Protein AF-S4NAV4-F1 (afdb_monomer)

Structure (mmCIF, N/CA/C/O backbone):
data_AF-S4NAV4-F1
#
_entry.id   AF-S4NAV4-F1
#
loop_
_atom_site.group_PDB
_atom_site.id
_atom_site.type_symbol
_atom_site.label_atom_id
_atom_site.label_alt_id
_atom_site.label_comp_id
_atom_site.label_asym_id
_atom_site.label_entity_id
_atom_site.label_seq_id
_atom_site.pdbx_PDB_ins_code
_atom_site.Cartn_x
_atom_site.Cartn_y
_atom_site.Cartn_z
_atom_site.occupancy
_atom_site.B_iso_or_equiv
_atom_site.auth_seq_id
_atom_site.auth_comp_id
_atom_site.auth_asym_id
_atom_site.auth_atom_id
_atom_site.pdbx_PDB_model_num
ATOM 1 N N . MET A 1 1 ? -5.271 -20.757 28.576 1.00 49.00 1 MET A N 1
ATOM 2 C CA . MET A 1 1 ? -5.802 -21.951 29.267 1.00 49.00 1 MET A CA 1
ATOM 3 C C . MET A 1 1 ? -4.800 -23.113 29.362 1.00 49.00 1 MET A C 1
ATOM 5 O O . MET A 1 1 ? -4.989 -23.943 30.232 1.00 49.00 1 MET A O 1
ATOM 9 N N . HIS A 1 2 ? -3.713 -23.153 28.569 1.00 44.31 2 HIS A N 1
ATOM 10 C CA . HIS A 1 2 ? -2.695 -24.227 28.621 1.00 44.31 2 HIS A CA 1
ATOM 11 C C . HIS A 1 2 ? -1.886 -24.290 29.935 1.00 44.31 2 HIS A C 1
ATOM 13 O O . HIS A 1 2 ? -1.714 -25.352 30.518 1.00 44.31 2 HIS A O 1
ATOM 19 N N . LEU A 1 3 ? -1.464 -23.137 30.463 1.00 45.19 3 LEU A N 1
ATOM 20 C CA . LEU A 1 3 ? -0.583 -23.061 31.642 1.00 45.19 3 LEU A CA 1
ATOM 21 C C . LEU A 1 3 ? -1.216 -23.568 32.950 1.00 45.19 3 LEU A C 1
ATOM 23 O O . LEU A 1 3 ? -0.499 -23.923 33.880 1.00 45.19 3 LEU A O 1
ATOM 27 N N . ALA A 1 4 ? -2.549 -23.618 33.024 1.00 51.69 4 ALA A N 1
ATOM 28 C CA . ALA A 1 4 ? -3.269 -24.124 34.192 1.00 51.69 4 ALA A CA 1
ATOM 29 C C . ALA A 1 4 ? -3.150 -25.651 34.348 1.00 51.69 4 ALA A C 1
ATOM 31 O O . ALA A 1 4 ? -3.275 -26.159 35.457 1.00 51.69 4 ALA A O 1
ATOM 32 N N . GLN A 1 5 ? -2.920 -26.376 33.247 1.00 52.50 5 GLN A N 1
ATOM 33 C CA . GLN A 1 5 ? -2.805 -27.837 33.250 1.00 52.50 5 GLN A CA 1
ATOM 34 C C . GLN A 1 5 ? -1.372 -28.314 33.521 1.00 52.50 5 GLN A C 1
ATOM 36 O O . GLN A 1 5 ? -1.181 -29.426 34.003 1.00 52.50 5 GLN A O 1
ATOM 41 N N . GLU A 1 6 ? -0.370 -27.478 33.239 1.00 54.81 6 GLU A N 1
ATOM 42 C CA . GLU A 1 6 ? 1.046 -27.871 33.260 1.00 54.81 6 GLU A CA 1
ATOM 43 C C . GLU A 1 6 ? 1.756 -27.569 34.591 1.00 54.81 6 GLU A C 1
ATOM 45 O O . GLU A 1 6 ? 2.808 -28.144 34.861 1.00 54.81 6 GLU A O 1
ATOM 50 N N . VAL A 1 7 ? 1.191 -26.711 35.455 1.00 58.28 7 VAL A N 1
ATOM 51 C CA . VAL A 1 7 ? 1.827 -26.318 36.727 1.00 58.28 7 VAL A CA 1
ATOM 52 C C . VAL A 1 7 ? 0.847 -26.443 37.905 1.00 58.28 7 VAL A C 1
ATOM 54 O O . VAL A 1 7 ? 0.015 -25.552 38.115 1.00 58.28 7 VAL A O 1
ATOM 57 N N . PRO A 1 8 ? 0.944 -27.515 38.718 1.00 48.12 8 PRO A N 1
ATOM 58 C CA . PRO A 1 8 ? 0.168 -27.651 39.948 1.00 48.12 8 PRO A CA 1
ATOM 59 C C . PRO A 1 8 ? 0.468 -26.483 40.899 1.00 48.12 8 PRO A C 1
ATOM 61 O O . PRO A 1 8 ? 1.614 -26.274 41.289 1.00 48.12 8 PRO A O 1
ATOM 64 N N . GLY A 1 9 ? -0.559 -25.709 41.262 1.00 60.84 9 GLY A N 1
ATOM 65 C CA . GLY A 1 9 ? -0.422 -24.535 42.133 1.00 60.84 9 GLY A CA 1
ATOM 66 C C . GLY A 1 9 ? -0.249 -23.194 41.412 1.00 60.84 9 GLY A C 1
ATOM 67 O O . GLY A 1 9 ? 0.097 -22.215 42.069 1.00 60.84 9 GLY A O 1
ATOM 68 N N . TYR A 1 10 ? -0.496 -23.110 40.096 1.00 60.06 10 TYR A N 1
ATOM 69 C CA . TYR A 1 10 ? -0.457 -21.832 39.375 1.00 60.06 10 TYR A CA 1
ATOM 70 C C . TYR A 1 10 ? -1.515 -20.853 39.939 1.00 60.06 10 TYR A C 1
ATOM 72 O O . TYR A 1 10 ? -2.713 -21.070 39.732 1.00 60.06 10 TYR A O 1
ATOM 80 N N . PRO A 1 11 ? -1.114 -19.766 40.632 1.00 58.88 11 PRO A N 1
ATOM 81 C CA . PRO A 1 11 ? -2.022 -18.975 41.472 1.00 58.88 11 PRO A CA 1
ATOM 82 C C . PRO A 1 11 ? -3.113 -18.233 40.690 1.00 58.88 11 PRO A C 1
ATOM 84 O O . PRO A 1 11 ? -4.098 -17.782 41.264 1.00 58.88 11 PRO A O 1
ATOM 87 N N . TRP A 1 12 ? -2.949 -18.124 39.371 1.00 56.66 12 TRP A N 1
ATOM 88 C CA . TRP A 1 12 ? -3.830 -17.379 38.474 1.00 56.66 12 TRP A CA 1
ATOM 89 C C . TRP A 1 12 ? -4.685 -18.282 37.579 1.00 56.66 12 TRP A C 1
ATOM 91 O O . TRP A 1 12 ? -5.452 -17.776 36.767 1.00 56.66 12 TRP A O 1
ATOM 101 N N . ALA A 1 13 ? -4.579 -19.612 37.711 1.00 51.00 13 ALA A N 1
ATOM 102 C CA . ALA A 1 13 ? -5.283 -20.569 36.850 1.00 51.00 13 ALA A CA 1
ATOM 103 C C . ALA A 1 13 ? -6.816 -20.411 36.877 1.00 51.00 13 ALA A C 1
ATOM 105 O O . ALA A 1 13 ? -7.467 -20.687 35.873 1.00 51.00 13 ALA A O 1
ATOM 106 N N . ASN A 1 14 ? -7.363 -19.909 37.992 1.00 50.28 14 ASN A N 1
ATOM 107 C CA . ASN A 1 14 ? -8.801 -19.714 38.210 1.00 50.28 14 ASN A CA 1
ATOM 108 C C . ASN A 1 14 ? -9.215 -18.237 38.334 1.00 50.28 14 ASN A C 1
ATOM 110 O O . ASN A 1 14 ? -10.360 -17.958 38.678 1.00 50.28 14 ASN A O 1
ATOM 114 N N . ILE A 1 15 ? -8.310 -17.285 38.082 1.00 49.72 15 ILE A N 1
ATOM 115 C CA . ILE A 1 15 ? -8.634 -15.857 38.159 1.00 49.72 15 ILE A CA 1
ATOM 116 C C . ILE A 1 15 ? -8.921 -15.369 36.743 1.00 49.72 15 ILE A C 1
ATOM 118 O O . ILE A 1 15 ? -8.016 -15.063 35.967 1.00 49.72 15 ILE A O 1
ATOM 122 N N . THR A 1 16 ? -10.204 -15.305 36.391 1.00 52.94 16 THR A N 1
ATOM 123 C CA . THR A 1 16 ? -10.645 -14.535 35.229 1.00 52.94 16 THR A CA 1
ATOM 124 C C . THR A 1 16 ? -10.496 -13.064 35.602 1.00 52.94 16 THR A C 1
ATOM 126 O O . THR A 1 16 ? -11.302 -12.523 36.351 1.00 52.94 16 THR A O 1
ATOM 129 N N . TYR A 1 17 ? -9.408 -12.426 35.169 1.00 56.81 17 TYR A N 1
ATOM 130 C CA . TYR A 1 17 ? -9.233 -10.990 35.370 1.00 56.81 17 TYR A CA 1
ATOM 131 C C . TYR A 1 17 ? -10.265 -10.242 34.515 1.00 56.81 17 TYR A C 1
ATOM 133 O O . TYR A 1 17 ? -10.066 -10.060 33.311 1.00 56.81 17 TYR A O 1
ATOM 141 N N . SER A 1 18 ? -11.368 -9.832 35.136 1.00 61.75 18 SER A N 1
ATOM 142 C CA . SER A 1 18 ? -12.283 -8.839 34.580 1.00 61.75 18 SER A CA 1
ATOM 143 C C . SER A 1 18 ? -11.764 -7.451 34.929 1.00 61.75 18 SER A C 1
ATOM 145 O O . SER A 1 18 ? -11.478 -7.144 36.086 1.00 61.75 18 SER A O 1
ATOM 147 N N . ALA A 1 19 ? -11.598 -6.601 33.918 1.00 75.06 19 ALA A N 1
ATOM 148 C CA . ALA A 1 19 ? -11.340 -5.195 34.183 1.00 75.06 19 ALA A CA 1
ATOM 149 C C . ALA A 1 19 ? -12.616 -4.568 34.775 1.00 75.06 19 ALA A C 1
ATOM 151 O O . ALA A 1 19 ? -13.708 -4.854 34.282 1.00 75.06 19 ALA A O 1
ATOM 152 N N . PRO A 1 20 ? -12.504 -3.682 35.778 1.00 84.38 20 PRO A N 1
ATOM 153 C CA . PRO A 1 20 ? -13.681 -3.037 36.356 1.00 84.38 20 PRO A CA 1
ATOM 154 C C . PRO A 1 20 ? -14.380 -2.101 35.358 1.00 84.38 20 PRO A C 1
ATOM 156 O O . PRO A 1 20 ? -15.574 -1.861 35.482 1.00 84.38 20 PRO A O 1
ATOM 159 N N . TYR A 1 21 ? -13.652 -1.602 34.353 1.00 91.06 21 TYR A N 1
ATOM 160 C CA . TYR A 1 21 ? -14.150 -0.678 33.335 1.00 91.06 21 TYR A CA 1
ATOM 161 C C . TYR A 1 21 ? -14.425 -1.376 31.996 1.00 91.06 21 TYR A C 1
ATOM 163 O O . TYR A 1 21 ? -13.750 -2.340 31.617 1.00 91.06 21 TYR A O 1
ATOM 171 N N . SER A 1 22 ? -15.373 -0.818 31.247 1.00 95.62 22 SER A N 1
ATOM 172 C CA . SER A 1 22 ? -15.651 -1.172 29.853 1.00 95.62 22 SER A CA 1
ATOM 173 C C . SER A 1 22 ? -14.755 -0.392 28.889 1.00 95.62 22 SER A C 1
ATOM 175 O O . SER A 1 22 ? -14.329 0.727 29.187 1.00 95.62 22 SER A O 1
ATOM 177 N N . SER A 1 23 ? -14.447 -0.977 27.731 1.00 96.69 23 SER A N 1
ATOM 178 C CA . SER A 1 23 ? -13.539 -0.348 26.770 1.00 96.69 23 SER A CA 1
ATOM 179 C C . SER A 1 23 ? -13.750 -0.773 25.321 1.00 96.69 23 SER A C 1
ATOM 181 O O . SER A 1 23 ? -14.017 -1.950 25.062 1.00 96.69 23 SER A O 1
ATOM 183 N N . ILE A 1 24 ? -13.487 0.147 24.392 1.00 97.56 24 ILE A N 1
ATOM 184 C CA . ILE A 1 24 ? -13.331 -0.127 22.957 1.00 97.56 24 ILE A CA 1
ATOM 185 C C . ILE A 1 24 ? -11.848 -0.079 22.589 1.00 97.56 24 ILE A C 1
ATOM 187 O O . ILE A 1 24 ? -11.151 0.851 22.986 1.00 97.56 24 ILE A O 1
ATOM 191 N N . TYR A 1 25 ? -11.373 -1.086 21.856 1.00 95.75 25 TYR A N 1
ATOM 192 C CA . TYR A 1 25 ? -9.964 -1.272 21.486 1.00 95.75 25 TYR A CA 1
ATOM 193 C C . TYR A 1 25 ? -9.826 -1.904 20.098 1.00 95.75 25 TYR A C 1
ATOM 195 O O . TYR A 1 25 ? -10.742 -2.589 19.637 1.00 95.75 25 TYR A O 1
ATOM 203 N N . VAL A 1 26 ? -8.660 -1.758 19.461 1.00 94.62 26 VAL A N 1
ATOM 204 C CA . VAL A 1 26 ? -8.320 -2.537 18.262 1.00 94.62 26 VAL A CA 1
ATOM 205 C C . VAL A 1 26 ? -7.800 -3.917 18.676 1.00 94.62 26 VAL A C 1
ATOM 207 O O . VAL A 1 26 ? -6.778 -4.066 19.348 1.00 94.62 26 VAL A O 1
ATOM 210 N N . SER A 1 27 ? -8.507 -4.971 18.280 1.00 91.06 27 SER A N 1
ATOM 211 C CA . SER A 1 27 ? -8.011 -6.343 18.356 1.00 91.06 27 SER A CA 1
ATOM 212 C C . SER A 1 27 ? -7.117 -6.634 17.159 1.00 91.06 27 SER A C 1
ATOM 214 O O . SER A 1 27 ? -7.506 -6.385 16.028 1.00 91.06 27 SER A O 1
ATOM 216 N N . TYR A 1 28 ? -5.959 -7.246 17.412 1.00 84.25 28 TYR A N 1
ATOM 217 C CA . TYR A 1 28 ? -5.003 -7.704 16.392 1.00 84.25 28 TYR A CA 1
ATOM 218 C C . TYR A 1 28 ? -5.083 -9.224 16.143 1.00 84.25 28 TYR A C 1
ATOM 220 O O . TYR A 1 28 ? -4.201 -9.831 15.525 1.00 84.25 28 TYR A O 1
ATOM 228 N N . LYS A 1 29 ? -6.099 -9.892 16.704 1.00 75.62 29 LYS A N 1
ATOM 229 C CA . LYS A 1 29 ? -6.309 -11.338 16.556 1.00 75.62 29 LYS A CA 1
ATOM 230 C C . LYS A 1 29 ? -7.157 -11.608 15.315 1.00 75.62 29 LYS A C 1
ATOM 232 O O . LYS A 1 29 ? -8.323 -11.245 15.301 1.00 75.62 29 LYS A O 1
ATOM 237 N N . GLY A 1 30 ? -6.584 -12.310 14.335 1.00 68.81 30 GLY A N 1
ATOM 238 C CA . GLY A 1 30 ? -7.304 -12.688 13.110 1.00 68.81 30 GLY A CA 1
ATOM 239 C C . GLY A 1 30 ? -7.519 -11.531 12.129 1.00 68.81 30 GLY A C 1
ATOM 240 O O . GLY A 1 30 ? -8.401 -11.622 11.291 1.00 68.81 30 GLY A O 1
ATOM 241 N N . GLY A 1 31 ? -6.731 -10.457 12.249 1.00 77.44 31 GLY A N 1
ATOM 242 C CA . GLY A 1 31 ? -6.934 -9.185 11.548 1.00 77.44 31 GLY A CA 1
ATOM 243 C C . GLY A 1 31 ? -7.144 -8.040 12.542 1.00 77.44 31 GLY A C 1
ATOM 244 O O . GLY A 1 31 ? -7.334 -8.291 13.736 1.00 77.44 31 GLY A O 1
ATOM 245 N N . ARG A 1 32 ? -7.060 -6.789 12.066 1.00 88.81 32 ARG A N 1
ATOM 246 C CA . ARG A 1 32 ? -7.417 -5.607 12.868 1.00 88.81 32 ARG A CA 1
ATOM 247 C C . ARG A 1 32 ? -8.934 -5.432 12.867 1.00 88.81 32 ARG A C 1
ATOM 249 O O . ARG A 1 32 ? -9.543 -5.435 11.806 1.00 88.81 32 ARG A O 1
ATOM 256 N N . SER A 1 33 ? -9.535 -5.298 14.043 1.00 93.69 33 SER A N 1
ATOM 257 C CA . SER A 1 33 ? -10.976 -5.062 14.210 1.00 93.69 33 SER A CA 1
ATOM 258 C C . SER A 1 33 ? -11.243 -4.258 15.476 1.00 93.69 33 SER A C 1
ATOM 260 O O . SER A 1 33 ? -10.545 -4.434 16.474 1.00 93.69 33 SER A O 1
ATOM 262 N N . ILE A 1 34 ? -12.251 -3.387 15.460 1.00 96.94 34 ILE A N 1
ATOM 263 C CA . ILE A 1 34 ? -12.655 -2.624 16.645 1.00 96.94 34 ILE A CA 1
ATOM 264 C C . ILE A 1 34 ? -13.569 -3.504 17.498 1.00 96.94 34 ILE A C 1
ATOM 266 O O . ILE A 1 34 ? -14.610 -3.957 17.025 1.00 96.94 34 ILE A O 1
ATOM 270 N N . LYS A 1 35 ? -13.177 -3.765 18.748 1.00 96.62 35 LYS A N 1
ATOM 271 C CA . LYS A 1 35 ? -13.884 -4.666 19.667 1.00 96.62 35 LYS A CA 1
ATOM 272 C C . LYS A 1 35 ? -14.385 -3.939 20.912 1.00 96.62 35 LYS A C 1
ATOM 274 O O . LYS A 1 35 ? -13.699 -3.058 21.426 1.00 96.62 35 LYS A O 1
ATOM 279 N N . PHE A 1 36 ? -15.524 -4.378 21.455 1.00 96.75 36 PHE A N 1
ATOM 280 C CA . PHE A 1 36 ? -16.062 -3.891 22.734 1.00 96.75 36 PHE A CA 1
ATOM 281 C C . PHE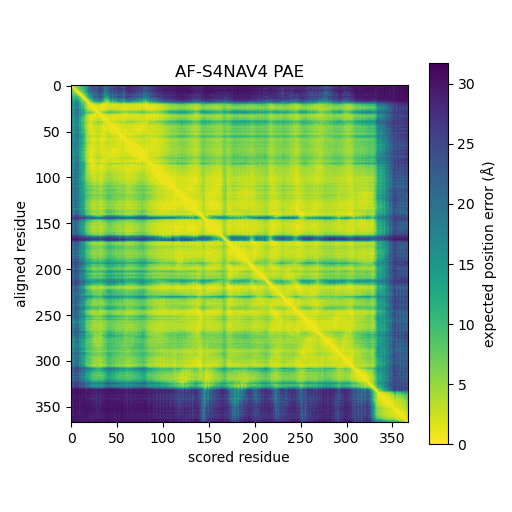 A 1 36 ? -15.902 -4.930 23.849 1.00 96.75 36 PHE A C 1
ATOM 283 O O . PHE A 1 36 ? -16.562 -5.975 23.858 1.00 96.75 36 PHE A O 1
ATOM 290 N N . ARG A 1 37 ? -15.099 -4.607 24.868 1.00 94.88 37 ARG A N 1
ATOM 291 C CA . ARG A 1 37 ? -15.037 -5.376 26.120 1.00 94.88 37 ARG A CA 1
ATOM 292 C C . ARG A 1 37 ? -15.912 -4.720 27.183 1.00 94.88 37 ARG A C 1
ATOM 294 O O . ARG A 1 37 ? -15.688 -3.567 27.539 1.00 94.88 37 ARG A O 1
ATOM 301 N N . VAL A 1 38 ? -16.854 -5.484 27.724 1.00 94.88 38 VAL A N 1
ATOM 302 C CA . VAL A 1 38 ? -17.688 -5.065 28.857 1.00 94.88 38 VAL A CA 1
ATOM 303 C C . VAL A 1 38 ? -16.977 -5.434 30.159 1.00 94.88 38 VAL A C 1
ATOM 305 O O . VAL A 1 38 ? -16.538 -6.575 30.307 1.00 94.88 38 VAL A O 1
ATOM 308 N N . GLY A 1 39 ? -16.815 -4.460 31.054 1.00 92.19 39 GLY A N 1
ATOM 309 C CA . GLY A 1 39 ? -16.288 -4.662 32.405 1.00 92.19 39 GLY A CA 1
ATOM 310 C C . GLY A 1 39 ? -17.377 -5.040 33.411 1.00 92.19 39 GLY A C 1
ATOM 311 O O . GLY A 1 39 ? -18.547 -5.189 33.058 1.00 92.19 39 GLY A O 1
ATOM 312 N N . ASP A 1 40 ? -16.993 -5.179 34.679 1.00 89.38 40 ASP A N 1
ATOM 313 C CA . ASP A 1 40 ? -17.930 -5.581 35.738 1.00 89.38 40 ASP A CA 1
ATOM 314 C C . ASP A 1 40 ? -18.909 -4.453 36.121 1.00 89.38 40 ASP A C 1
ATOM 316 O O . ASP A 1 40 ? -20.078 -4.715 36.429 1.00 89.38 40 ASP A O 1
ATOM 320 N N . ASN A 1 41 ? -18.464 -3.192 36.061 1.00 89.00 41 ASN A N 1
ATOM 321 C CA . ASN A 1 41 ? -19.298 -2.033 36.377 1.00 89.00 41 ASN A CA 1
ATOM 322 C C . ASN A 1 41 ? -20.312 -1.756 35.260 1.00 89.00 41 ASN A C 1
ATOM 324 O O . ASN A 1 41 ? -19.959 -1.762 34.081 1.00 89.00 41 ASN A O 1
ATOM 328 N N . PHE A 1 42 ? -21.566 -1.473 35.641 1.00 92.44 42 PHE A N 1
ATOM 329 C CA . PHE A 1 42 ? -22.660 -1.119 34.717 1.00 92.44 42 PHE A CA 1
ATOM 330 C C . PHE A 1 42 ? -22.802 -2.102 33.541 1.00 92.44 42 PHE A C 1
ATOM 332 O O . PHE A 1 42 ? -23.105 -1.739 32.403 1.00 92.44 42 PHE A O 1
ATOM 339 N N . SER A 1 43 ? -22.527 -3.385 33.802 1.00 92.62 43 SER A N 1
ATOM 340 C CA . SER A 1 43 ? -22.447 -4.411 32.762 1.00 92.62 43 SER A CA 1
ATOM 341 C C . SER A 1 43 ? -23.767 -4.593 32.013 1.00 92.62 43 SER A C 1
ATOM 343 O O . SER A 1 43 ? -23.752 -4.904 30.824 1.00 92.62 43 SER A O 1
ATOM 345 N N . ARG A 1 44 ? -24.923 -4.381 32.657 1.00 95.38 44 ARG A N 1
ATOM 346 C CA . ARG A 1 44 ? -26.234 -4.488 31.999 1.00 95.38 44 ARG A CA 1
ATOM 347 C C . ARG A 1 4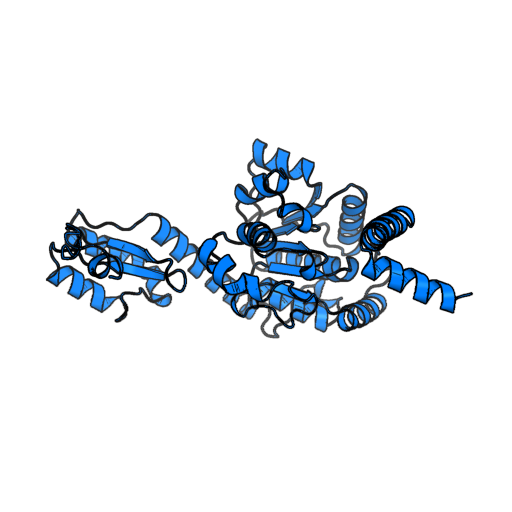4 ? -26.415 -3.382 30.957 1.00 95.38 44 ARG A C 1
ATOM 349 O O . ARG A 1 44 ? -26.826 -3.675 29.837 1.00 95.38 44 ARG A O 1
ATOM 356 N N . GLU A 1 45 ? -26.090 -2.151 31.324 1.00 96.94 45 GLU A N 1
ATOM 357 C CA . GLU A 1 45 ? -26.180 -0.951 30.498 1.00 96.94 45 GLU A CA 1
ATOM 358 C C . GLU A 1 45 ? -25.192 -1.024 29.330 1.00 96.94 45 GLU A C 1
ATOM 360 O O . GLU A 1 45 ? -25.579 -0.838 28.178 1.00 96.94 45 GLU A O 1
ATOM 365 N N . PHE A 1 46 ? -23.940 -1.408 29.596 1.00 97.00 46 PHE A N 1
ATOM 366 C CA . PHE A 1 46 ? -22.940 -1.589 28.544 1.00 97.00 46 PHE A CA 1
ATOM 367 C C . PHE A 1 46 ? -23.270 -2.743 27.596 1.00 97.00 46 PHE A C 1
ATOM 369 O O . PHE A 1 46 ? -23.048 -2.617 26.396 1.00 97.00 46 PHE A O 1
ATOM 376 N N . ASN A 1 47 ? -23.833 -3.853 28.084 1.00 96.19 47 ASN A N 1
ATOM 377 C CA . ASN A 1 47 ? -24.306 -4.922 27.200 1.00 96.19 47 ASN A CA 1
ATOM 378 C C . ASN A 1 47 ? -25.501 -4.482 26.344 1.00 96.19 47 ASN A C 1
ATOM 380 O O . ASN A 1 47 ? -25.632 -4.956 25.218 1.00 96.19 47 ASN A O 1
ATOM 384 N N . ALA A 1 48 ? -26.371 -3.602 26.849 1.00 96.69 48 ALA A N 1
ATOM 385 C CA . ALA A 1 48 ? -27.443 -3.022 26.045 1.00 96.69 48 ALA A CA 1
ATOM 386 C C . ALA A 1 48 ? -26.864 -2.144 24.926 1.00 96.69 48 ALA A C 1
ATOM 388 O O . ALA A 1 48 ? -27.130 -2.428 23.762 1.00 96.69 48 ALA A O 1
ATOM 389 N N . LEU A 1 49 ? -25.980 -1.195 25.265 1.00 96.75 49 LEU A N 1
ATOM 390 C CA . LEU A 1 49 ? -25.295 -0.336 24.291 1.00 96.75 49 LEU A CA 1
ATOM 391 C C . LEU A 1 49 ? -24.539 -1.159 23.239 1.00 96.75 49 LEU A C 1
ATOM 393 O O . LEU A 1 49 ? -24.637 -0.909 22.043 1.00 96.75 49 LEU A O 1
ATOM 397 N N . LYS A 1 50 ? -23.808 -2.187 23.677 1.00 96.88 50 LYS A N 1
ATOM 398 C CA . LYS A 1 50 ? -23.047 -3.067 22.793 1.00 96.88 50 LYS A CA 1
ATOM 399 C C . LYS A 1 50 ? -23.936 -3.761 21.761 1.00 96.88 50 LYS A C 1
ATOM 401 O O . LYS A 1 50 ? -23.564 -3.788 20.598 1.00 96.88 50 LYS A O 1
ATOM 406 N N . ARG A 1 51 ? -25.114 -4.265 22.146 1.00 96.50 51 ARG A N 1
ATOM 407 C CA . ARG A 1 51 ? -26.049 -4.929 21.214 1.00 96.50 51 ARG A CA 1
ATOM 408 C C . ARG A 1 51 ? -26.637 -3.996 20.155 1.00 96.50 51 ARG A C 1
ATOM 410 O O . ARG A 1 51 ? -27.150 -4.489 19.158 1.00 96.50 51 ARG A O 1
ATOM 417 N N . GLU A 1 52 ? -26.607 -2.684 20.374 1.00 96.81 52 GLU A N 1
ATOM 418 C CA . GLU A 1 52 ? -27.121 -1.713 19.402 1.00 96.81 52 GLU A CA 1
ATOM 419 C C . GLU A 1 52 ? -26.163 -1.507 18.218 1.00 96.81 52 GLU A C 1
ATOM 421 O O . GLU A 1 52 ? -26.624 -1.288 17.098 1.00 96.81 52 GLU A O 1
ATOM 426 N N . TYR A 1 53 ? -24.847 -1.600 18.451 1.00 97.06 53 TYR A N 1
ATOM 427 C CA . TYR A 1 53 ? -23.828 -1.253 17.449 1.00 97.06 53 TYR A CA 1
ATOM 428 C C . TYR A 1 53 ? -22.883 -2.397 17.079 1.00 97.06 53 TYR A C 1
ATOM 430 O O . TYR A 1 53 ? -22.386 -2.431 15.956 1.00 97.06 53 TYR A O 1
ATOM 438 N N . PHE A 1 54 ? -22.600 -3.310 18.007 1.00 97.56 54 PHE A N 1
ATOM 439 C CA . PHE A 1 54 ? -21.620 -4.376 17.829 1.00 97.56 54 PHE A CA 1
ATOM 440 C C . PHE A 1 54 ? -22.311 -5.689 17.472 1.00 97.56 54 PHE A C 1
ATOM 442 O O . PHE A 1 54 ? -23.410 -5.999 17.931 1.00 97.56 54 PHE A O 1
ATOM 449 N N . SER A 1 55 ? -21.622 -6.474 16.657 1.00 95.56 55 SER A N 1
ATOM 450 C CA . SER A 1 55 ? -22.020 -7.827 16.277 1.00 95.56 55 SER A CA 1
ATOM 451 C C . SER A 1 55 ? -21.828 -8.834 17.420 1.00 95.56 55 SER A C 1
ATOM 453 O O . SER A 1 55 ? -21.266 -8.520 18.472 1.00 95.56 55 SER A O 1
ATOM 455 N N . GLU A 1 56 ? -22.298 -10.068 17.214 1.00 92.00 56 GLU A N 1
ATOM 456 C CA . GLU A 1 56 ? -22.252 -11.144 18.217 1.00 92.00 56 GLU A CA 1
ATOM 457 C C . GLU A 1 56 ? -20.834 -11.526 18.661 1.00 92.00 56 GLU A C 1
ATOM 459 O O . GLU A 1 56 ? -20.652 -12.021 19.771 1.00 92.00 56 GLU A O 1
ATOM 464 N N . ASP A 1 57 ? -19.826 -11.294 17.817 1.00 91.94 57 ASP A N 1
ATOM 465 C CA . ASP A 1 57 ? -18.420 -11.557 18.133 1.00 91.94 57 ASP A CA 1
ATOM 466 C C . ASP A 1 57 ? -17.713 -10.339 18.759 1.00 91.94 57 ASP A C 1
ATOM 468 O O . ASP A 1 57 ? -16.481 -10.302 18.866 1.00 91.94 57 ASP A O 1
ATOM 472 N N . ASP A 1 58 ? -18.496 -9.345 19.176 1.00 94.50 58 ASP A N 1
ATOM 473 C CA . ASP A 1 58 ? -18.078 -8.094 19.791 1.00 94.50 58 ASP A CA 1
ATOM 474 C C . ASP A 1 58 ? -17.374 -7.118 18.842 1.00 94.50 58 ASP A C 1
ATOM 476 O O . ASP A 1 58 ? -16.675 -6.227 19.329 1.00 94.50 58 ASP A O 1
ATOM 480 N N . THR A 1 59 ? -17.521 -7.268 17.519 1.00 96.62 59 THR A N 1
ATOM 481 C CA . THR A 1 59 ? -16.931 -6.362 16.512 1.00 96.62 59 THR A CA 1
ATOM 482 C C . THR A 1 59 ? -17.860 -5.222 16.147 1.00 96.62 59 THR A C 1
ATOM 484 O O . THR A 1 59 ? -19.040 -5.462 15.887 1.00 96.62 59 THR A O 1
ATOM 487 N N . LEU A 1 60 ? -17.317 -4.006 16.056 1.00 97.50 60 LEU A N 1
ATOM 488 C CA . LEU A 1 60 ? -17.991 -2.883 15.413 1.00 97.50 60 LEU A CA 1
ATOM 489 C C . LEU A 1 60 ? -17.947 -3.092 13.893 1.00 97.50 60 LEU A C 1
ATOM 491 O O . LEU A 1 60 ? -16.844 -3.133 13.340 1.00 97.50 60 LEU A O 1
ATOM 495 N N . PRO A 1 61 ? -19.091 -3.232 13.207 1.00 96.25 61 PRO A N 1
ATOM 496 C CA . PRO A 1 61 ? -19.115 -3.309 11.752 1.00 96.25 61 PRO A CA 1
ATOM 497 C C . PRO A 1 61 ? -18.536 -2.038 11.115 1.00 96.25 61 PRO A C 1
ATOM 499 O O . PRO A 1 61 ? -18.658 -0.947 11.674 1.00 96.25 61 PRO A O 1
ATOM 502 N N . VAL A 1 62 ? -17.917 -2.161 9.942 1.00 94.62 62 VAL A N 1
ATOM 503 C CA . VAL A 1 62 ? -17.206 -1.049 9.284 1.00 94.62 62 VAL A CA 1
ATOM 504 C C . VAL A 1 62 ? -18.153 0.108 8.953 1.00 94.62 62 VAL A C 1
ATOM 506 O O . VAL A 1 62 ? -17.833 1.270 9.183 1.00 94.62 62 VAL A O 1
ATOM 509 N N . GLU A 1 63 ? -19.378 -0.195 8.530 1.00 94.00 63 GLU A N 1
ATOM 510 C CA . GLU A 1 63 ? -20.437 0.780 8.258 1.00 94.00 63 GLU A CA 1
ATOM 511 C C . GLU A 1 63 ? -20.857 1.610 9.487 1.00 94.00 63 GLU A C 1
ATOM 513 O O . GLU A 1 63 ? -21.514 2.646 9.342 1.00 94.00 63 GLU A O 1
ATOM 518 N N . ARG A 1 64 ? -20.465 1.167 10.690 1.00 95.88 64 ARG A N 1
ATOM 519 C CA . ARG A 1 64 ? -20.701 1.827 11.980 1.00 95.88 64 ARG A CA 1
ATOM 520 C C . ARG A 1 64 ? -19.494 2.616 12.486 1.00 95.88 64 ARG A C 1
ATOM 522 O O . ARG A 1 64 ? -19.592 3.236 13.537 1.00 95.88 64 ARG A O 1
ATOM 529 N N . TYR A 1 65 ? -18.372 2.656 11.765 1.00 95.50 65 TYR A N 1
ATOM 530 C CA . TYR A 1 65 ? -17.195 3.428 12.194 1.00 95.50 65 TYR A CA 1
ATOM 531 C C . TYR A 1 65 ? -17.493 4.927 12.325 1.00 95.50 65 TYR A C 1
ATOM 533 O O . TYR A 1 65 ? -16.964 5.584 13.214 1.00 95.50 65 TYR A O 1
ATOM 541 N N . LY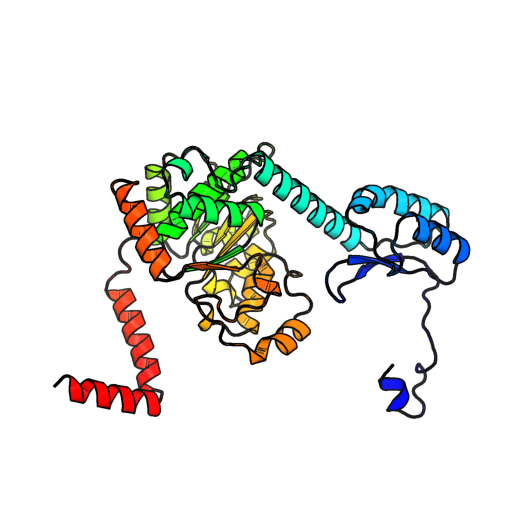S A 1 66 ? -18.399 5.454 11.496 1.00 93.25 66 LYS A N 1
ATOM 542 C CA . LYS A 1 66 ? -18.914 6.831 11.595 1.00 93.25 66 LYS A CA 1
ATOM 543 C C . LYS A 1 66 ? -19.692 7.121 12.890 1.00 93.25 66 LYS A C 1
ATOM 545 O O . LYS A 1 66 ? -19.844 8.281 13.245 1.00 93.25 66 LYS A O 1
ATOM 550 N N . ASP A 1 67 ? -20.175 6.083 13.577 1.00 95.81 67 ASP A N 1
ATOM 551 C CA . ASP A 1 67 ? -20.957 6.199 14.812 1.00 95.81 67 ASP A CA 1
ATOM 552 C C . ASP A 1 67 ? -20.036 6.172 16.062 1.00 95.81 67 ASP A C 1
ATOM 554 O O . ASP A 1 67 ? -20.520 6.227 17.190 1.00 95.81 67 ASP A O 1
ATOM 558 N N . LEU A 1 68 ? -18.703 6.070 15.903 1.00 96.38 68 LEU A N 1
ATOM 559 C CA . LEU A 1 68 ? -17.749 5.906 17.015 1.00 96.38 68 LEU A CA 1
ATOM 560 C C . LEU A 1 68 ? -17.796 7.028 18.055 1.00 96.38 68 LEU A C 1
ATOM 562 O O . LEU A 1 68 ? -17.714 6.733 19.250 1.00 96.38 68 LEU A O 1
ATOM 566 N N . ASP A 1 69 ? -17.925 8.281 17.617 1.00 96.44 69 ASP A N 1
ATOM 567 C CA . ASP A 1 69 ? -18.030 9.429 18.522 1.00 96.44 69 ASP A CA 1
ATOM 568 C C . ASP A 1 69 ? -19.287 9.309 19.396 1.00 96.44 69 ASP A C 1
ATOM 570 O O . ASP A 1 69 ? -19.192 9.336 20.624 1.00 96.44 69 ASP A O 1
ATOM 574 N N . GLU A 1 70 ? -20.444 9.036 18.781 1.00 97.31 70 GLU A N 1
ATOM 575 C CA . GLU A 1 70 ? -21.716 8.822 19.484 1.00 97.31 70 GLU A CA 1
ATOM 576 C C . GLU A 1 70 ? -21.627 7.648 20.471 1.00 97.31 70 GLU A C 1
ATOM 578 O O . GLU A 1 70 ? -22.058 7.753 21.623 1.00 97.31 70 GLU A O 1
ATOM 583 N N . ILE A 1 71 ? -21.035 6.525 20.051 1.00 97.69 71 ILE A N 1
ATOM 584 C CA . ILE A 1 71 ? -20.840 5.353 20.913 1.00 97.69 71 ILE A CA 1
ATOM 585 C C . ILE A 1 71 ? -20.003 5.730 22.141 1.00 97.69 71 ILE A C 1
ATOM 587 O O . ILE A 1 71 ? -20.354 5.344 23.260 1.00 97.69 71 ILE A O 1
ATOM 591 N N . CYS A 1 72 ? -18.911 6.477 21.953 1.00 97.19 72 CYS A N 1
ATOM 592 C CA . CYS A 1 72 ? -18.040 6.902 23.047 1.00 97.19 72 CYS A CA 1
ATOM 593 C C . CYS A 1 72 ? -18.750 7.877 23.993 1.00 97.19 72 CYS A C 1
ATOM 595 O O . CYS A 1 72 ? -18.664 7.699 25.208 1.00 97.19 72 CYS A O 1
ATOM 597 N N . GLU A 1 73 ? -19.493 8.852 23.470 1.00 97.88 73 GLU A N 1
ATOM 598 C CA . GLU A 1 73 ? -20.284 9.790 24.275 1.00 97.88 73 GLU A CA 1
ATOM 599 C C . GLU A 1 73 ? -21.325 9.062 25.134 1.00 97.88 73 GLU A C 1
ATOM 601 O O . GLU A 1 73 ? -21.397 9.266 26.351 1.00 97.88 73 GLU A O 1
ATOM 606 N N . ARG A 1 74 ? -22.086 8.141 24.528 1.00 98.12 74 ARG A N 1
ATOM 607 C CA . ARG A 1 74 ? -23.073 7.315 25.238 1.00 98.12 74 ARG A CA 1
ATOM 608 C C . ARG A 1 74 ? -22.418 6.421 26.289 1.00 98.12 74 ARG A C 1
ATOM 610 O O . ARG A 1 74 ? -22.966 6.251 27.375 1.00 98.12 74 ARG A O 1
ATOM 617 N N . ALA A 1 75 ? -21.248 5.861 25.993 1.00 97.00 75 ALA A N 1
ATOM 618 C CA . ALA A 1 75 ? -20.510 5.017 26.923 1.00 97.00 75 ALA A CA 1
ATOM 619 C C . ALA A 1 75 ? -19.963 5.804 28.130 1.00 97.00 75 ALA A C 1
ATOM 621 O O . ALA A 1 75 ? -20.072 5.332 29.262 1.00 97.00 75 ALA A O 1
ATOM 622 N N . ILE A 1 76 ? -19.445 7.016 27.908 1.00 97.19 76 ILE A N 1
ATOM 623 C CA . ILE A 1 76 ? -18.988 7.930 28.969 1.00 97.19 76 ILE A CA 1
ATOM 624 C C . ILE A 1 76 ? -20.162 8.379 29.851 1.00 97.19 76 ILE A C 1
ATOM 626 O O . ILE A 1 76 ? -20.001 8.513 31.064 1.00 97.19 76 ILE A O 1
ATOM 630 N N . ALA A 1 77 ? -21.350 8.572 29.270 1.00 97.56 77 ALA A N 1
ATOM 631 C CA . ALA A 1 77 ? -22.559 8.908 30.021 1.00 97.56 77 ALA A CA 1
ATOM 632 C C . ALA A 1 77 ? -23.041 7.772 30.947 1.00 97.56 77 ALA A C 1
ATOM 634 O O . ALA A 1 77 ? -23.665 8.053 31.970 1.00 97.56 77 ALA A O 1
ATOM 635 N N . ILE A 1 78 ? -22.749 6.506 30.614 1.00 96.62 78 ILE A N 1
ATOM 636 C CA . ILE A 1 78 ? -23.000 5.352 31.495 1.00 96.62 78 ILE A CA 1
ATOM 637 C C . ILE A 1 78 ? -21.986 5.335 32.644 1.00 96.62 78 ILE A C 1
ATOM 639 O O . ILE A 1 78 ? -22.368 5.210 33.806 1.00 96.62 78 ILE A O 1
ATOM 643 N N . ASP A 1 79 ? -20.695 5.455 32.322 1.00 96.50 79 ASP A N 1
ATOM 644 C CA . ASP A 1 79 ? -19.617 5.522 33.305 1.00 96.50 79 ASP A CA 1
ATOM 645 C C . ASP A 1 79 ? -18.433 6.331 32.760 1.00 96.50 79 ASP A C 1
ATOM 647 O O . ASP A 1 79 ? -17.805 5.959 31.768 1.00 96.50 79 ASP A O 1
ATOM 651 N N . SER A 1 80 ? -18.058 7.391 33.479 1.00 93.62 80 SER A N 1
ATOM 652 C CA . SER A 1 80 ? -16.885 8.224 33.174 1.00 93.62 80 SER A CA 1
ATOM 653 C C . SER A 1 80 ? -15.554 7.458 33.137 1.00 93.62 80 SER A C 1
ATOM 655 O O . SER A 1 80 ? -14.569 7.972 32.612 1.00 93.62 80 SER A O 1
ATOM 657 N N . SER A 1 81 ? -15.501 6.242 33.699 1.00 94.56 81 SER A N 1
ATOM 658 C CA . SER A 1 81 ? -14.316 5.379 33.668 1.00 94.56 81 SER A CA 1
ATOM 659 C C . SER A 1 81 ? -14.131 4.618 32.345 1.00 94.56 81 SER A C 1
ATOM 661 O O . SER A 1 81 ? -13.087 3.977 32.156 1.00 94.56 81 SER A O 1
ATOM 663 N N . PHE A 1 82 ? -15.117 4.685 31.439 1.00 97.00 82 PHE A N 1
ATOM 664 C CA . PHE A 1 82 ? -15.063 4.077 30.113 1.00 97.00 82 PHE A CA 1
ATOM 665 C C . PHE A 1 82 ? -13.821 4.525 29.332 1.00 97.00 82 PHE A C 1
ATOM 667 O O . PHE A 1 82 ? -13.396 5.678 29.404 1.00 97.00 82 PHE A O 1
ATOM 674 N N . ARG A 1 83 ? -13.230 3.602 28.562 1.00 95.94 83 ARG A N 1
ATOM 675 C CA . ARG A 1 83 ? -12.013 3.874 27.784 1.00 95.94 83 ARG A CA 1
ATOM 676 C C . ARG A 1 83 ? -12.186 3.525 26.314 1.00 95.94 83 ARG A C 1
ATOM 678 O O . ARG A 1 83 ? -12.413 2.366 25.979 1.00 95.94 83 ARG A O 1
ATOM 685 N N . CYS A 1 84 ? -11.962 4.497 25.443 1.00 96.50 84 CYS A N 1
ATOM 686 C CA . CYS A 1 84 ? -11.644 4.245 24.043 1.00 96.50 84 CYS A CA 1
ATOM 687 C C . CYS A 1 84 ? -10.125 4.372 23.880 1.00 96.50 84 CYS A C 1
ATOM 689 O O . CYS A 1 84 ? -9.558 5.392 24.274 1.00 96.50 84 CYS A O 1
ATOM 691 N N . TYR A 1 85 ? -9.451 3.323 23.405 1.00 95.50 85 TYR A N 1
ATOM 692 C CA . TYR A 1 85 ? -8.004 3.390 23.188 1.00 95.50 85 TYR A CA 1
ATOM 693 C C . TYR A 1 85 ? -7.674 4.251 21.963 1.00 95.50 85 TYR A C 1
ATOM 695 O O . TYR A 1 85 ? -8.457 4.351 21.022 1.00 95.50 85 TYR A O 1
ATOM 703 N N . GLU A 1 86 ? -6.501 4.880 21.998 1.00 87.81 86 GLU A N 1
ATOM 704 C CA . GLU A 1 86 ? -6.071 5.893 21.025 1.00 87.81 86 GLU A CA 1
ATOM 705 C C . GLU A 1 86 ? -6.045 5.372 19.577 1.00 87.81 86 GLU A C 1
ATOM 707 O O . GLU A 1 86 ? -6.436 6.083 18.654 1.00 87.81 86 GLU A O 1
ATOM 712 N N . ASP A 1 87 ? -5.683 4.101 19.388 1.00 91.94 87 ASP A N 1
ATOM 713 C CA . ASP A 1 87 ? -5.562 3.461 18.075 1.00 91.94 87 ASP A CA 1
ATOM 714 C C . ASP A 1 87 ? -6.909 3.187 17.382 1.00 91.94 87 ASP A C 1
ATOM 716 O O . ASP A 1 87 ? -6.940 2.889 16.187 1.00 91.94 87 ASP A O 1
ATOM 720 N N . VAL A 1 88 ? -8.03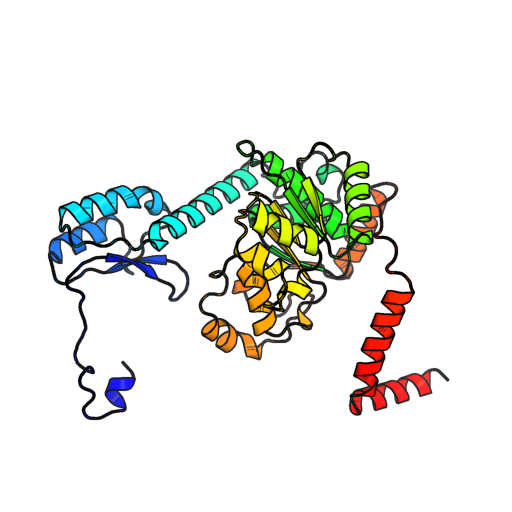3 3.311 18.095 1.00 95.62 88 VAL A N 1
ATOM 721 C CA . VAL A 1 88 ? -9.376 3.027 17.563 1.00 95.62 88 VAL A CA 1
ATOM 722 C C . VAL A 1 88 ? -9.765 4.025 16.478 1.00 95.62 88 VAL A C 1
ATOM 724 O O . VAL A 1 88 ? -10.170 3.616 15.391 1.00 95.62 88 VAL A O 1
ATOM 727 N N . PHE A 1 89 ? -9.630 5.323 16.752 1.00 94.56 89 PHE A N 1
ATOM 728 C CA . PHE A 1 89 ? -10.013 6.369 15.802 1.00 94.56 89 PHE A CA 1
ATOM 729 C C . PHE A 1 89 ? -9.062 6.437 14.610 1.00 94.56 89 PHE A C 1
ATOM 731 O O . PHE A 1 89 ? -9.509 6.653 13.486 1.00 94.56 89 PHE A O 1
ATOM 738 N N . GLU A 1 90 ? -7.766 6.219 14.838 1.00 91.12 90 GLU A N 1
ATOM 739 C CA . GLU A 1 90 ? -6.778 6.142 13.761 1.00 91.12 90 GLU A CA 1
ATOM 740 C C . GLU A 1 90 ? -7.095 4.981 12.815 1.00 91.12 90 GLU A C 1
ATOM 742 O O . GLU A 1 90 ? -7.175 5.173 11.602 1.00 91.12 90 GLU A O 1
ATOM 747 N N . PHE A 1 91 ? -7.358 3.791 13.363 1.00 92.75 91 PHE A N 1
ATOM 748 C CA . PHE A 1 91 ? -7.728 2.631 12.560 1.00 92.75 91 PHE A CA 1
ATOM 749 C C . PHE A 1 91 ? -9.058 2.832 11.824 1.00 92.75 91 PHE A C 1
ATOM 751 O O . PHE A 1 91 ? -9.160 2.492 10.646 1.00 92.75 91 PHE A O 1
ATOM 758 N N . ALA A 1 92 ? -10.066 3.404 12.487 1.00 94.00 92 ALA A N 1
ATOM 759 C CA . ALA A 1 92 ? -11.356 3.681 11.865 1.00 94.00 92 ALA A CA 1
ATOM 760 C C . ALA A 1 92 ? -11.228 4.657 10.691 1.00 94.00 92 ALA A C 1
ATOM 762 O O . ALA A 1 92 ? -11.775 4.403 9.618 1.00 94.00 92 ALA A O 1
ATOM 763 N N . ARG A 1 93 ? -10.464 5.740 10.885 1.00 91.31 93 ARG A N 1
ATOM 764 C CA . ARG A 1 93 ? -10.168 6.720 9.840 1.00 91.31 93 ARG A CA 1
ATOM 765 C C . ARG A 1 93 ? -9.451 6.062 8.667 1.00 91.31 93 ARG A C 1
ATOM 767 O O . ARG A 1 93 ? -9.944 6.165 7.558 1.00 91.31 93 ARG A O 1
ATOM 774 N N . GLN A 1 94 ? -8.392 5.292 8.926 1.00 89.62 94 GLN A N 1
ATOM 775 C CA . GLN A 1 94 ? -7.645 4.588 7.881 1.00 89.62 94 GLN A CA 1
ATOM 776 C C . GLN A 1 94 ? -8.547 3.710 6.996 1.00 89.62 94 GLN A C 1
ATOM 778 O O . GLN A 1 94 ? -8.394 3.692 5.779 1.00 89.62 94 GLN A O 1
ATOM 783 N N . ILE A 1 95 ? -9.474 2.956 7.596 1.00 91.94 95 ILE A N 1
ATOM 784 C CA . ILE A 1 95 ? -10.398 2.103 6.835 1.00 91.94 95 ILE A CA 1
ATOM 785 C C . ILE A 1 95 ? -11.408 2.941 6.043 1.00 91.94 95 ILE A C 1
ATOM 787 O O . ILE A 1 95 ? -11.698 2.612 4.897 1.00 91.94 95 ILE A O 1
ATOM 791 N N . ASN A 1 96 ? -11.928 4.024 6.623 1.00 91.62 96 ASN A N 1
ATOM 792 C CA . ASN A 1 96 ? -12.841 4.919 5.913 1.00 91.62 96 ASN A CA 1
ATOM 793 C C . ASN A 1 96 ? -12.154 5.609 4.728 1.00 91.62 96 ASN A C 1
ATOM 795 O O . ASN A 1 96 ? -12.742 5.657 3.651 1.00 91.62 96 ASN A O 1
ATOM 799 N N . ASP A 1 97 ? -10.926 6.093 4.914 1.00 90.25 97 ASP A N 1
ATOM 800 C CA . ASP A 1 97 ? -10.133 6.743 3.867 1.00 90.25 97 ASP A CA 1
ATOM 801 C C . ASP A 1 97 ? -9.897 5.770 2.703 1.00 90.25 97 ASP A C 1
ATOM 803 O O . ASP A 1 97 ? -10.148 6.122 1.554 1.00 90.25 97 ASP A O 1
ATOM 807 N N . GLN A 1 98 ? -9.556 4.508 2.998 1.00 90.88 98 GLN A N 1
ATOM 808 C CA . GLN A 1 98 ? -9.424 3.453 1.987 1.00 90.88 98 GLN A CA 1
ATOM 809 C C . GLN A 1 98 ? -10.735 3.198 1.221 1.00 90.88 98 GLN A C 1
ATOM 811 O O . GLN A 1 98 ? -10.725 3.093 -0.000 1.00 90.88 98 GLN A O 1
ATOM 816 N N . ILE A 1 99 ? -11.879 3.126 1.909 1.00 92.69 99 ILE A N 1
ATOM 817 C CA . ILE A 1 99 ? -13.184 2.898 1.259 1.00 92.69 99 ILE A CA 1
ATOM 818 C C . ILE A 1 99 ? -13.571 4.078 0.363 1.00 92.69 99 ILE A C 1
ATOM 820 O O . ILE A 1 99 ? -14.117 3.894 -0.726 1.00 92.69 99 ILE A O 1
ATOM 824 N N . VAL A 1 100 ? -13.329 5.303 0.834 1.00 92.75 100 VAL A N 1
ATOM 825 C CA . VAL A 1 100 ? -13.569 6.517 0.049 1.00 92.75 100 VAL A CA 1
ATOM 826 C C . VAL A 1 100 ? -12.668 6.526 -1.181 1.00 92.75 100 VAL A C 1
ATOM 828 O O . VAL A 1 100 ? -13.151 6.804 -2.277 1.00 92.75 100 VAL A O 1
ATOM 831 N N . TRP A 1 101 ? -11.397 6.169 -1.010 1.00 93.88 101 TRP A N 1
ATOM 832 C CA . TRP A 1 101 ? -10.427 6.058 -2.089 1.00 93.88 101 TRP A CA 1
ATOM 833 C C . TRP A 1 101 ? -10.862 5.054 -3.163 1.00 93.88 101 TRP A C 1
ATOM 835 O O . TRP A 1 101 ? -11.033 5.444 -4.317 1.00 93.88 101 TRP A O 1
ATOM 845 N N . GLU A 1 102 ? -11.136 3.802 -2.786 1.00 95.12 102 GLU A N 1
ATOM 846 C CA . GLU A 1 102 ? -11.589 2.744 -3.703 1.00 95.12 102 GLU A CA 1
ATOM 847 C C . GLU A 1 102 ? -12.818 3.189 -4.503 1.00 95.12 102 GLU A C 1
ATOM 849 O O . GLU A 1 102 ? -12.866 3.064 -5.728 1.00 95.12 102 GLU A O 1
ATOM 854 N N . LYS A 1 103 ? -13.785 3.814 -3.825 1.00 95.69 103 LYS A N 1
ATOM 855 C CA . LYS A 1 103 ? -14.988 4.346 -4.466 1.00 95.69 103 LYS A CA 1
ATOM 856 C C . LYS A 1 103 ? -14.677 5.469 -5.457 1.00 95.69 103 LYS A C 1
ATOM 858 O O . LYS A 1 103 ? -15.291 5.515 -6.521 1.00 95.69 103 LYS A O 1
ATOM 863 N N . ASN A 1 104 ? -13.772 6.385 -5.122 1.00 95.44 104 ASN A N 1
ATOM 864 C CA . ASN A 1 104 ? -13.382 7.469 -6.022 1.00 95.44 104 ASN A CA 1
ATOM 865 C C . ASN A 1 104 ? -12.666 6.923 -7.268 1.00 95.44 104 ASN A C 1
ATOM 867 O O . ASN A 1 104 ? -12.966 7.361 -8.379 1.00 95.44 104 ASN A O 1
ATOM 871 N N . VAL A 1 105 ? -11.786 5.928 -7.098 1.00 96.25 105 VAL A N 1
ATOM 872 C CA . VAL A 1 105 ? -11.114 5.227 -8.204 1.00 96.25 105 VAL A CA 1
ATOM 873 C C . VAL A 1 105 ? -12.140 4.545 -9.114 1.00 96.25 105 VAL A C 1
ATOM 875 O O . VAL A 1 105 ? -12.114 4.755 -10.324 1.00 96.25 105 VAL A O 1
ATOM 878 N N . GLU A 1 106 ? -13.082 3.784 -8.552 1.00 96.94 106 GLU A N 1
ATOM 879 C CA . GLU A 1 106 ? -14.145 3.103 -9.311 1.00 96.94 106 GLU A CA 1
ATOM 880 C C . GLU A 1 106 ? -15.055 4.085 -10.062 1.00 96.94 106 GLU A C 1
ATOM 882 O O . GLU A 1 106 ? -15.476 3.822 -11.190 1.00 96.94 106 GLU A O 1
ATOM 887 N N . GLN A 1 107 ? -15.359 5.233 -9.451 1.00 96.12 107 GLN A N 1
ATOM 888 C CA . GLN A 1 107 ? -16.162 6.281 -10.078 1.00 96.12 107 GLN A CA 1
ATOM 889 C C . GLN A 1 107 ? -15.436 6.954 -11.242 1.00 96.12 107 GLN A C 1
ATOM 891 O O . GLN A 1 107 ? -16.067 7.239 -12.262 1.00 96.12 107 GLN A O 1
ATOM 896 N N . LEU A 1 108 ? -14.135 7.214 -11.096 1.00 95.62 108 LEU A N 1
ATOM 897 C CA . LEU A 1 108 ? -13.332 7.849 -12.138 1.00 95.62 108 LEU A CA 1
ATOM 898 C C . LEU A 1 108 ? -12.995 6.874 -13.277 1.00 95.62 108 LEU A C 1
ATOM 900 O O . LEU A 1 108 ? -12.973 7.271 -14.442 1.00 95.62 108 LEU A O 1
ATOM 904 N N . PHE A 1 109 ? -12.789 5.596 -12.955 1.00 97.06 109 PHE A N 1
ATOM 905 C CA . PHE A 1 109 ? -12.350 4.551 -13.881 1.00 97.06 109 PHE A CA 1
ATOM 906 C C . PHE A 1 109 ? -13.300 3.334 -13.888 1.00 97.06 109 PHE A C 1
ATOM 908 O O . PHE A 1 109 ? -12.896 2.212 -13.569 1.00 97.06 109 PHE A O 1
ATOM 915 N N . PRO A 1 110 ? -14.564 3.498 -14.326 1.00 96.69 110 PRO A N 1
ATOM 916 C CA . PRO A 1 110 ? -15.584 2.443 -14.258 1.00 96.69 110 PRO A CA 1
ATOM 917 C C . PRO A 1 110 ? -15.303 1.240 -15.174 1.00 96.69 110 PRO A C 1
ATOM 919 O O . PRO A 1 110 ? -15.943 0.198 -15.061 1.00 96.69 110 PRO A O 1
ATOM 922 N N . THR A 1 111 ? -14.369 1.373 -16.117 1.00 96.44 111 THR A N 1
ATOM 923 C CA . THR A 1 111 ? -13.934 0.311 -17.037 1.00 96.44 111 THR A CA 1
ATOM 924 C C . THR A 1 111 ? -12.808 -0.557 -16.463 1.00 96.44 111 THR A C 1
ATOM 926 O O . THR A 1 111 ? -12.306 -1.429 -17.178 1.00 96.44 111 THR A O 1
ATOM 929 N N . HIS A 1 112 ? -12.417 -0.322 -15.203 1.00 97.12 112 HIS A N 1
ATOM 930 C CA . HIS A 1 112 ? -11.278 -0.946 -14.518 1.00 97.12 112 HIS A CA 1
ATOM 931 C C . HIS A 1 112 ? -9.954 -0.758 -15.273 1.00 97.12 112 HIS A C 1
ATOM 933 O O . HIS A 1 112 ? -9.128 -1.665 -15.389 1.00 97.12 112 HIS A O 1
ATOM 939 N N . LYS A 1 113 ? -9.790 0.430 -15.859 1.00 97.25 113 LYS A N 1
ATOM 940 C CA . LYS A 1 113 ? -8.613 0.866 -16.612 1.00 97.25 113 LYS A CA 1
ATOM 941 C C . LYS A 1 113 ? -8.394 2.343 -16.344 1.00 97.25 113 LYS A C 1
ATOM 943 O O . LYS A 1 113 ? -9.351 3.115 -16.346 1.00 97.25 113 LYS A O 1
ATOM 948 N N . VAL A 1 114 ? -7.141 2.733 -16.140 1.00 96.94 114 VAL A N 1
ATOM 949 C CA . VAL A 1 114 ? -6.798 4.151 -16.032 1.00 96.94 114 VAL A CA 1
ATOM 950 C C . VAL A 1 114 ? -6.811 4.788 -17.416 1.00 96.94 114 VAL A C 1
ATOM 952 O O . VAL A 1 114 ? -6.091 4.362 -18.324 1.00 96.94 114 VAL A O 1
ATOM 955 N N . ASP A 1 115 ? -7.645 5.817 -17.552 1.00 95.25 115 ASP A N 1
ATOM 956 C CA . ASP A 1 115 ? -7.975 6.471 -18.824 1.00 95.25 115 ASP A CA 1
ATOM 957 C C . ASP A 1 115 ? -7.616 7.967 -18.799 1.00 95.25 115 ASP A C 1
ATOM 959 O O . ASP A 1 115 ? -8.221 8.784 -19.491 1.00 95.25 115 ASP A O 1
ATOM 963 N N . THR A 1 116 ? -6.619 8.335 -17.993 1.00 94.75 116 THR A N 1
ATOM 964 C CA . THR A 1 116 ? -6.049 9.686 -17.969 1.00 94.75 116 THR A CA 1
ATOM 965 C C . THR A 1 116 ? -5.318 10.016 -19.283 1.00 94.75 116 THR A C 1
ATOM 967 O O . THR A 1 116 ? -4.946 9.099 -20.031 1.00 94.75 116 THR A O 1
ATOM 970 N N . PRO A 1 117 ? -5.095 11.308 -19.606 1.00 94.50 117 PRO A N 1
ATOM 971 C CA . PRO A 1 117 ? -4.474 11.719 -20.867 1.00 94.50 117 PRO A CA 1
ATOM 972 C C . PRO A 1 117 ? -3.151 11.017 -21.198 1.00 94.50 117 PRO A C 1
ATOM 974 O O . PRO A 1 117 ? -2.942 10.634 -22.356 1.00 94.50 117 PRO A O 1
ATOM 977 N N . TYR A 1 118 ? -2.266 10.810 -20.217 1.00 94.06 118 TYR A N 1
ATOM 978 C CA . TYR A 1 118 ? -1.040 10.048 -20.449 1.00 94.06 118 TYR A CA 1
ATOM 979 C C . TYR A 1 118 ? -1.307 8.542 -20.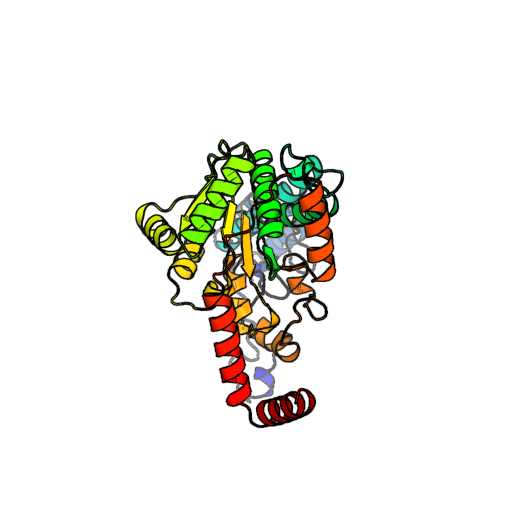547 1.00 94.06 118 TYR A C 1
ATOM 981 O O . TYR A 1 118 ? -0.837 7.894 -21.485 1.00 94.06 118 TYR A O 1
ATOM 989 N N . ALA A 1 119 ? -2.115 7.977 -19.644 1.00 94.75 119 ALA A N 1
ATOM 990 C CA . ALA A 1 119 ? -2.407 6.543 -19.635 1.00 94.75 119 ALA A CA 1
ATOM 991 C C . ALA A 1 119 ? -3.054 6.054 -20.941 1.00 94.75 119 ALA A C 1
ATOM 993 O O . ALA A 1 119 ? -2.747 4.956 -21.403 1.00 94.75 119 ALA A O 1
ATOM 994 N N . MET A 1 120 ? -3.881 6.874 -21.599 1.00 95.00 120 MET A N 1
ATOM 995 C CA . MET A 1 120 ? -4.494 6.548 -22.895 1.00 95.00 120 MET A CA 1
ATOM 996 C C . MET A 1 120 ? -3.483 6.301 -24.028 1.00 95.00 120 MET A C 1
ATOM 998 O O . MET A 1 120 ? -3.840 5.685 -25.034 1.00 95.00 120 MET A O 1
ATOM 1002 N N . GLN A 1 121 ? -2.233 6.744 -23.875 1.00 92.81 121 GLN A N 1
ATOM 1003 C CA . GLN A 1 121 ? -1.141 6.508 -24.828 1.00 92.81 121 GLN A CA 1
ATOM 1004 C C . GLN A 1 121 ? -0.456 5.148 -24.611 1.00 92.81 121 GLN A C 1
ATOM 1006 O O . GLN A 1 121 ? 0.394 4.742 -25.405 1.00 92.81 121 GLN A O 1
ATOM 1011 N N . LEU A 1 122 ? -0.817 4.437 -23.540 1.00 93.25 122 LEU A N 1
ATOM 1012 C CA . LEU A 1 122 ? -0.223 3.171 -23.134 1.00 93.25 122 LEU A CA 1
ATOM 1013 C C . LEU A 1 122 ? -1.099 1.977 -23.555 1.00 93.25 122 LEU A C 1
ATOM 1015 O O . LEU A 1 122 ? -2.309 2.126 -23.772 1.00 93.25 122 LEU A O 1
ATOM 1019 N N . PRO A 1 123 ? -0.516 0.765 -23.650 1.00 92.75 123 PRO A N 1
ATOM 1020 C CA . PRO A 1 123 ? -1.278 -0.449 -23.917 1.00 92.75 123 PRO A CA 1
ATOM 1021 C C . PRO A 1 123 ? -2.396 -0.675 -22.894 1.00 92.75 123 PRO A C 1
ATOM 1023 O O . PRO A 1 123 ? -2.242 -0.408 -21.702 1.00 92.75 123 PRO A O 1
ATOM 1026 N N . GLU A 1 124 ? -3.511 -1.248 -23.345 1.00 92.75 124 GLU A N 1
ATOM 1027 C CA . GLU A 1 124 ? -4.674 -1.529 -22.493 1.00 92.75 124 GLU A CA 1
ATOM 1028 C C . GLU A 1 124 ? -4.335 -2.424 -21.290 1.00 92.75 124 GLU A C 1
ATOM 1030 O O . GLU A 1 124 ? -4.837 -2.194 -20.192 1.00 92.75 124 GLU A O 1
ATOM 1035 N N . SER A 1 125 ? -3.444 -3.406 -21.470 1.00 90.81 125 SER A N 1
ATOM 1036 C CA . SER A 1 125 ? -2.981 -4.278 -20.383 1.00 90.81 125 SER A CA 1
ATOM 1037 C C . SER A 1 125 ? -2.276 -3.503 -19.270 1.00 90.81 125 SER A C 1
ATOM 1039 O O . SER A 1 125 ? -2.437 -3.828 -18.098 1.00 90.81 125 SER A O 1
ATOM 1041 N N . LEU A 1 126 ? -1.519 -2.465 -19.632 1.00 93.06 126 LEU A N 1
ATOM 1042 C CA . LEU A 1 126 ? -0.809 -1.607 -18.692 1.00 93.06 126 LEU A CA 1
ATOM 1043 C C . LEU A 1 126 ? -1.807 -0.720 -17.938 1.00 93.06 126 LEU A C 1
ATOM 1045 O O . LEU A 1 126 ? -1.761 -0.648 -16.716 1.00 93.06 126 LEU A O 1
ATOM 1049 N N . ARG A 1 127 ? -2.779 -0.131 -18.644 1.00 96.19 127 ARG A N 1
ATOM 1050 C CA . ARG A 1 127 ? -3.856 0.672 -18.035 1.00 96.19 127 ARG A CA 1
ATOM 1051 C C . ARG A 1 127 ? -4.692 -0.113 -17.024 1.00 96.19 127 ARG A C 1
ATOM 1053 O O . ARG A 1 127 ? -5.068 0.446 -15.998 1.00 96.19 127 ARG A O 1
ATOM 1060 N N . ALA A 1 128 ? -4.972 -1.386 -17.306 1.00 95.44 128 ALA A N 1
ATOM 1061 C CA . ALA A 1 128 ? -5.664 -2.278 -16.376 1.00 95.44 128 ALA A CA 1
ATOM 1062 C C . ALA A 1 128 ? -4.816 -2.565 -15.124 1.00 95.44 128 ALA A C 1
ATOM 1064 O O . ALA A 1 128 ? -5.306 -2.445 -14.011 1.00 95.44 128 ALA A O 1
ATOM 1065 N N . LYS A 1 129 ? -3.514 -2.840 -15.279 1.00 93.94 129 LYS A N 1
ATOM 1066 C CA . LYS A 1 129 ? -2.617 -3.016 -14.122 1.00 93.94 129 LYS A CA 1
ATOM 1067 C C . LYS A 1 129 ? -2.487 -1.760 -13.268 1.00 93.94 129 LYS A C 1
ATOM 1069 O O . LYS A 1 129 ? -2.486 -1.843 -12.047 1.00 93.94 129 LYS A O 1
ATOM 1074 N N . VAL A 1 130 ? -2.375 -0.595 -13.903 1.00 96.56 130 VAL A N 1
ATOM 1075 C CA . VAL A 1 130 ? -2.311 0.686 -13.188 1.00 96.56 130 VAL A CA 1
ATOM 1076 C C . VAL A 1 130 ? -3.610 0.940 -12.426 1.00 96.56 130 VAL A C 1
ATOM 1078 O O . VAL A 1 130 ? -3.553 1.483 -11.327 1.00 96.56 130 VAL A O 1
ATOM 1081 N N . TYR A 1 131 ? -4.759 0.501 -12.954 1.00 97.56 131 TYR A N 1
ATOM 1082 C CA . TYR A 1 131 ? -6.014 0.525 -12.206 1.00 97.56 131 TYR A CA 1
ATOM 1083 C C . TYR A 1 131 ? -5.925 -0.339 -10.947 1.00 97.56 131 TYR A C 1
ATOM 1085 O O . TYR A 1 131 ? -6.263 0.157 -9.880 1.00 97.56 131 TYR A O 1
ATOM 1093 N N . ASP A 1 132 ? -5.402 -1.565 -11.035 1.00 96.00 132 ASP A N 1
ATOM 1094 C CA . ASP A 1 132 ? -5.235 -2.431 -9.858 1.00 96.00 132 ASP A CA 1
ATOM 1095 C C . ASP A 1 132 ? -4.320 -1.786 -8.799 1.00 96.00 132 ASP A C 1
ATOM 1097 O O . ASP A 1 132 ? -4.607 -1.845 -7.604 1.00 96.00 132 ASP A O 1
ATOM 1101 N N . TYR A 1 133 ? -3.243 -1.113 -9.227 1.00 95.38 133 TYR A N 1
ATOM 1102 C CA . TYR A 1 133 ? -2.354 -0.374 -8.319 1.00 95.38 133 TYR A CA 1
ATOM 1103 C C . TYR A 1 133 ? -3.104 0.770 -7.645 1.00 95.38 133 TYR A C 1
ATOM 1105 O O . TYR A 1 133 ? -3.072 0.899 -6.423 1.00 95.38 133 TYR A O 1
ATOM 1113 N N . CYS A 1 134 ? -3.784 1.579 -8.459 1.00 95.81 134 CYS A N 1
ATOM 1114 C CA . CYS A 1 134 ? -4.515 2.756 -8.026 1.00 95.81 134 CYS A CA 1
ATOM 1115 C C . CYS A 1 134 ? -5.637 2.372 -7.063 1.00 95.81 134 CYS A C 1
ATOM 1117 O O . CYS A 1 134 ? -5.696 2.941 -5.985 1.00 95.81 134 CYS A O 1
ATOM 1119 N N . HIS A 1 135 ? -6.453 1.365 -7.387 1.00 95.94 135 HIS A N 1
ATOM 1120 C CA . HIS A 1 135 ? -7.551 0.872 -6.548 1.00 95.94 135 HIS A CA 1
ATOM 1121 C C . HIS A 1 135 ? -7.052 0.384 -5.187 1.00 95.94 135 HIS A C 1
ATOM 1123 O O . HIS A 1 135 ? -7.578 0.802 -4.158 1.00 95.94 135 HIS A O 1
ATOM 1129 N N . GLN A 1 136 ? -5.961 -0.389 -5.165 1.00 94.38 136 GLN A N 1
ATOM 1130 C CA . GLN A 1 136 ? -5.352 -0.841 -3.915 1.00 94.38 136 GLN A CA 1
ATOM 1131 C C . GLN A 1 136 ? -4.783 0.319 -3.079 1.00 94.38 136 GLN A C 1
ATOM 1133 O O . GLN A 1 136 ? -4.773 0.247 -1.849 1.00 94.38 136 GLN A O 1
ATOM 1138 N N . GLY A 1 137 ? -4.282 1.375 -3.727 1.00 93.38 137 GLY A N 1
ATOM 1139 C CA . GLY A 1 137 ? -3.756 2.580 -3.082 1.00 93.38 137 GLY A CA 1
ATOM 1140 C C . GLY A 1 137 ? -2.312 2.460 -2.582 1.00 93.38 137 GLY A C 1
ATOM 1141 O O . GLY A 1 137 ? -1.712 3.468 -2.229 1.00 93.38 137 GLY A O 1
ATOM 1142 N N . TYR A 1 138 ? -1.723 1.266 -2.576 1.00 93.75 138 TYR A N 1
ATOM 1143 C CA . TYR A 1 138 ? -0.322 1.004 -2.233 1.00 93.75 138 TYR A CA 1
ATOM 1144 C C . TYR A 1 138 ? 0.122 -0.343 -2.807 1.00 93.75 138 TYR A C 1
ATOM 1146 O O . TYR A 1 138 ? -0.705 -1.193 -3.137 1.00 93.75 138 TYR A O 1
ATOM 1154 N N . GLY A 1 139 ? 1.429 -0.606 -2.884 1.00 94.81 139 GLY A N 1
ATOM 1155 C CA . GLY A 1 139 ? 1.862 -1.915 -3.370 1.00 94.81 139 GLY A CA 1
ATOM 1156 C C . GLY A 1 139 ? 3.354 -2.193 -3.416 1.00 94.81 139 GLY A C 1
ATOM 1157 O O . GLY A 1 139 ? 4.197 -1.297 -3.403 1.00 94.81 139 GLY A O 1
ATOM 1158 N N . LEU A 1 140 ? 3.669 -3.483 -3.515 1.00 95.62 140 LEU A N 1
ATOM 1159 C CA . LEU A 1 140 ? 4.992 -4.004 -3.826 1.00 95.62 140 LEU A CA 1
ATOM 1160 C C . LEU A 1 140 ? 4.982 -4.591 -5.243 1.00 95.62 140 LEU A C 1
ATOM 1162 O O . LEU A 1 140 ? 4.374 -5.627 -5.488 1.00 95.62 140 LEU A O 1
ATOM 1166 N N . ILE A 1 141 ? 5.690 -3.952 -6.163 1.00 94.88 141 ILE A N 1
ATOM 1167 C CA . ILE A 1 141 ? 5.842 -4.384 -7.550 1.00 94.88 141 ILE A CA 1
ATOM 1168 C C . ILE A 1 141 ? 7.101 -5.249 -7.656 1.00 94.88 141 ILE A C 1
ATOM 1170 O O . ILE A 1 141 ? 8.204 -4.815 -7.318 1.00 94.88 141 ILE A O 1
ATOM 1174 N N . VAL A 1 142 ? 6.950 -6.480 -8.135 1.00 92.06 142 VAL A N 1
ATOM 1175 C CA . VAL A 1 142 ? 8.052 -7.412 -8.383 1.00 92.06 142 VAL A CA 1
ATOM 1176 C C . VAL A 1 142 ? 8.346 -7.420 -9.877 1.00 92.06 142 VAL A C 1
ATOM 1178 O O . VAL A 1 142 ? 7.618 -8.032 -10.661 1.00 92.06 142 VAL A O 1
ATOM 1181 N N . ASN A 1 143 ? 9.410 -6.723 -10.283 1.00 85.25 143 ASN A N 1
ATOM 1182 C CA . ASN A 1 143 ? 9.770 -6.601 -11.693 1.00 85.25 143 ASN A CA 1
ATOM 1183 C C . ASN A 1 143 ? 11.276 -6.371 -11.897 1.00 85.25 143 ASN A C 1
ATOM 1185 O O . ASN A 1 143 ? 11.902 -5.543 -11.237 1.00 85.25 143 ASN A O 1
ATOM 1189 N N . ILE A 1 144 ? 11.832 -7.080 -12.881 1.00 68.06 144 ILE A N 1
ATOM 1190 C CA . ILE A 1 144 ? 13.244 -7.029 -13.288 1.00 68.06 144 ILE A CA 1
ATOM 1191 C C . ILE A 1 144 ? 13.515 -5.867 -14.262 1.00 68.06 144 ILE A C 1
ATOM 1193 O O . ILE A 1 144 ? 14.643 -5.396 -14.374 1.00 68.06 144 ILE A O 1
ATOM 1197 N N . THR A 1 145 ? 12.501 -5.418 -15.001 1.00 66.44 145 THR A N 1
ATOM 1198 C CA . THR A 1 145 ? 12.621 -4.406 -16.058 1.00 66.44 145 THR A CA 1
ATOM 1199 C C . THR A 1 145 ? 12.064 -3.058 -15.640 1.00 66.44 145 THR A C 1
ATOM 1201 O O . THR A 1 145 ? 11.022 -2.963 -14.999 1.00 66.44 145 THR A O 1
ATOM 1204 N N . ASP A 1 146 ? 12.763 -2.006 -16.052 1.00 72.25 146 ASP A N 1
ATOM 1205 C CA . ASP A 1 146 ? 12.524 -0.661 -15.537 1.00 72.25 146 ASP A CA 1
ATOM 1206 C C . ASP A 1 146 ? 11.555 0.166 -16.391 1.00 72.25 146 ASP A C 1
ATOM 1208 O O . ASP A 1 146 ? 10.813 0.973 -15.849 1.00 72.25 146 ASP A O 1
ATOM 1212 N N . THR A 1 147 ? 11.560 -0.003 -17.717 1.00 83.81 147 THR A N 1
ATOM 1213 C CA . THR A 1 147 ? 10.839 0.908 -18.622 1.00 83.81 147 THR A CA 1
ATOM 1214 C C . THR A 1 147 ? 9.324 0.785 -18.501 1.00 83.81 147 THR A C 1
ATOM 1216 O O . THR A 1 147 ? 8.646 1.796 -18.373 1.00 83.81 147 THR A O 1
ATOM 1219 N N . VAL A 1 148 ? 8.782 -0.438 -18.517 1.00 88.00 148 VAL A N 1
ATOM 1220 C CA . VAL A 1 148 ? 7.328 -0.656 -18.397 1.00 88.00 148 VAL A CA 1
ATOM 1221 C C . VAL A 1 148 ? 6.817 -0.107 -17.068 1.00 88.00 148 VAL A C 1
ATOM 1223 O O . VAL A 1 148 ? 5.864 0.665 -17.064 1.00 88.00 148 VAL A O 1
ATOM 1226 N N . VAL A 1 149 ? 7.511 -0.420 -15.968 1.00 90.25 149 VAL A N 1
ATOM 1227 C CA . VAL A 1 149 ? 7.143 0.082 -14.638 1.00 90.25 149 VAL A CA 1
ATOM 1228 C C . VAL A 1 149 ? 7.238 1.597 -14.575 1.00 90.25 149 VAL A C 1
ATOM 1230 O O . VAL A 1 149 ? 6.381 2.228 -13.975 1.00 90.25 149 VAL A O 1
ATOM 1233 N N . ALA A 1 150 ? 8.228 2.215 -15.220 1.00 92.25 150 ALA A N 1
ATOM 1234 C CA . ALA A 1 150 ? 8.321 3.668 -15.221 1.00 92.25 150 ALA A CA 1
ATOM 1235 C C . ALA A 1 150 ? 7.078 4.325 -15.848 1.00 92.25 150 ALA A C 1
ATOM 1237 O O . ALA A 1 150 ? 6.519 5.252 -15.267 1.00 92.25 150 ALA A O 1
ATOM 1238 N N . HIS A 1 151 ? 6.589 3.789 -16.971 1.00 93.19 151 HIS A N 1
ATOM 1239 C CA . HIS A 1 151 ? 5.334 4.236 -17.583 1.00 93.19 151 HIS A CA 1
ATOM 1240 C C . HIS A 1 151 ? 4.100 3.924 -16.715 1.00 93.19 151 HIS A C 1
ATOM 1242 O O . HIS A 1 151 ? 3.213 4.768 -16.611 1.00 93.19 151 HIS A O 1
ATOM 1248 N N . GLU A 1 152 ? 4.046 2.756 -16.063 1.00 94.06 152 GLU A N 1
ATOM 1249 C CA . GLU A 1 152 ? 2.980 2.416 -15.103 1.00 94.06 152 GLU A CA 1
ATOM 1250 C C . GLU A 1 152 ? 2.917 3.422 -13.954 1.00 94.06 152 GLU A C 1
ATOM 1252 O O . GLU A 1 152 ? 1.848 3.913 -13.612 1.00 94.06 152 GLU A O 1
ATOM 1257 N N . ILE A 1 153 ? 4.071 3.769 -13.390 1.00 94.88 153 ILE A N 1
ATOM 1258 C CA . ILE A 1 153 ? 4.194 4.684 -12.260 1.00 94.88 153 ILE A CA 1
ATOM 1259 C C . ILE A 1 153 ? 3.850 6.125 -12.643 1.00 94.88 153 ILE A C 1
ATOM 1261 O O . ILE A 1 153 ? 3.225 6.817 -11.846 1.00 94.88 153 ILE A O 1
ATOM 1265 N N . LEU A 1 154 ? 4.200 6.581 -13.849 1.00 94.50 154 LEU A N 1
ATOM 1266 C CA . LEU A 1 154 ? 3.779 7.904 -14.319 1.00 94.50 154 LEU A CA 1
ATOM 1267 C C . LEU A 1 154 ? 2.265 7.983 -14.544 1.00 94.50 154 LEU A C 1
ATOM 1269 O O . LEU A 1 154 ? 1.637 8.940 -14.100 1.00 94.50 154 LEU A O 1
ATOM 1273 N N . ALA A 1 155 ? 1.671 6.957 -15.162 1.00 95.62 155 ALA A N 1
ATOM 1274 C CA . ALA A 1 155 ? 0.219 6.870 -15.319 1.00 95.62 155 ALA A CA 1
ATOM 1275 C C . ALA A 1 155 ? -0.500 6.796 -13.962 1.00 95.62 155 ALA A C 1
ATOM 1277 O O . ALA A 1 155 ? -1.532 7.433 -13.769 1.00 95.62 155 ALA A O 1
ATOM 1278 N N . LEU A 1 156 ? 0.071 6.057 -13.009 1.00 95.75 156 LEU A N 1
ATOM 1279 C CA . LEU A 1 156 ? -0.433 5.960 -11.643 1.00 95.75 156 LEU A CA 1
ATOM 1280 C C . LEU A 1 156 ? -0.384 7.308 -10.920 1.00 95.75 156 LEU A C 1
ATOM 1282 O O . LEU A 1 156 ? -1.356 7.690 -10.276 1.00 95.75 156 LEU A O 1
ATOM 1286 N N . ALA A 1 157 ? 0.730 8.033 -11.032 1.00 93.44 157 ALA A N 1
ATOM 1287 C CA . ALA A 1 157 ? 0.886 9.332 -10.393 1.00 93.44 157 ALA A CA 1
ATOM 1288 C C . ALA A 1 157 ? -0.095 10.367 -10.968 1.00 93.44 157 ALA A C 1
ATOM 1290 O O . ALA A 1 157 ? -0.746 11.071 -10.201 1.00 93.44 157 ALA A O 1
ATOM 1291 N N . GLU A 1 158 ? -0.274 10.411 -12.294 1.00 93.06 158 GLU A N 1
ATOM 1292 C CA . GLU A 1 158 ? -1.290 11.260 -12.934 1.00 93.06 158 GLU A CA 1
ATOM 1293 C C . GLU A 1 158 ? -2.707 10.911 -12.446 1.00 93.06 158 GLU A C 1
ATOM 1295 O O . GLU A 1 158 ? -3.487 11.805 -12.112 1.00 93.06 158 GLU A O 1
ATOM 1300 N N . ALA A 1 159 ? -3.038 9.617 -12.358 1.00 94.31 159 ALA A N 1
ATOM 1301 C CA . ALA A 1 159 ? -4.333 9.151 -11.868 1.00 94.31 159 ALA A CA 1
ATOM 1302 C C . ALA A 1 159 ? -4.592 9.580 -10.420 1.00 94.31 159 ALA A C 1
ATOM 1304 O O . ALA A 1 159 ? -5.658 10.118 -10.125 1.00 94.31 159 ALA A O 1
ATOM 1305 N N . ILE A 1 160 ? -3.606 9.411 -9.536 1.00 92.75 160 ILE A N 1
ATOM 1306 C CA . ILE A 1 160 ? -3.721 9.812 -8.131 1.00 92.75 160 ILE A CA 1
ATOM 1307 C C . ILE A 1 160 ? -3.895 11.327 -8.013 1.00 92.75 160 ILE A C 1
ATOM 1309 O O . ILE A 1 160 ? -4.825 11.776 -7.349 1.00 92.75 160 ILE A O 1
ATOM 1313 N N . CYS A 1 161 ? -3.083 12.118 -8.721 1.00 88.44 161 CYS A N 1
ATOM 1314 C CA . CYS A 1 161 ? -3.227 13.576 -8.746 1.00 88.44 161 CYS A CA 1
ATOM 1315 C C . CYS A 1 161 ? -4.574 14.039 -9.329 1.00 88.44 161 CYS A C 1
ATOM 1317 O O . CYS A 1 161 ? -5.057 15.110 -8.975 1.00 88.44 161 CYS A O 1
ATOM 1319 N N . THR A 1 162 ? -5.188 13.251 -10.215 1.00 89.69 162 THR A N 1
ATOM 1320 C CA . THR A 1 162 ? -6.522 13.550 -10.761 1.00 89.69 162 THR A CA 1
ATOM 1321 C C . THR A 1 162 ? -7.625 13.316 -9.725 1.00 89.69 162 THR A C 1
ATOM 1323 O O . THR A 1 162 ? -8.621 14.037 -9.722 1.00 89.69 162 THR A O 1
ATOM 1326 N N . ILE A 1 163 ? -7.463 12.316 -8.854 1.00 90.44 163 ILE A N 1
ATOM 1327 C CA . ILE A 1 163 ? -8.439 11.979 -7.809 1.00 90.44 163 ILE A CA 1
ATOM 1328 C C . ILE A 1 163 ? -8.292 12.917 -6.603 1.00 90.44 163 ILE A C 1
ATOM 1330 O O . ILE A 1 163 ? -9.291 13.408 -6.077 1.00 90.44 163 ILE A O 1
ATOM 1334 N N . GLU A 1 164 ? -7.062 13.182 -6.161 1.00 85.75 164 GLU A N 1
ATOM 1335 C CA . GLU A 1 164 ? -6.782 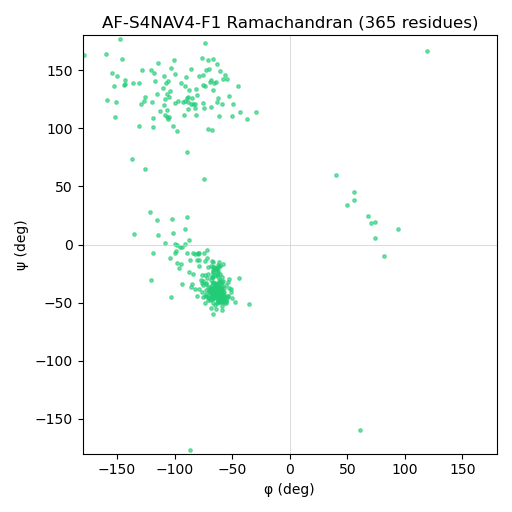14.007 -4.984 1.00 85.75 164 GLU A CA 1
ATOM 1336 C C . GLU A 1 164 ? -6.638 15.494 -5.335 1.00 85.75 164 GLU A C 1
ATOM 1338 O O . GLU A 1 164 ? -5.540 16.040 -5.418 1.00 85.75 164 GLU A O 1
ATOM 1343 N N . THR A 1 165 ? -7.767 16.180 -5.512 1.00 68.38 165 THR A N 1
ATOM 1344 C CA . THR A 1 165 ? -7.788 17.602 -5.900 1.00 68.38 165 THR A CA 1
ATOM 1345 C C . THR A 1 165 ? -7.508 18.583 -4.756 1.00 68.38 165 THR A C 1
ATOM 1347 O O . THR A 1 165 ? -7.199 19.745 -5.012 1.00 68.38 165 THR A O 1
ATOM 1350 N N . ASP A 1 166 ? -7.655 18.144 -3.501 1.00 61.72 166 ASP A N 1
ATOM 1351 C CA . ASP A 1 166 ? -7.685 19.010 -2.307 1.00 61.72 166 ASP A CA 1
ATOM 1352 C C . ASP A 1 166 ? -6.324 19.191 -1.624 1.00 61.72 166 ASP A C 1
ATOM 1354 O O . ASP A 1 166 ? -6.211 19.878 -0.603 1.00 61.72 166 ASP A O 1
ATOM 1358 N N . HIS A 1 167 ? -5.278 18.544 -2.125 1.00 53.97 167 HIS A N 1
ATOM 1359 C CA . HIS A 1 167 ? -3.944 18.615 -1.545 1.00 53.97 167 HIS A CA 1
ATOM 1360 C C . HIS A 1 167 ? -2.994 19.309 -2.527 1.00 53.97 167 HIS A C 1
ATOM 1362 O O . HIS A 1 167 ? -3.196 19.306 -3.738 1.00 53.97 167 HIS A O 1
ATOM 1368 N N . GLU A 1 168 ? -1.917 19.888 -2.009 1.00 61.47 168 GLU A N 1
ATOM 1369 C CA . GLU A 1 168 ? -0.780 20.363 -2.805 1.00 61.47 168 GLU A CA 1
ATOM 1370 C C . GLU A 1 168 ? 0.284 19.249 -3.000 1.00 61.47 168 GLU A C 1
ATOM 1372 O O . GLU A 1 168 ? 1.474 19.567 -3.077 1.00 61.47 168 GLU A O 1
ATOM 1377 N N . PRO A 1 169 ? -0.013 17.930 -2.925 1.00 56.81 169 PRO A N 1
ATOM 1378 C CA . PRO A 1 169 ? 0.991 17.021 -2.443 1.00 56.81 169 PRO A CA 1
ATOM 1379 C C . PRO A 1 169 ? 1.953 16.671 -3.576 1.00 56.81 169 PRO A C 1
ATOM 1381 O O . PRO A 1 169 ? 1.643 15.968 -4.536 1.00 56.81 169 PRO A O 1
ATOM 1384 N N . LEU A 1 170 ? 3.169 17.154 -3.407 1.00 68.81 170 LEU A N 1
ATOM 1385 C CA . LEU A 1 170 ? 4.318 16.777 -4.190 1.00 68.81 170 LEU A CA 1
ATOM 1386 C C . LEU A 1 170 ? 4.431 15.240 -4.253 1.00 68.81 170 LEU A C 1
ATOM 1388 O O . LEU A 1 170 ? 4.740 14.628 -3.235 1.00 68.81 170 LEU A O 1
ATOM 1392 N N . GLY A 1 171 ? 4.202 14.595 -5.395 1.00 87.81 171 GLY A N 1
ATOM 1393 C CA . GLY A 1 171 ? 4.550 13.189 -5.595 1.00 87.81 171 GLY A CA 1
ATOM 1394 C C . GLY A 1 171 ? 6.068 13.017 -5.519 1.00 87.81 171 GLY A C 1
ATOM 1395 O O . GLY A 1 171 ? 6.810 13.858 -6.016 1.00 87.81 171 GLY A O 1
ATOM 1396 N N . ILE A 1 172 ? 6.569 11.958 -4.889 1.00 92.38 172 ILE A N 1
ATOM 1397 C CA . ILE A 1 172 ? 8.009 11.726 -4.737 1.00 92.38 172 ILE A CA 1
ATOM 1398 C C . ILE A 1 172 ? 8.398 10.407 -5.397 1.00 92.38 172 ILE A C 1
ATOM 1400 O O . ILE A 1 172 ? 7.933 9.337 -5.015 1.00 92.38 172 ILE A O 1
ATOM 1404 N N . ILE A 1 173 ? 9.324 10.479 -6.347 1.00 94.44 173 ILE A N 1
ATOM 1405 C CA . ILE A 1 173 ? 9.967 9.319 -6.966 1.00 94.44 173 ILE A CA 1
ATOM 1406 C C . ILE A 1 173 ? 11.380 9.208 -6.391 1.00 94.44 173 ILE A C 1
ATOM 1408 O O . ILE A 1 173 ? 12.249 10.037 -6.675 1.00 94.44 173 ILE A O 1
ATOM 1412 N N . LEU A 1 174 ? 11.608 8.184 -5.570 1.00 94.56 174 LEU A N 1
ATOM 1413 C CA . LEU A 1 174 ? 12.896 7.894 -4.947 1.00 94.56 174 LEU A CA 1
ATOM 1414 C C . LEU A 1 174 ? 13.742 6.991 -5.834 1.00 94.56 174 LEU A C 1
ATOM 1416 O O . LEU A 1 174 ? 13.311 5.909 -6.240 1.00 94.56 174 LEU A O 1
ATOM 1420 N N . VAL A 1 175 ? 14.962 7.446 -6.110 1.00 93.56 175 VAL A N 1
ATOM 1421 C CA . VAL A 1 175 ? 15.912 6.771 -6.995 1.00 93.56 175 VAL A CA 1
ATOM 1422 C C . VAL A 1 175 ? 17.280 6.591 -6.338 1.00 93.56 175 VAL A C 1
ATOM 1424 O O . VAL A 1 175 ? 17.725 7.406 -5.532 1.00 93.56 175 VAL A O 1
ATOM 1427 N N . GLU A 1 176 ? 17.988 5.533 -6.731 1.00 88.50 176 GLU A N 1
ATOM 1428 C CA . GLU A 1 176 ? 19.274 5.163 -6.125 1.00 88.50 176 GLU A CA 1
ATOM 1429 C C . GLU A 1 176 ? 20.411 6.141 -6.476 1.00 88.50 176 GLU A C 1
ATOM 1431 O O . GLU A 1 176 ? 21.255 6.449 -5.632 1.00 88.50 176 GLU A O 1
ATOM 1436 N N . ASP A 1 177 ? 20.454 6.634 -7.719 1.00 86.38 177 ASP A N 1
ATOM 1437 C CA . ASP A 1 177 ? 21.591 7.393 -8.240 1.00 86.38 177 ASP A CA 1
ATOM 1438 C C . ASP A 1 177 ? 21.208 8.483 -9.262 1.00 86.38 177 ASP A C 1
ATOM 1440 O O . ASP A 1 177 ? 20.051 8.664 -9.649 1.00 86.38 177 ASP A O 1
ATOM 1444 N N . VAL A 1 178 ? 22.221 9.237 -9.704 1.00 85.62 178 VAL A N 1
ATOM 1445 C CA . VAL A 1 178 ? 22.078 10.339 -10.670 1.00 85.62 178 VAL A CA 1
ATOM 1446 C C . VAL A 1 178 ? 21.678 9.842 -12.068 1.00 85.62 178 VAL A C 1
ATOM 1448 O O . VAL A 1 178 ? 21.022 10.572 -12.808 1.00 85.62 178 VAL A O 1
ATOM 1451 N N . ILE A 1 179 ? 22.042 8.613 -12.448 1.00 85.94 179 ILE A N 1
ATOM 1452 C CA . ILE A 1 179 ? 21.673 8.041 -13.751 1.00 85.94 179 ILE A CA 1
ATOM 1453 C C . ILE A 1 179 ? 20.161 7.814 -13.778 1.00 85.94 179 ILE A C 1
ATOM 1455 O O . ILE A 1 179 ? 19.493 8.240 -14.721 1.00 85.94 179 ILE A O 1
ATOM 1459 N N . ARG A 1 180 ? 19.611 7.217 -12.714 1.00 89.62 180 ARG A N 1
ATOM 1460 C CA . ARG A 1 180 ? 18.165 7.046 -12.532 1.00 89.62 180 ARG A CA 1
ATOM 1461 C C . ARG A 1 180 ? 17.448 8.385 -12.419 1.00 89.62 180 ARG A C 1
ATOM 1463 O O . ARG A 1 180 ? 16.418 8.561 -13.059 1.00 89.62 180 ARG A O 1
ATOM 1470 N N . LEU A 1 181 ? 18.013 9.347 -11.689 1.00 89.81 181 LEU A N 1
ATOM 1471 C CA . LEU A 1 181 ? 17.462 10.702 -11.595 1.00 89.81 181 LEU A CA 1
ATOM 1472 C C . LEU A 1 181 ? 17.282 11.340 -12.979 1.00 89.81 181 LEU A C 1
ATOM 1474 O O . LEU A 1 181 ? 16.215 11.865 -13.286 1.00 89.81 181 LEU A O 1
ATOM 1478 N N . ASN A 1 182 ? 18.317 11.280 -13.819 1.00 88.62 182 ASN A N 1
ATOM 1479 C CA . ASN A 1 182 ? 18.270 11.840 -15.168 1.00 88.62 182 ASN A CA 1
ATOM 1480 C C . ASN A 1 182 ? 17.300 11.072 -16.071 1.00 88.62 182 ASN A C 1
ATOM 1482 O O . ASN A 1 182 ? 16.602 11.695 -16.864 1.00 88.62 182 ASN A O 1
ATOM 1486 N N . TYR A 1 183 ? 17.231 9.745 -15.932 1.00 89.94 183 TYR A N 1
ATOM 1487 C CA . TYR A 1 183 ? 16.272 8.918 -16.662 1.00 89.94 183 TYR A CA 1
ATOM 1488 C C . TYR A 1 183 ? 14.825 9.327 -16.369 1.00 89.94 183 TYR A C 1
ATOM 1490 O O . TYR A 1 183 ? 14.079 9.629 -17.295 1.00 89.94 183 TYR A O 1
ATOM 1498 N N . TRP A 1 184 ? 14.446 9.390 -15.092 1.00 92.12 184 TRP A N 1
ATOM 1499 C CA . TRP A 1 184 ? 13.088 9.750 -14.688 1.00 92.12 184 TRP A CA 1
ATOM 1500 C C . TRP A 1 184 ? 12.720 11.185 -15.069 1.00 92.12 184 TRP A C 1
ATOM 1502 O O . TRP A 1 184 ? 11.601 11.424 -15.505 1.00 92.12 184 TRP A O 1
ATOM 1512 N N . ARG A 1 185 ? 13.660 12.134 -14.973 1.00 90.31 185 ARG A N 1
ATOM 1513 C CA . ARG A 1 185 ? 13.438 13.516 -15.431 1.00 90.31 185 ARG A CA 1
ATOM 1514 C C . ARG A 1 185 ? 13.216 13.607 -16.936 1.00 90.31 185 ARG A C 1
ATOM 1516 O O . ARG A 1 185 ? 12.303 14.294 -17.362 1.00 90.31 185 ARG A O 1
ATOM 1523 N N . ALA A 1 186 ? 14.025 12.903 -17.726 1.00 89.25 186 ALA A N 1
ATOM 1524 C CA . ALA A 1 186 ? 13.837 12.852 -19.173 1.00 89.25 186 ALA A CA 1
ATOM 1525 C C . ALA A 1 186 ? 12.511 12.173 -19.551 1.00 89.25 186 ALA A C 1
ATOM 1527 O O . ALA A 1 186 ? 11.886 12.555 -20.534 1.00 89.25 186 ALA A O 1
ATOM 1528 N N . LEU A 1 187 ? 12.078 11.176 -18.773 1.00 90.75 187 LEU A N 1
ATOM 1529 C CA . LEU A 1 187 ? 10.799 10.510 -18.988 1.00 90.75 187 LEU A CA 1
ATOM 1530 C C . LEU A 1 187 ? 9.609 11.425 -18.673 1.00 90.75 187 LEU A C 1
ATOM 1532 O O . LEU A 1 187 ? 8.659 11.432 -19.449 1.00 90.75 187 LEU A O 1
ATOM 1536 N N . LEU A 1 188 ? 9.675 12.200 -17.585 1.00 90.88 188 LEU A N 1
ATOM 1537 C CA . LEU A 1 188 ? 8.664 13.208 -17.245 1.00 90.88 188 LEU A CA 1
ATOM 1538 C C . LEU A 1 188 ? 8.516 14.251 -18.367 1.00 90.88 188 LEU A C 1
ATOM 1540 O O . LEU A 1 188 ? 7.408 14.427 -18.875 1.00 90.88 188 LEU A O 1
ATOM 1544 N N . ASP A 1 189 ? 9.638 14.796 -18.841 1.00 88.88 189 ASP A N 1
ATOM 1545 C CA . ASP A 1 189 ? 9.693 15.763 -19.952 1.00 88.88 189 ASP A CA 1
ATOM 1546 C C . ASP A 1 189 ? 9.102 15.181 -21.245 1.00 88.88 189 ASP A C 1
ATOM 1548 O O . ASP A 1 189 ? 8.217 15.757 -21.877 1.00 88.88 189 ASP A O 1
ATOM 1552 N N . GLN A 1 190 ? 9.491 13.955 -21.611 1.00 87.69 190 GLN A N 1
ATOM 1553 C CA . GLN A 1 190 ? 8.927 13.283 -22.785 1.00 87.69 190 GLN A CA 1
ATOM 1554 C C . GLN A 1 190 ? 7.427 12.983 -22.638 1.00 87.69 190 GLN A C 1
ATOM 1556 O O . GLN A 1 190 ? 6.702 12.979 -23.634 1.00 87.69 190 GLN A O 1
ATOM 1561 N N . SER A 1 191 ? 6.965 12.682 -21.422 1.00 88.75 191 SER A N 1
ATOM 1562 C CA . SER A 1 191 ? 5.563 12.355 -21.154 1.00 88.75 191 SER A CA 1
ATOM 1563 C C . SER A 1 191 ? 4.629 13.564 -21.193 1.00 88.75 191 SER A C 1
ATOM 1565 O O . SER A 1 191 ? 3.416 13.371 -21.262 1.00 88.75 191 SER A O 1
ATOM 1567 N N . GLY A 1 192 ? 5.173 14.788 -21.169 1.00 86.88 192 GLY A N 1
ATOM 1568 C CA . GLY A 1 192 ? 4.388 16.015 -21.042 1.00 86.88 192 GLY A CA 1
ATOM 1569 C C . GLY A 1 192 ? 3.728 16.157 -19.669 1.00 86.88 192 GLY A C 1
ATOM 1570 O O . GLY A 1 192 ? 2.700 16.817 -19.550 1.00 86.88 192 GLY A O 1
ATOM 1571 N N . LEU A 1 193 ? 4.296 15.510 -18.647 1.00 87.44 193 LEU A N 1
ATOM 1572 C CA . LEU A 1 193 ? 3.812 15.531 -17.265 1.00 87.44 193 LEU A CA 1
ATOM 1573 C C . LEU A 1 193 ? 4.645 16.469 -16.378 1.00 87.44 193 LEU A C 1
ATOM 1575 O O . LEU A 1 193 ? 4.652 16.319 -15.159 1.00 87.44 193 LEU A O 1
ATOM 1579 N N . ASP A 1 194 ? 5.348 17.436 -16.968 1.00 81.62 194 ASP A N 1
ATOM 1580 C CA . ASP A 1 194 ? 6.201 18.387 -16.238 1.00 81.62 194 ASP A CA 1
ATOM 1581 C C . ASP A 1 194 ? 5.422 19.283 -15.273 1.00 81.62 194 ASP A C 1
ATOM 1583 O O . ASP A 1 194 ? 5.966 19.747 -14.272 1.00 81.62 194 ASP A O 1
ATOM 1587 N N . ASP A 1 195 ? 4.141 19.500 -15.572 1.00 83.50 195 ASP A N 1
ATOM 1588 C CA . ASP A 1 195 ? 3.225 20.270 -14.735 1.00 83.50 195 ASP A CA 1
ATOM 1589 C C . ASP A 1 195 ? 2.665 19.447 -13.565 1.00 83.50 195 ASP A C 1
ATOM 1591 O O . ASP A 1 195 ? 2.084 20.020 -12.638 1.00 83.50 195 ASP A O 1
ATOM 1595 N N . LEU A 1 196 ? 2.829 18.113 -13.570 1.00 85.62 196 LEU A N 1
ATOM 1596 C CA . LEU A 1 196 ? 2.481 17.324 -12.394 1.00 85.62 196 LEU A CA 1
ATOM 1597 C C . LEU A 1 196 ? 3.426 17.705 -11.251 1.00 85.62 196 LEU A C 1
ATOM 1599 O O . LEU A 1 196 ? 4.636 17.820 -11.463 1.00 85.62 196 LEU A O 1
ATOM 1603 N N . PRO A 1 197 ? 2.919 17.839 -10.015 1.00 87.62 197 PRO A N 1
ATOM 1604 C CA . PRO A 1 197 ? 3.735 18.184 -8.861 1.00 87.62 197 PRO A CA 1
ATOM 1605 C C . PRO A 1 197 ? 4.589 16.981 -8.420 1.00 87.62 197 PRO A C 1
ATOM 1607 O O . PRO A 1 197 ? 4.495 16.540 -7.288 1.00 87.62 197 PRO A O 1
ATOM 1610 N N . ILE A 1 198 ? 5.415 16.399 -9.292 1.00 88.94 198 ILE A N 1
ATOM 1611 C CA . ILE A 1 198 ? 6.241 15.222 -9.003 1.00 88.94 198 ILE A CA 1
ATOM 1612 C C . ILE A 1 198 ? 7.708 15.631 -8.907 1.00 88.94 198 ILE A C 1
ATOM 1614 O O . ILE A 1 198 ? 8.301 16.179 -9.835 1.00 88.94 198 ILE A O 1
ATOM 1618 N N . GLN A 1 199 ? 8.342 15.291 -7.790 1.00 90.12 199 GLN A N 1
ATOM 1619 C CA . GLN A 1 199 ? 9.771 15.435 -7.586 1.00 90.12 199 GLN A CA 1
ATOM 1620 C C . GLN A 1 199 ? 10.475 14.085 -7.667 1.00 90.12 199 GLN A C 1
ATOM 1622 O O . GLN A 1 199 ? 10.187 13.155 -6.917 1.00 90.12 199 GLN A O 1
ATOM 1627 N N . VAL A 1 200 ? 11.501 14.012 -8.509 1.00 93.00 200 VAL A N 1
ATOM 1628 C CA . VAL A 1 200 ? 12.453 12.897 -8.495 1.00 93.00 200 VAL A CA 1
ATOM 1629 C C . VAL A 1 200 ? 13.620 13.248 -7.570 1.00 93.00 200 VAL A C 1
ATOM 1631 O O . VAL A 1 200 ? 14.281 14.277 -7.763 1.00 93.00 200 VAL A O 1
ATOM 1634 N N . VAL A 1 201 ? 13.879 12.407 -6.567 1.00 92.94 201 VAL A N 1
ATOM 1635 C CA . VAL A 1 201 ? 14.863 12.650 -5.500 1.00 92.94 201 VAL A CA 1
ATOM 1636 C C . VAL A 1 201 ? 15.764 11.434 -5.316 1.00 92.94 201 VAL A C 1
ATOM 1638 O O . VAL A 1 201 ? 15.303 10.298 -5.307 1.00 92.94 201 VAL A O 1
ATOM 1641 N N . ILE A 1 202 ? 17.064 11.669 -5.123 1.00 92.19 202 ILE A N 1
ATOM 1642 C CA . ILE A 1 202 ? 17.997 10.593 -4.773 1.00 92.19 202 ILE A CA 1
ATOM 1643 C C . ILE A 1 202 ? 17.809 10.207 -3.301 1.00 92.19 202 ILE A C 1
ATOM 1645 O O . ILE A 1 202 ? 17.760 11.082 -2.435 1.00 92.19 202 ILE A O 1
ATOM 1649 N N . ASP A 1 203 ? 17.816 8.911 -3.005 1.00 87.94 203 ASP A N 1
ATOM 1650 C CA . ASP A 1 203 ? 17.682 8.297 -1.674 1.00 87.94 203 ASP A CA 1
ATOM 1651 C C . ASP A 1 203 ? 18.337 9.088 -0.517 1.00 87.94 203 ASP A C 1
ATOM 1653 O O . ASP A 1 203 ? 17.711 9.402 0.501 1.00 87.94 203 ASP A O 1
ATOM 1657 N N . GLN A 1 204 ? 19.611 9.470 -0.665 1.00 82.88 204 GLN A N 1
ATOM 1658 C CA . GLN A 1 204 ? 20.355 10.192 0.378 1.00 82.88 204 GLN A CA 1
ATOM 1659 C C . GLN A 1 204 ? 19.854 11.624 0.621 1.00 82.88 204 GLN A C 1
ATOM 1661 O O . GLN A 1 204 ? 19.998 12.154 1.727 1.00 82.88 204 GLN A O 1
ATOM 1666 N N . GLN A 1 205 ? 19.327 12.277 -0.413 1.00 88.12 205 GLN A N 1
ATOM 1667 C CA . GLN A 1 205 ? 18.778 13.630 -0.325 1.00 88.12 205 GLN A CA 1
ATOM 1668 C C . GLN A 1 205 ? 17.405 13.601 0.339 1.00 88.12 205 GLN A C 1
ATOM 1670 O O . GLN A 1 205 ? 17.151 14.420 1.221 1.00 88.12 205 GLN A O 1
ATOM 1675 N N . PHE A 1 206 ? 16.582 12.608 -0.007 1.00 90.12 206 PHE A N 1
ATOM 1676 C CA . PHE A 1 206 ? 15.276 12.399 0.607 1.00 90.12 206 PHE A CA 1
ATOM 1677 C C . PHE A 1 206 ? 15.389 12.233 2.121 1.00 90.12 206 PHE A C 1
ATOM 1679 O O . PHE A 1 206 ? 14.749 12.967 2.871 1.00 90.12 206 PHE A O 1
ATOM 1686 N N . ALA A 1 207 ? 16.278 11.348 2.589 1.00 87.62 207 ALA A N 1
ATOM 1687 C CA . ALA A 1 207 ? 16.459 11.142 4.024 1.00 87.62 207 ALA A CA 1
ATOM 1688 C C . ALA A 1 207 ? 16.761 12.467 4.751 1.00 87.62 207 ALA A C 1
ATOM 1690 O O . ALA A 1 207 ? 16.119 12.789 5.747 1.00 87.62 207 ALA A O 1
ATOM 1691 N N . LYS A 1 208 ? 17.674 13.290 4.213 1.00 87.12 208 LYS A N 1
ATOM 1692 C CA . LYS A 1 208 ? 18.007 14.610 4.781 1.00 87.12 208 LYS A CA 1
ATOM 1693 C C . LYS A 1 208 ? 16.811 15.566 4.806 1.00 87.12 208 LYS A C 1
ATOM 1695 O O . LYS A 1 208 ? 16.631 16.263 5.804 1.00 87.12 208 LYS A O 1
ATOM 1700 N N . GLN A 1 209 ? 16.014 15.603 3.738 1.00 85.50 209 GLN A N 1
ATOM 1701 C CA . GLN A 1 209 ? 14.812 16.436 3.654 1.00 85.50 209 GLN A CA 1
ATOM 1702 C C . GLN A 1 209 ? 13.789 16.042 4.719 1.00 85.50 209 GLN A C 1
ATOM 1704 O O . GLN A 1 209 ? 13.351 16.907 5.471 1.00 85.50 209 GLN A O 1
ATOM 1709 N N . VAL A 1 210 ? 13.486 14.749 4.877 1.00 86.31 210 VAL A N 1
ATOM 1710 C CA . VAL A 1 210 ? 12.535 14.280 5.902 1.00 86.31 210 VAL A CA 1
ATOM 1711 C C . VAL A 1 210 ? 12.961 14.716 7.304 1.00 86.31 210 VAL A C 1
ATOM 1713 O O . VAL A 1 210 ? 12.143 15.235 8.060 1.00 86.31 210 VAL A O 1
ATOM 1716 N N . TYR A 1 211 ? 14.250 14.602 7.638 1.00 83.44 211 TYR A N 1
ATOM 1717 C CA . TYR A 1 211 ? 14.757 15.031 8.947 1.00 83.44 211 TYR A CA 1
ATOM 1718 C C . TYR A 1 211 ? 14.783 16.552 9.156 1.00 83.44 211 TYR A C 1
ATOM 1720 O O . TYR A 1 211 ? 14.863 16.987 10.302 1.00 83.44 211 TYR A O 1
ATOM 1728 N N . THR A 1 212 ? 14.737 17.352 8.087 1.00 83.06 212 THR A N 1
ATOM 1729 C CA . THR A 1 212 ? 14.874 18.816 8.173 1.00 83.06 212 THR A CA 1
ATOM 1730 C C . THR A 1 212 ? 13.533 19.531 8.042 1.00 83.06 212 THR A C 1
ATOM 1732 O O . THR A 1 212 ? 13.254 20.446 8.808 1.00 83.06 212 THR A O 1
ATOM 1735 N N . THR A 1 213 ? 12.709 19.131 7.072 1.00 77.44 213 THR A N 1
ATOM 1736 C CA . THR A 1 213 ? 11.497 19.858 6.671 1.00 77.44 213 THR A CA 1
ATOM 1737 C C . THR A 1 213 ? 10.210 19.062 6.862 1.00 77.44 213 THR A C 1
ATOM 1739 O O . THR A 1 213 ? 9.151 19.648 6.692 1.00 77.44 213 THR A O 1
ATOM 1742 N N . SER A 1 214 ? 10.282 17.765 7.212 1.00 72.94 214 SER A N 1
ATOM 1743 C CA . SER A 1 214 ? 9.118 16.863 7.359 1.00 72.94 214 SER A CA 1
ATOM 1744 C C . SER A 1 214 ? 8.049 17.077 6.271 1.00 72.94 214 SER A C 1
ATOM 1746 O O . SER A 1 214 ? 6.923 17.454 6.596 1.00 72.94 214 SER A O 1
ATOM 1748 N N . PRO A 1 215 ? 8.401 16.907 4.979 1.00 74.31 215 PRO A N 1
ATOM 1749 C CA . PRO A 1 215 ? 7.447 17.139 3.905 1.00 74.31 215 PRO A CA 1
ATOM 1750 C C . PRO A 1 215 ? 6.278 16.151 3.995 1.00 74.31 215 PRO A C 1
ATOM 1752 O O . PRO A 1 215 ? 6.425 15.054 4.531 1.00 74.31 215 PRO A O 1
ATOM 1755 N N . THR A 1 216 ? 5.131 16.536 3.445 1.00 76.31 216 THR A N 1
ATOM 1756 C CA . THR A 1 216 ? 3.980 15.651 3.244 1.00 76.31 216 THR A CA 1
ATOM 1757 C C . THR A 1 216 ? 3.851 15.333 1.763 1.00 76.31 216 THR A C 1
ATOM 1759 O O . THR A 1 216 ? 4.027 16.219 0.927 1.00 76.31 216 THR A O 1
ATOM 1762 N N . SER A 1 217 ? 3.546 14.082 1.436 1.00 84.81 217 SER A N 1
ATOM 1763 C CA . SER A 1 217 ? 3.281 13.656 0.064 1.00 84.81 217 SER A CA 1
ATOM 1764 C C . SER A 1 217 ? 2.182 12.612 0.053 1.00 84.81 217 SER A C 1
ATOM 1766 O O . SER A 1 217 ? 2.183 11.686 0.865 1.00 84.81 217 SER A O 1
ATOM 1768 N N . SER A 1 218 ? 1.284 12.736 -0.908 1.00 84.69 218 SER A N 1
ATOM 1769 C CA . SER A 1 218 ? 0.237 11.761 -1.161 1.00 84.69 218 SER A CA 1
ATOM 1770 C C . SER A 1 218 ? 0.763 10.540 -1.880 1.00 84.69 218 SER A C 1
ATOM 1772 O O . SER A 1 218 ? 0.257 9.454 -1.650 1.00 84.69 218 SER A O 1
ATOM 1774 N N . PHE A 1 219 ? 1.801 10.697 -2.703 1.00 91.19 219 PHE A N 1
ATOM 1775 C CA . PHE A 1 219 ? 2.328 9.637 -3.545 1.00 91.19 219 PHE A CA 1
ATOM 1776 C C . PHE A 1 219 ? 3.835 9.497 -3.378 1.00 91.19 219 PHE A C 1
ATOM 1778 O O . PHE A 1 219 ? 4.594 10.412 -3.692 1.00 91.19 219 PHE A O 1
ATOM 1785 N N . VAL A 1 220 ? 4.285 8.318 -2.966 1.00 94.19 220 VAL A N 1
ATOM 1786 C CA . VAL A 1 220 ? 5.701 7.963 -2.931 1.00 94.19 220 VAL A CA 1
ATOM 1787 C C . VAL A 1 220 ? 5.921 6.680 -3.714 1.00 94.19 220 VAL A C 1
ATOM 1789 O O . VAL A 1 220 ? 5.312 5.651 -3.430 1.00 94.19 220 VAL A O 1
ATOM 1792 N N . TYR A 1 221 ? 6.858 6.715 -4.655 1.00 95.50 221 TYR A N 1
ATOM 1793 C CA . TYR A 1 221 ? 7.371 5.526 -5.320 1.00 95.50 221 TYR A CA 1
ATOM 1794 C C . TYR A 1 221 ? 8.848 5.311 -4.992 1.00 95.50 221 TYR A C 1
ATOM 1796 O O . TYR A 1 221 ? 9.668 6.214 -5.153 1.00 95.50 221 TYR A O 1
ATOM 1804 N N . VAL A 1 222 ? 9.200 4.100 -4.560 1.00 95.19 222 VAL A N 1
ATOM 1805 C CA . VAL A 1 222 ? 10.584 3.683 -4.304 1.00 95.19 222 VAL A CA 1
ATOM 1806 C C . VAL A 1 222 ? 11.051 2.751 -5.412 1.00 95.19 222 VAL A C 1
ATOM 1808 O O . VAL A 1 222 ? 10.657 1.586 -5.463 1.00 95.19 222 VAL A O 1
ATOM 1811 N N . ASP A 1 223 ? 11.944 3.242 -6.269 1.00 92.50 223 ASP A N 1
ATOM 1812 C CA . ASP A 1 223 ? 12.388 2.518 -7.462 1.00 92.50 223 ASP A CA 1
ATOM 1813 C C . ASP A 1 223 ? 13.214 1.261 -7.153 1.00 92.50 223 ASP A C 1
ATOM 1815 O O . ASP A 1 223 ? 13.203 0.309 -7.932 1.00 92.50 223 ASP A O 1
ATOM 1819 N N . LYS A 1 224 ? 13.921 1.242 -6.016 1.00 90.06 224 LYS A N 1
ATOM 1820 C CA . LYS A 1 224 ? 14.767 0.117 -5.590 1.00 90.06 224 LYS A CA 1
ATOM 1821 C C . LYS A 1 224 ? 14.601 -0.198 -4.105 1.00 90.06 224 LYS A C 1
ATOM 1823 O O . LYS A 1 224 ? 15.475 0.055 -3.272 1.00 90.06 224 LYS A O 1
ATOM 1828 N N . ALA A 1 225 ? 13.467 -0.796 -3.767 1.00 92.75 225 ALA A N 1
ATOM 1829 C CA . ALA A 1 225 ? 13.113 -1.139 -2.396 1.00 92.75 225 ALA A CA 1
ATOM 1830 C C . ALA A 1 225 ? 13.884 -2.346 -1.829 1.00 92.75 225 ALA A C 1
ATOM 1832 O O . ALA A 1 225 ? 13.829 -2.589 -0.623 1.00 92.75 225 ALA A O 1
ATOM 1833 N N . ASP A 1 226 ? 14.671 -3.065 -2.643 1.00 90.25 226 ASP A N 1
ATOM 1834 C CA . ASP A 1 226 ? 15.542 -4.163 -2.190 1.00 90.25 226 ASP A CA 1
ATOM 1835 C C . ASP A 1 226 ? 16.471 -3.739 -1.037 1.00 90.25 226 ASP A C 1
ATOM 1837 O O . ASP A 1 226 ? 16.827 -4.553 -0.182 1.00 90.25 226 ASP A O 1
ATOM 1841 N N . ASN A 1 227 ? 16.842 -2.457 -0.987 1.00 87.50 227 ASN A N 1
ATOM 1842 C CA . ASN A 1 227 ? 17.717 -1.880 0.032 1.00 87.50 227 ASN A CA 1
ATOM 1843 C C . ASN A 1 227 ? 16.994 -1.588 1.364 1.00 87.50 227 ASN A C 1
ATOM 1845 O O . ASN A 1 227 ? 17.655 -1.342 2.375 1.00 87.50 227 ASN A O 1
ATOM 1849 N N . LEU A 1 228 ? 15.656 -1.608 1.398 1.00 90.38 228 LEU A N 1
ATOM 1850 C CA . LEU A 1 228 ? 14.854 -1.333 2.601 1.00 90.38 228 LEU A CA 1
ATOM 1851 C C . LEU A 1 228 ? 14.767 -2.533 3.556 1.00 90.38 228 LEU A C 1
ATOM 1853 O O . LEU A 1 228 ? 14.293 -2.406 4.687 1.00 90.38 228 LEU A O 1
ATOM 1857 N N . LYS A 1 229 ? 15.268 -3.701 3.136 1.00 86.31 229 LYS A N 1
ATOM 1858 C CA . LYS A 1 229 ? 15.453 -4.859 4.023 1.00 86.31 229 LYS A CA 1
ATOM 1859 C C . LYS A 1 229 ? 16.481 -4.603 5.131 1.00 86.31 229 LYS A C 1
ATOM 1861 O O . LYS A 1 229 ? 16.463 -5.285 6.152 1.00 86.31 229 LYS A O 1
ATOM 1866 N N . GLU A 1 230 ? 17.364 -3.623 4.936 1.00 86.44 230 GLU A N 1
ATOM 1867 C CA . GLU A 1 230 ? 18.398 -3.238 5.891 1.00 86.44 230 GLU A CA 1
ATOM 1868 C C . GLU A 1 230 ? 17.888 -2.133 6.824 1.00 86.44 230 GLU A C 1
ATOM 1870 O O . GLU A 1 230 ? 17.727 -0.980 6.426 1.00 86.44 230 GLU A O 1
ATOM 1875 N N . TRP A 1 231 ? 17.691 -2.445 8.106 1.00 72.06 231 TRP A N 1
ATOM 1876 C CA . TRP A 1 231 ? 17.122 -1.495 9.074 1.00 72.06 231 TRP A CA 1
ATOM 1877 C C . TRP A 1 231 ? 17.971 -0.231 9.296 1.00 72.06 231 TRP A C 1
ATOM 1879 O O . TRP A 1 231 ? 17.438 0.803 9.692 1.00 72.06 231 TRP A O 1
ATOM 1889 N N . ARG A 1 232 ? 19.287 -0.304 9.045 1.00 83.12 232 ARG A N 1
ATOM 1890 C CA . ARG A 1 232 ? 20.218 0.837 9.147 1.00 83.12 232 ARG A CA 1
ATOM 1891 C C . ARG A 1 232 ? 20.160 1.771 7.944 1.00 83.12 232 ARG A C 1
ATOM 1893 O O . ARG A 1 232 ? 20.819 2.808 7.967 1.00 83.12 232 ARG A O 1
ATOM 1900 N N . ASN A 1 233 ? 19.422 1.410 6.896 1.00 86.94 233 ASN A N 1
ATOM 1901 C CA . ASN A 1 233 ? 19.288 2.250 5.720 1.00 86.94 233 ASN A CA 1
ATOM 1902 C C . ASN A 1 233 ? 18.595 3.579 6.110 1.00 86.94 233 ASN A C 1
ATOM 1904 O O . ASN A 1 233 ? 17.478 3.551 6.646 1.00 86.94 233 ASN A O 1
ATOM 1908 N N . PRO A 1 234 ? 19.227 4.744 5.851 1.00 87.19 234 PRO A N 1
ATOM 1909 C CA . PRO A 1 234 ? 18.635 6.051 6.127 1.00 87.19 234 PRO A CA 1
ATOM 1910 C C . PRO A 1 234 ? 17.273 6.261 5.459 1.00 87.19 234 PRO A C 1
ATOM 1912 O O . PRO A 1 234 ? 16.402 6.876 6.066 1.00 87.19 234 PRO A O 1
ATOM 1915 N N . VAL A 1 235 ? 17.062 5.712 4.258 1.00 90.38 235 VAL A N 1
ATOM 1916 C CA . VAL A 1 235 ? 15.785 5.800 3.532 1.00 90.38 235 VAL A CA 1
ATOM 1917 C C . VAL A 1 235 ? 14.693 5.020 4.253 1.00 90.38 235 VAL A C 1
ATOM 1919 O O . VAL A 1 235 ? 13.616 5.559 4.464 1.00 90.38 235 VAL A O 1
ATOM 1922 N N . SER A 1 236 ? 14.980 3.801 4.724 1.00 90.94 236 SER A N 1
ATOM 1923 C CA . SER A 1 236 ? 14.042 3.011 5.546 1.00 90.94 236 SER A CA 1
ATOM 1924 C C . SER A 1 236 ? 13.626 3.785 6.803 1.00 90.94 236 SER A C 1
ATOM 1926 O O . SER A 1 236 ? 12.449 3.877 7.143 1.00 90.94 236 SER A O 1
ATOM 1928 N N . SER A 1 237 ? 14.594 4.412 7.479 1.00 88.62 237 SER A N 1
ATOM 1929 C CA . SER A 1 237 ? 14.315 5.216 8.677 1.00 88.62 237 SER A CA 1
ATOM 1930 C C . SER A 1 237 ? 13.520 6.490 8.375 1.00 88.62 237 SER A C 1
ATOM 1932 O O . SER A 1 237 ? 12.699 6.898 9.198 1.00 88.62 237 SER A O 1
ATOM 1934 N N . ALA A 1 238 ? 13.760 7.114 7.221 1.00 90.50 238 ALA A N 1
ATOM 1935 C CA . ALA A 1 238 ? 13.030 8.288 6.762 1.00 90.50 238 ALA A CA 1
ATOM 1936 C C . ALA A 1 238 ? 11.592 7.931 6.361 1.00 90.50 238 ALA A C 1
ATOM 1938 O O . ALA A 1 238 ? 10.668 8.563 6.859 1.00 90.50 238 ALA A O 1
ATOM 1939 N N . LEU A 1 239 ? 11.390 6.875 5.566 1.00 90.31 239 LEU A N 1
ATOM 1940 C CA . LEU A 1 239 ? 10.068 6.402 5.139 1.00 90.31 239 LEU A CA 1
ATOM 1941 C C . LEU A 1 239 ? 9.163 6.068 6.329 1.00 90.31 239 LEU A C 1
ATOM 1943 O O . LEU A 1 239 ? 8.014 6.473 6.343 1.00 90.31 239 LEU A O 1
ATOM 1947 N N . LYS A 1 240 ? 9.685 5.431 7.386 1.00 87.50 240 LYS A N 1
ATOM 1948 C CA . LYS A 1 240 ? 8.897 5.136 8.603 1.00 87.50 240 LYS A CA 1
ATOM 1949 C C . LYS A 1 240 ? 8.418 6.373 9.369 1.00 87.50 240 LYS A C 1
ATOM 1951 O O . LYS A 1 240 ? 7.535 6.259 10.211 1.00 87.50 240 LYS A O 1
ATOM 1956 N N . ARG A 1 241 ? 9.051 7.527 9.152 1.00 85.38 241 ARG A N 1
ATOM 1957 C CA . ARG A 1 241 ? 8.662 8.820 9.742 1.00 85.38 241 ARG A CA 1
ATOM 1958 C C . ARG A 1 241 ? 7.825 9.659 8.786 1.00 85.38 241 ARG A C 1
ATOM 1960 O O . ARG A 1 241 ? 7.246 10.655 9.205 1.00 85.38 241 ARG A O 1
ATOM 1967 N N . PHE A 1 242 ? 7.836 9.296 7.512 1.00 86.25 242 PHE A N 1
ATOM 1968 C CA . PHE A 1 242 ? 7.202 10.033 6.446 1.00 86.25 242 PHE A CA 1
ATOM 1969 C C . PHE A 1 242 ? 5.756 9.567 6.320 1.00 86.25 242 PHE A C 1
ATOM 1971 O O . PHE A 1 242 ? 5.502 8.380 6.130 1.00 86.25 242 PHE A O 1
ATOM 1978 N N . LYS A 1 243 ? 4.808 10.495 6.446 1.00 80.75 243 LYS A N 1
ATOM 1979 C CA . LYS A 1 243 ? 3.394 10.175 6.269 1.00 80.75 243 LYS A CA 1
ATOM 1980 C C . LYS A 1 243 ? 3.051 10.267 4.783 1.00 80.75 243 LYS A C 1
ATOM 1982 O O . LYS A 1 243 ? 3.226 11.329 4.187 1.00 80.75 243 LYS A O 1
ATOM 1987 N N . THR A 1 244 ? 2.571 9.167 4.216 1.00 86.62 244 THR A N 1
ATOM 1988 C CA . THR A 1 244 ? 2.057 9.103 2.847 1.00 86.62 244 THR A CA 1
ATOM 1989 C C . THR A 1 244 ? 0.859 8.171 2.787 1.00 86.62 244 THR A C 1
ATOM 1991 O O . THR A 1 244 ? 0.846 7.159 3.489 1.00 86.62 244 THR A O 1
ATOM 1994 N N . GLU A 1 245 ? -0.139 8.538 1.988 1.00 85.25 245 GLU A N 1
ATOM 1995 C CA . GLU A 1 245 ? -1.351 7.737 1.796 1.00 85.25 245 GLU A CA 1
ATOM 1996 C C . GLU A 1 245 ? -1.125 6.672 0.706 1.00 85.25 245 GLU A C 1
ATOM 1998 O O . GLU A 1 245 ? -1.576 5.536 0.852 1.00 85.25 245 GLU A O 1
ATOM 2003 N N . HIS A 1 246 ? -0.318 6.984 -0.319 1.00 91.81 246 HIS A N 1
ATOM 2004 C CA . HIS A 1 246 ? 0.007 6.066 -1.408 1.00 91.81 246 HIS A CA 1
ATOM 2005 C C . HIS A 1 246 ? 1.501 5.750 -1.509 1.00 91.81 246 HIS A C 1
ATOM 2007 O O . HIS A 1 246 ? 2.284 6.512 -2.080 1.00 91.81 246 HIS A O 1
ATOM 2013 N N . LEU A 1 247 ? 1.902 4.578 -1.003 1.00 94.31 247 LEU A N 1
ATOM 2014 C CA . LEU A 1 247 ? 3.275 4.076 -1.103 1.00 94.31 247 LEU A CA 1
ATOM 2015 C C . LEU A 1 247 ? 3.374 2.890 -2.063 1.00 94.31 247 LEU A C 1
ATOM 2017 O O . LEU A 1 247 ? 2.836 1.810 -1.807 1.00 94.31 247 LEU A O 1
ATOM 2021 N N . TYR A 1 248 ? 4.179 3.056 -3.105 1.00 95.75 248 TYR A N 1
ATOM 2022 C CA . TYR A 1 248 ? 4.535 1.994 -4.034 1.00 95.75 248 TYR A CA 1
ATOM 2023 C C . TYR A 1 248 ? 6.031 1.726 -3.976 1.00 95.75 248 TYR A C 1
ATOM 2025 O O . TYR A 1 248 ? 6.862 2.625 -3.865 1.00 95.75 248 TYR A O 1
ATOM 2033 N N . MET A 1 249 ? 6.401 0.460 -4.042 1.00 95.38 249 MET A N 1
ATOM 2034 C CA . MET A 1 249 ? 7.787 0.031 -3.941 1.00 95.38 249 MET A CA 1
ATOM 2035 C C . MET A 1 249 ? 8.066 -1.007 -4.999 1.00 95.38 249 MET A C 1
ATOM 2037 O O . MET A 1 249 ? 7.265 -1.916 -5.185 1.00 95.38 249 MET A O 1
ATOM 2041 N N . ARG A 1 250 ? 9.228 -0.933 -5.639 1.00 94.56 250 ARG A N 1
ATOM 2042 C CA . ARG A 1 250 ? 9.662 -1.970 -6.565 1.00 94.56 250 ARG A CA 1
ATOM 2043 C C . ARG A 1 250 ? 10.824 -2.770 -6.005 1.00 94.56 250 ARG A C 1
ATOM 2045 O O . ARG A 1 250 ? 11.791 -2.203 -5.499 1.00 94.56 250 ARG A O 1
ATOM 2052 N N . ILE A 1 251 ? 10.742 -4.088 -6.139 1.00 93.12 251 ILE A N 1
ATOM 2053 C CA . ILE A 1 251 ? 11.865 -5.003 -5.932 1.00 93.12 251 ILE A CA 1
ATOM 2054 C C . ILE A 1 251 ? 12.143 -5.796 -7.201 1.00 93.12 251 ILE A C 1
ATOM 2056 O O . ILE A 1 251 ? 11.237 -6.100 -7.978 1.00 93.12 251 ILE A O 1
ATOM 2060 N N . SER A 1 252 ? 13.406 -6.162 -7.396 1.00 87.44 252 SER A N 1
ATOM 2061 C CA . SER A 1 252 ? 13.806 -6.895 -8.603 1.00 87.44 252 SER A CA 1
ATOM 2062 C C . SER A 1 252 ? 13.459 -8.381 -8.526 1.00 87.44 252 SER A C 1
ATOM 2064 O O . SER A 1 252 ? 13.108 -9.000 -9.530 1.00 87.44 252 SER A O 1
ATOM 2066 N N . ASN A 1 253 ? 13.611 -8.978 -7.341 1.00 87.69 253 ASN A N 1
ATOM 2067 C CA . ASN A 1 253 ? 13.489 -10.419 -7.162 1.00 87.69 253 ASN A CA 1
ATOM 2068 C C . ASN A 1 253 ? 13.012 -10.763 -5.743 1.00 87.69 253 ASN A C 1
ATOM 2070 O O . ASN A 1 253 ? 13.765 -10.647 -4.774 1.00 87.69 253 ASN A O 1
ATOM 2074 N N . ILE A 1 254 ? 11.774 -11.247 -5.630 1.00 92.19 254 ILE A N 1
ATOM 2075 C CA . ILE A 1 254 ? 11.202 -11.669 -4.348 1.00 92.19 254 ILE A CA 1
ATOM 2076 C C . ILE A 1 254 ? 11.792 -13.000 -3.860 1.00 92.19 254 ILE A C 1
ATOM 2078 O O . ILE A 1 254 ? 11.876 -13.230 -2.654 1.00 92.19 254 ILE A O 1
ATOM 2082 N N . SER A 1 255 ? 12.271 -13.855 -4.772 1.00 91.44 255 SER A N 1
ATOM 2083 C CA . SER A 1 255 ? 12.869 -15.158 -4.446 1.00 91.44 255 SER A CA 1
ATOM 2084 C C . SER A 1 255 ? 14.202 -15.051 -3.713 1.00 91.44 255 SER A C 1
ATOM 2086 O O . SER A 1 255 ? 14.645 -16.018 -3.096 1.00 91.44 255 SER A O 1
ATOM 2088 N N . ALA A 1 256 ? 14.852 -13.887 -3.776 1.00 89.81 256 ALA A N 1
ATOM 2089 C CA . ALA A 1 256 ? 16.084 -13.602 -3.048 1.00 89.81 256 ALA A CA 1
ATOM 2090 C C . ALA A 1 256 ? 15.841 -13.184 -1.585 1.00 89.81 256 ALA A C 1
ATOM 2092 O O . ALA A 1 256 ? 16.799 -13.037 -0.822 1.00 89.81 256 ALA A O 1
ATOM 2093 N N . LEU A 1 257 ? 14.586 -12.955 -1.185 1.00 92.12 257 LEU A N 1
ATOM 2094 C CA . LEU A 1 257 ? 14.245 -12.466 0.145 1.00 92.12 257 LEU A CA 1
ATOM 2095 C C . LEU A 1 257 ? 13.912 -13.611 1.098 1.00 92.12 257 LEU A C 1
ATOM 2097 O O . LEU A 1 257 ? 13.181 -14.543 0.780 1.00 92.12 257 LEU A O 1
ATOM 2101 N N . THR A 1 258 ? 14.396 -13.489 2.328 1.00 93.25 258 THR A N 1
ATOM 2102 C CA . THR A 1 258 ? 13.889 -14.265 3.466 1.00 93.25 258 THR A CA 1
ATOM 2103 C C . THR A 1 258 ? 12.546 -13.695 3.945 1.00 93.25 258 THR A C 1
ATOM 2105 O O . THR A 1 258 ? 12.272 -12.511 3.725 1.00 93.25 258 THR A O 1
ATOM 2108 N N . PRO A 1 259 ? 11.725 -14.462 4.691 1.00 92.81 259 PRO A N 1
ATOM 2109 C CA . PRO A 1 259 ? 10.483 -13.932 5.265 1.00 92.81 259 PRO A CA 1
ATOM 2110 C C . PRO A 1 259 ? 10.723 -12.726 6.185 1.00 92.81 259 PRO A C 1
ATOM 2112 O O . PRO A 1 259 ? 9.899 -11.817 6.251 1.00 92.81 259 PRO A O 1
ATOM 2115 N N . VAL A 1 260 ? 11.876 -12.673 6.861 1.00 92.50 260 VAL A N 1
ATOM 2116 C CA . VAL A 1 260 ? 12.262 -11.531 7.703 1.00 92.50 260 VAL A CA 1
ATOM 2117 C C . VAL A 1 260 ? 12.523 -10.286 6.856 1.00 92.50 260 VAL A C 1
ATOM 2119 O O . VAL A 1 260 ? 12.023 -9.212 7.179 1.00 92.50 260 VAL A O 1
ATOM 2122 N N . GLN A 1 261 ? 13.273 -10.426 5.761 1.00 93.38 261 GLN A N 1
ATOM 2123 C CA . GLN A 1 261 ? 13.578 -9.311 4.861 1.00 93.38 261 GLN A CA 1
ATOM 2124 C C . GLN A 1 261 ? 12.324 -8.805 4.146 1.00 93.38 261 GLN A C 1
ATOM 2126 O O . GLN A 1 261 ? 12.108 -7.596 4.110 1.00 93.38 261 GLN A O 1
ATOM 2131 N N . LEU A 1 262 ? 11.468 -9.708 3.653 1.00 93.69 262 LEU A N 1
ATOM 2132 C CA . LEU A 1 262 ? 10.188 -9.329 3.055 1.00 93.69 262 LEU A CA 1
ATOM 2133 C C . LEU A 1 262 ? 9.317 -8.571 4.062 1.00 93.69 262 LEU A C 1
ATOM 2135 O O . LEU A 1 262 ? 8.797 -7.504 3.747 1.00 93.69 262 LEU A O 1
ATOM 2139 N N . SER A 1 263 ? 9.223 -9.074 5.297 1.00 91.31 263 SER A N 1
ATOM 2140 C CA . SER A 1 263 ? 8.495 -8.378 6.357 1.00 91.31 263 SER A CA 1
ATOM 2141 C C . SER A 1 263 ? 9.072 -6.993 6.650 1.00 91.31 263 SER A C 1
ATOM 2143 O O . SER A 1 263 ? 8.299 -6.082 6.925 1.00 91.31 263 SER A O 1
ATOM 2145 N N . SER A 1 264 ? 10.396 -6.817 6.609 1.00 90.94 264 SER A N 1
ATOM 2146 C CA . SER A 1 264 ? 11.025 -5.507 6.822 1.00 90.94 264 SER A CA 1
ATOM 2147 C C . SER A 1 264 ? 10.646 -4.509 5.729 1.00 90.94 264 SER A C 1
ATOM 2149 O O . SER A 1 264 ? 10.407 -3.344 6.031 1.00 90.94 264 SER A O 1
ATOM 2151 N N . ILE A 1 265 ? 10.567 -4.955 4.472 1.00 93.44 265 ILE A N 1
ATOM 2152 C CA . ILE A 1 265 ? 10.161 -4.108 3.344 1.00 93.44 265 ILE A CA 1
ATOM 2153 C C . ILE A 1 265 ? 8.680 -3.736 3.481 1.00 93.44 265 ILE A C 1
ATOM 2155 O O . ILE A 1 265 ? 8.356 -2.554 3.543 1.00 93.44 265 ILE A O 1
ATOM 2159 N N . LEU A 1 266 ? 7.791 -4.724 3.623 1.00 91.50 266 LEU A N 1
ATOM 2160 C CA . LEU A 1 266 ? 6.337 -4.515 3.616 1.00 91.50 266 LEU A CA 1
ATOM 2161 C C . LEU A 1 266 ? 5.811 -3.684 4.796 1.00 91.50 266 LEU A C 1
ATOM 2163 O O . LEU A 1 266 ? 4.802 -3.000 4.657 1.00 91.50 266 LEU A O 1
ATOM 2167 N N . GLN A 1 267 ? 6.506 -3.673 5.937 1.00 88.88 267 GLN A N 1
ATOM 2168 C CA . GLN A 1 267 ? 6.138 -2.821 7.076 1.00 88.88 267 GLN A CA 1
ATOM 2169 C C . GLN A 1 267 ? 6.178 -1.316 6.767 1.00 88.88 267 GLN A C 1
ATOM 2171 O O . GLN A 1 267 ? 5.583 -0.552 7.522 1.00 88.88 267 GLN A O 1
ATOM 2176 N N . HIS A 1 268 ? 6.862 -0.884 5.698 1.00 90.56 268 HIS A N 1
ATOM 2177 C CA . HIS A 1 268 ? 6.848 0.518 5.267 1.00 90.56 268 HIS A CA 1
ATOM 2178 C C . HIS A 1 268 ? 5.514 0.926 4.638 1.00 90.56 268 HIS A C 1
ATOM 2180 O O . HIS A 1 268 ? 5.156 2.090 4.743 1.00 90.56 268 HIS A O 1
ATOM 2186 N N . ILE A 1 269 ? 4.786 -0.015 4.020 1.00 85.94 269 ILE A N 1
ATOM 2187 C CA . ILE A 1 269 ? 3.426 0.226 3.513 1.00 85.94 269 ILE A CA 1
ATOM 2188 C C . ILE A 1 269 ? 2.505 0.462 4.699 1.00 85.94 269 ILE A C 1
ATOM 2190 O O . ILE A 1 269 ? 1.881 1.504 4.846 1.00 85.94 269 ILE A O 1
ATOM 2194 N N . ASN A 1 270 ? 2.430 -0.546 5.562 1.00 81.81 270 ASN A N 1
ATOM 2195 C CA . ASN A 1 270 ? 1.618 -0.506 6.756 1.00 81.81 270 ASN A CA 1
ATOM 2196 C C . ASN A 1 270 ? 2.162 -1.557 7.735 1.00 81.81 270 ASN A C 1
ATOM 2198 O O . ASN A 1 270 ? 2.228 -2.742 7.388 1.00 81.81 270 ASN A O 1
ATOM 2202 N N . PRO A 1 271 ? 2.526 -1.177 8.974 1.00 80.94 271 PRO A N 1
ATOM 2203 C CA . PRO A 1 271 ? 3.116 -2.102 9.942 1.00 80.94 271 PRO A CA 1
ATOM 2204 C C . PRO A 1 271 ? 2.183 -3.259 10.332 1.00 80.94 271 PRO A C 1
ATOM 2206 O O . PRO A 1 271 ? 2.646 -4.277 10.848 1.00 80.94 271 PRO A O 1
ATOM 2209 N N . TYR A 1 272 ? 0.882 -3.131 10.071 1.00 82.88 272 TYR A N 1
ATOM 2210 C CA . TYR A 1 272 ? -0.135 -4.115 10.418 1.00 82.88 272 TYR A CA 1
ATOM 22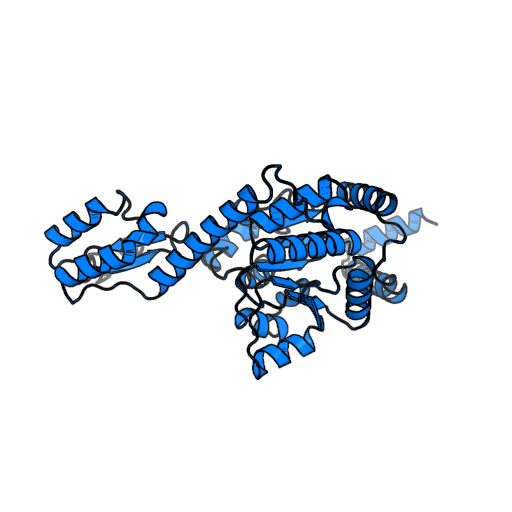11 C C . TYR A 1 272 ? -0.554 -5.018 9.256 1.00 82.88 272 TYR A C 1
ATOM 2213 O O . TYR A 1 272 ? -1.284 -5.979 9.499 1.00 82.88 272 TYR A O 1
ATOM 2221 N N . VAL A 1 273 ? -0.091 -4.760 8.025 1.00 79.88 273 VAL A N 1
ATOM 2222 C CA . VAL A 1 273 ? -0.520 -5.509 6.826 1.00 79.88 273 VAL A CA 1
ATOM 2223 C C . VAL A 1 273 ? -0.196 -7.006 6.917 1.00 79.88 273 VAL A C 1
ATOM 2225 O O . VAL A 1 273 ? -0.945 -7.845 6.433 1.00 79.88 273 VAL A O 1
ATOM 2228 N N . LEU A 1 274 ? 0.882 -7.361 7.624 1.00 83.56 274 LEU A N 1
ATOM 2229 C CA . LEU A 1 274 ? 1.305 -8.751 7.839 1.00 83.56 274 LEU A CA 1
ATOM 2230 C C . LEU A 1 274 ? 0.814 -9.356 9.160 1.00 83.56 274 LEU A C 1
ATOM 2232 O O . LEU A 1 274 ? 1.105 -10.516 9.464 1.00 83.56 274 LEU A O 1
ATOM 2236 N N . GLY A 1 275 ? 0.110 -8.573 9.979 1.00 82.00 275 GLY A N 1
ATOM 2237 C CA . GLY A 1 275 ? -0.177 -8.928 11.363 1.00 82.00 275 GLY A CA 1
ATOM 2238 C C . G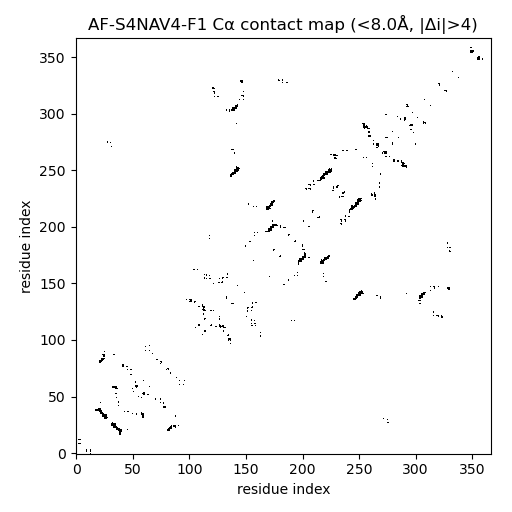LY A 1 275 ? 1.095 -9.099 12.216 1.00 82.00 275 GLY A C 1
ATOM 2239 O O . GLY A 1 275 ? 2.164 -8.580 11.889 1.00 82.00 275 GLY A O 1
ATOM 2240 N N . PRO A 1 276 ? 1.008 -9.813 13.355 1.00 84.00 276 PRO A N 1
ATOM 2241 C CA . PRO A 1 276 ? 2.142 -9.973 14.262 1.00 84.00 276 PRO A CA 1
ATOM 2242 C C . PRO A 1 276 ? 3.321 -10.710 13.612 1.00 84.00 276 PRO A C 1
ATOM 2244 O O . PRO A 1 276 ? 3.178 -11.853 13.176 1.00 84.00 276 PRO A O 1
ATOM 2247 N N . PHE A 1 277 ? 4.510 -10.102 13.657 1.00 86.31 277 PHE A N 1
ATOM 2248 C CA . PHE A 1 277 ? 5.735 -10.617 13.029 1.00 86.31 277 PHE A CA 1
ATOM 2249 C C . PHE A 1 277 ? 6.001 -12.106 13.306 1.00 86.31 277 PHE A C 1
ATOM 2251 O O . PHE A 1 277 ? 6.212 -12.881 12.379 1.00 86.31 277 PHE A O 1
ATOM 2258 N N . TYR A 1 278 ? 5.941 -12.547 14.568 1.00 85.62 278 TYR A N 1
ATOM 2259 C CA . TYR A 1 278 ? 6.217 -13.948 14.913 1.00 85.62 278 TYR A CA 1
ATOM 2260 C C . TYR A 1 278 ? 5.232 -14.928 14.257 1.00 85.62 278 TYR A C 1
ATOM 2262 O O . TYR A 1 278 ? 5.634 -16.031 13.889 1.00 85.62 278 TYR A O 1
ATOM 2270 N N . LYS A 1 279 ? 3.960 -14.532 14.084 1.00 85.19 279 LYS A N 1
ATOM 2271 C CA . LYS A 1 279 ? 2.953 -15.353 13.401 1.00 85.19 279 LYS A CA 1
ATOM 2272 C C . LYS A 1 279 ? 3.255 -15.433 11.919 1.00 85.19 279 LYS A C 1
ATOM 2274 O O . LYS A 1 279 ? 3.267 -16.534 11.384 1.00 85.19 279 LYS A O 1
ATOM 2279 N N . PHE A 1 280 ? 3.557 -14.292 11.298 1.00 88.50 280 PHE A N 1
ATOM 2280 C CA . PHE A 1 280 ? 3.942 -14.235 9.893 1.00 88.50 280 PHE A CA 1
ATOM 2281 C C . PHE A 1 280 ? 5.137 -15.157 9.613 1.00 88.50 280 PHE A C 1
ATOM 2283 O O . PHE A 1 280 ? 5.063 -16.024 8.745 1.00 88.50 280 PHE A O 1
ATOM 2290 N N . ILE A 1 281 ? 6.208 -15.050 10.410 1.00 90.94 281 ILE A N 1
ATOM 2291 C CA . ILE A 1 281 ? 7.384 -15.916 10.263 1.00 90.94 281 ILE A CA 1
ATOM 2292 C C . ILE A 1 281 ? 7.022 -17.387 10.486 1.00 90.94 281 ILE A C 1
ATOM 2294 O O . ILE A 1 281 ? 7.400 -18.226 9.676 1.00 90.94 281 ILE A O 1
ATOM 2298 N N . HIS A 1 282 ? 6.301 -17.722 11.558 1.00 89.19 282 HIS A N 1
ATOM 2299 C CA . HIS A 1 282 ? 5.952 -19.113 11.854 1.00 89.19 282 HIS A CA 1
ATOM 2300 C C . HIS A 1 282 ? 5.096 -19.747 10.748 1.00 89.19 282 HIS A C 1
ATOM 2302 O O . HIS A 1 282 ? 5.328 -20.891 10.369 1.00 89.19 282 HIS A O 1
ATOM 2308 N N . GLN A 1 283 ? 4.115 -19.007 10.231 1.00 89.75 283 GLN A N 1
ATOM 2309 C CA . GLN A 1 283 ? 3.170 -19.496 9.234 1.00 89.75 283 GLN A CA 1
ATOM 2310 C C . GLN A 1 283 ? 3.804 -19.626 7.849 1.00 89.75 283 GLN A C 1
ATOM 2312 O O . GLN A 1 283 ? 3.602 -20.638 7.184 1.00 89.75 283 GLN A O 1
ATOM 2317 N N . TYR A 1 284 ? 4.577 -18.626 7.419 1.00 90.50 284 TYR A N 1
ATOM 2318 C CA . TYR A 1 284 ? 5.023 -18.543 6.031 1.00 90.50 284 TYR A CA 1
ATOM 2319 C C . TYR A 1 284 ? 6.476 -18.947 5.816 1.00 90.50 284 TYR A C 1
ATOM 2321 O O . TYR A 1 284 ? 6.862 -19.181 4.685 1.00 90.50 284 TYR A O 1
ATOM 2329 N N . ARG A 1 285 ? 7.309 -19.126 6.845 1.00 92.44 285 ARG A N 1
ATOM 2330 C CA . ARG A 1 285 ? 8.689 -19.604 6.630 1.00 92.44 285 ARG A CA 1
ATOM 2331 C C . ARG A 1 285 ? 8.807 -20.874 5.760 1.00 92.44 285 ARG A C 1
ATOM 2333 O O . ARG A 1 285 ? 9.740 -20.900 4.963 1.00 92.44 285 ARG A O 1
ATOM 2340 N N . PRO A 1 286 ? 7.918 -21.886 5.852 1.00 94.31 286 PRO A N 1
ATOM 2341 C CA . PRO A 1 286 ? 8.024 -23.099 5.036 1.00 94.31 286 PRO A CA 1
ATOM 2342 C C . PRO A 1 286 ? 7.810 -22.901 3.530 1.00 94.31 286 PRO A C 1
ATOM 2344 O O . PRO A 1 286 ? 8.244 -23.748 2.760 1.00 94.31 286 PRO A O 1
ATOM 2347 N N . ILE A 1 287 ? 7.140 -21.823 3.107 1.00 93.12 287 ILE A N 1
ATOM 2348 C CA . ILE A 1 287 ? 6.850 -21.574 1.685 1.00 93.12 287 ILE A CA 1
ATOM 2349 C C . ILE A 1 287 ? 7.958 -20.784 0.976 1.00 93.12 287 ILE A C 1
ATOM 2351 O O . ILE A 1 287 ? 7.898 -20.615 -0.236 1.00 93.12 287 ILE A O 1
ATOM 2355 N N . PHE A 1 288 ? 8.961 -20.289 1.710 1.00 92.81 288 PHE A N 1
ATOM 2356 C CA . PHE A 1 288 ? 10.082 -19.566 1.111 1.00 92.81 288 PHE A CA 1
ATOM 2357 C C . PHE A 1 288 ? 11.107 -20.532 0.492 1.00 92.81 288 PHE A C 1
ATOM 2359 O O . PHE A 1 288 ? 11.373 -21.585 1.078 1.00 92.81 288 PHE A O 1
ATOM 2366 N N . PRO A 1 289 ? 11.751 -20.155 -0.632 1.00 93.81 289 PRO A N 1
ATOM 2367 C CA . PRO A 1 289 ? 11.661 -18.853 -1.306 1.00 93.81 289 PRO A CA 1
ATOM 2368 C C . PRO A 1 289 ? 10.350 -18.657 -2.083 1.00 93.81 289 PRO A C 1
ATOM 2370 O O . PRO A 1 289 ? 9.808 -19.594 -2.664 1.00 93.81 289 PRO A O 1
ATOM 2373 N N . LEU A 1 290 ? 9.855 -17.418 -2.112 1.00 93.81 290 LEU A N 1
ATOM 2374 C CA . LEU A 1 290 ? 8.733 -17.056 -2.980 1.00 93.81 290 LEU A CA 1
ATOM 2375 C C . LEU A 1 290 ? 9.178 -17.050 -4.446 1.00 93.81 290 LEU A C 1
ATOM 2377 O O . LEU A 1 290 ? 10.340 -16.790 -4.749 1.00 93.81 290 LEU A O 1
ATOM 2381 N N . HIS A 1 291 ? 8.270 -17.330 -5.366 1.00 91.38 291 HIS A N 1
ATOM 2382 C CA . HIS A 1 291 ? 8.554 -17.342 -6.792 1.00 91.38 291 HIS A CA 1
ATOM 2383 C C . HIS A 1 291 ? 8.312 -15.958 -7.407 1.00 91.38 291 HIS A C 1
ATOM 2385 O O . HIS A 1 291 ? 7.381 -15.247 -7.037 1.00 91.38 291 HIS A O 1
ATOM 2391 N N . ASN A 1 292 ? 9.143 -15.575 -8.380 1.00 88.81 292 ASN A N 1
ATOM 2392 C CA . ASN A 1 292 ? 9.028 -14.285 -9.079 1.00 88.81 292 ASN A CA 1
ATOM 2393 C C . ASN A 1 292 ? 7.835 -14.201 -10.041 1.00 88.81 292 ASN A C 1
ATOM 2395 O O . ASN A 1 292 ? 7.620 -13.154 -10.636 1.00 88.81 292 ASN A O 1
ATOM 2399 N N . ASP A 1 293 ? 7.093 -15.290 -10.218 1.00 86.25 293 ASP A N 1
ATOM 2400 C CA . ASP A 1 293 ? 5.819 -15.328 -10.938 1.00 86.25 293 ASP A CA 1
ATOM 2401 C C . ASP A 1 293 ? 4.609 -15.271 -9.987 1.00 86.25 293 ASP A C 1
ATOM 2403 O O . ASP A 1 293 ? 3.470 -15.319 -10.440 1.00 86.25 293 ASP A O 1
ATOM 2407 N N . GLY A 1 294 ? 4.844 -15.201 -8.671 1.00 89.62 294 GLY A N 1
ATOM 2408 C CA . GLY A 1 294 ? 3.796 -15.185 -7.652 1.00 89.62 294 GLY A CA 1
ATOM 2409 C C . GLY A 1 294 ? 3.100 -16.530 -7.416 1.00 89.62 294 GLY A C 1
ATOM 2410 O O . GLY A 1 294 ? 2.172 -16.588 -6.616 1.00 89.62 294 GLY A O 1
ATOM 2411 N N . SER A 1 295 ? 3.536 -17.629 -8.041 1.00 91.19 295 SER A N 1
ATOM 2412 C CA . SER A 1 295 ? 2.813 -18.917 -8.015 1.00 91.19 295 SER A CA 1
ATOM 2413 C C . SER A 1 295 ? 2.661 -19.563 -6.630 1.00 91.19 295 SER A C 1
ATOM 2415 O O . SER A 1 295 ? 1.750 -20.362 -6.428 1.00 91.19 295 SER A O 1
ATOM 2417 N N . ASN A 1 296 ? 3.528 -19.231 -5.669 1.00 93.69 296 ASN A N 1
ATOM 2418 C CA . ASN A 1 296 ? 3.433 -19.666 -4.269 1.00 93.69 296 ASN A CA 1
ATOM 2419 C C . ASN A 1 296 ? 3.201 -18.497 -3.290 1.00 93.69 296 ASN A C 1
ATOM 2421 O O . ASN A 1 296 ? 3.510 -18.616 -2.101 1.00 93.69 296 ASN A O 1
ATOM 2425 N N . LEU A 1 297 ? 2.693 -17.362 -3.782 1.00 93.31 297 LEU A N 1
ATOM 2426 C CA . LEU A 1 297 ? 2.390 -16.200 -2.956 1.00 93.31 297 LEU A CA 1
ATOM 2427 C C . LEU A 1 297 ? 1.231 -16.511 -1.986 1.00 93.31 297 LEU A C 1
ATOM 2429 O O . LEU A 1 297 ? 0.198 -17.019 -2.414 1.00 93.31 297 LEU A O 1
ATOM 2433 N N . PRO A 1 298 ? 1.355 -16.179 -0.689 1.00 92.00 298 PRO A N 1
ATOM 2434 C CA . PRO A 1 298 ? 0.233 -16.223 0.242 1.00 92.00 298 PRO A CA 1
ATOM 2435 C C . PRO A 1 298 ? -0.945 -15.348 -0.180 1.00 92.00 298 PRO A C 1
ATOM 2437 O O . PRO A 1 298 ? -0.742 -14.187 -0.535 1.00 92.00 298 PRO A O 1
ATOM 2440 N N . ASP A 1 299 ? -2.166 -15.828 0.059 1.00 90.38 299 ASP A N 1
ATOM 2441 C CA . ASP A 1 299 ? -3.401 -15.045 -0.114 1.00 90.38 299 ASP A CA 1
ATOM 2442 C C . ASP A 1 299 ? -3.369 -13.720 0.661 1.00 90.38 299 ASP A C 1
ATOM 2444 O O . ASP A 1 299 ? -3.896 -12.712 0.205 1.00 90.38 299 ASP A O 1
ATOM 2448 N N . LEU A 1 300 ? -2.691 -13.696 1.817 1.00 89.00 300 LEU A N 1
ATOM 2449 C CA . LEU A 1 300 ? -2.493 -12.482 2.614 1.00 89.00 300 LEU A CA 1
ATOM 2450 C C . LEU A 1 300 ? -1.772 -11.366 1.838 1.00 89.00 300 LEU A C 1
ATOM 2452 O O . LEU A 1 300 ? -1.996 -10.197 2.125 1.00 89.00 300 LEU A O 1
ATOM 2456 N N . LEU A 1 301 ? -0.870 -11.718 0.918 1.00 91.00 301 LEU A N 1
ATOM 2457 C CA . LEU A 1 301 ? -0.054 -10.766 0.159 1.00 91.00 301 LEU A CA 1
ATOM 2458 C C . LEU A 1 301 ? -0.646 -10.444 -1.218 1.00 91.00 301 LEU A C 1
ATOM 2460 O O . LEU A 1 301 ? -0.290 -9.423 -1.800 1.00 91.00 301 LEU A O 1
ATOM 2464 N N . ALA A 1 302 ? -1.528 -11.302 -1.737 1.00 91.25 302 ALA A N 1
ATOM 2465 C CA . ALA A 1 302 ? -2.096 -11.185 -3.078 1.00 91.25 302 ALA A CA 1
ATOM 2466 C C . ALA A 1 302 ? -2.730 -9.817 -3.402 1.00 91.25 302 ALA A C 1
ATOM 2468 O O . ALA A 1 302 ? -2.533 -9.363 -4.526 1.00 91.25 302 ALA A O 1
ATOM 2469 N N . PRO A 1 303 ? -3.413 -9.119 -2.470 1.00 90.62 303 PRO A N 1
ATOM 2470 C CA . PRO A 1 303 ? -4.041 -7.836 -2.793 1.00 90.62 303 PRO A CA 1
ATOM 2471 C C . PRO A 1 303 ? -3.060 -6.704 -3.129 1.00 90.62 303 PRO A C 1
ATOM 2473 O O . PRO A 1 303 ? -3.438 -5.762 -3.808 1.00 90.62 303 PRO A O 1
ATOM 2476 N N . PHE A 1 304 ? -1.811 -6.762 -2.654 1.00 91.69 304 PHE A N 1
ATOM 2477 C CA . PHE A 1 304 ? -0.879 -5.625 -2.742 1.00 91.69 304 PHE A CA 1
ATOM 2478 C C . PHE A 1 304 ? 0.533 -6.004 -3.203 1.00 91.69 304 PHE A C 1
ATOM 2480 O O . PHE A 1 304 ? 1.445 -5.176 -3.138 1.00 91.69 304 PHE A O 1
ATOM 2487 N N . VAL A 1 305 ? 0.751 -7.242 -3.653 1.00 94.62 305 VAL A N 1
ATOM 2488 C CA . VAL A 1 305 ? 1.998 -7.649 -4.312 1.00 94.62 305 VAL A CA 1
ATOM 2489 C C . VAL A 1 305 ? 1.706 -7.955 -5.773 1.00 94.62 305 VAL A C 1
ATOM 2491 O O . VAL A 1 305 ? 1.017 -8.918 -6.099 1.00 94.62 305 VAL A O 1
ATOM 2494 N N . PHE A 1 306 ? 2.277 -7.143 -6.654 1.00 93.31 306 PHE A N 1
ATOM 2495 C CA . PHE A 1 306 ? 2.013 -7.174 -8.083 1.00 93.31 306 PHE A CA 1
ATOM 2496 C C . PHE A 1 306 ? 3.197 -7.768 -8.833 1.00 93.31 306 PHE A C 1
ATOM 2498 O O . PHE A 1 306 ? 4.337 -7.339 -8.653 1.00 93.31 306 PHE A O 1
ATOM 2505 N N . PHE A 1 307 ? 2.928 -8.746 -9.693 1.00 91.25 307 PHE A N 1
ATOM 2506 C CA . PHE A 1 307 ? 3.954 -9.453 -10.449 1.00 91.25 307 PHE A CA 1
ATOM 2507 C C . PHE A 1 307 ? 3.919 -9.091 -11.930 1.00 91.25 307 PHE A C 1
ATOM 2509 O O . PHE A 1 307 ? 2.860 -8.920 -12.544 1.00 91.25 307 PHE A O 1
ATOM 2516 N N . HIS A 1 308 ? 5.106 -9.057 -12.524 1.00 84.75 308 HIS A N 1
ATOM 2517 C CA . HIS A 1 308 ? 5.279 -9.032 -13.967 1.00 84.75 308 HIS A CA 1
ATOM 2518 C C . HIS A 1 308 ? 6.050 -10.270 -14.400 1.00 84.75 308 HIS A C 1
ATOM 2520 O O . HIS A 1 308 ? 7.253 -10.390 -14.158 1.00 84.75 308 HIS A O 1
ATOM 2526 N N . ASP A 1 309 ? 5.360 -11.199 -15.056 1.00 75.56 309 ASP A N 1
ATOM 2527 C CA . ASP A 1 309 ? 6.032 -12.343 -15.655 1.00 75.56 309 ASP A CA 1
ATOM 2528 C C . ASP A 1 309 ? 6.857 -11.912 -16.889 1.00 75.56 309 ASP A C 1
ATOM 2530 O O . ASP A 1 309 ? 6.649 -10.853 -17.491 1.00 75.56 309 ASP A O 1
ATOM 2534 N N . LYS A 1 310 ? 7.843 -12.728 -17.276 1.00 74.56 310 LYS A N 1
ATOM 2535 C CA . LYS A 1 310 ? 8.760 -12.393 -18.382 1.00 74.56 310 LYS A CA 1
ATOM 2536 C C . LYS A 1 310 ? 8.057 -12.279 -19.735 1.00 74.56 310 LYS A C 1
ATOM 2538 O O . LYS A 1 310 ? 8.504 -11.504 -20.586 1.00 74.56 310 LYS A O 1
ATOM 2543 N N . GLU A 1 311 ? 7.019 -13.074 -19.968 1.00 78.25 311 GLU A N 1
ATOM 2544 C CA . GLU A 1 311 ? 6.296 -13.084 -21.239 1.00 78.25 311 GLU A CA 1
ATOM 2545 C C . GLU A 1 311 ? 5.441 -11.824 -21.370 1.00 78.25 311 GLU A C 1
ATOM 2547 O O . GLU A 1 311 ? 5.472 -11.161 -22.408 1.00 78.25 311 GLU A O 1
ATOM 2552 N N . ASP A 1 312 ? 4.768 -11.440 -20.291 1.00 79.62 312 ASP A N 1
ATOM 2553 C CA . ASP A 1 312 ? 3.981 -10.228 -20.165 1.00 79.62 312 ASP A CA 1
ATOM 2554 C C . ASP A 1 312 ? 4.846 -8.974 -20.273 1.00 79.62 312 ASP A C 1
ATOM 2556 O O . ASP A 1 312 ? 4.511 -8.076 -21.042 1.00 79.62 312 ASP A O 1
ATOM 2560 N N . ILE A 1 313 ? 6.015 -8.936 -19.624 1.00 78.88 313 ILE A N 1
ATOM 2561 C CA . ILE A 1 313 ? 6.989 -7.850 -19.822 1.00 78.88 313 ILE A CA 1
ATOM 2562 C C . ILE A 1 313 ? 7.381 -7.757 -21.292 1.00 78.88 313 ILE A C 1
ATOM 2564 O O . ILE A 1 313 ? 7.392 -6.668 -21.863 1.00 78.88 313 ILE A O 1
ATOM 2568 N N . THR A 1 314 ? 7.706 -8.885 -21.924 1.00 81.56 314 THR A N 1
ATOM 2569 C CA . THR A 1 314 ? 8.159 -8.901 -23.321 1.00 81.56 314 THR A CA 1
ATOM 2570 C C . THR A 1 314 ? 7.061 -8.416 -24.263 1.00 81.56 314 THR A C 1
ATOM 2572 O O . THR A 1 314 ? 7.334 -7.646 -25.186 1.00 81.56 314 THR A O 1
ATOM 2575 N N . ARG A 1 315 ? 5.820 -8.857 -24.042 1.00 84.94 315 ARG A N 1
ATOM 2576 C CA . ARG A 1 315 ? 4.642 -8.430 -24.802 1.00 84.94 315 ARG A CA 1
ATOM 2577 C C . ARG A 1 315 ? 4.370 -6.943 -24.590 1.00 84.94 315 ARG A C 1
ATOM 2579 O O . ARG A 1 315 ? 4.390 -6.187 -25.556 1.00 84.94 315 ARG A O 1
ATOM 2586 N N . THR A 1 316 ? 4.228 -6.521 -23.339 1.00 84.81 316 THR A N 1
ATOM 2587 C CA . THR A 1 316 ? 3.918 -5.138 -22.962 1.00 84.81 316 THR A CA 1
ATOM 2588 C C . THR A 1 316 ? 5.011 -4.175 -23.422 1.00 84.81 316 THR A C 1
ATOM 2590 O O . THR A 1 316 ? 4.702 -3.110 -23.937 1.00 84.81 316 THR A O 1
ATOM 2593 N N . THR A 1 317 ? 6.287 -4.567 -23.359 1.00 84.38 317 THR A N 1
ATOM 2594 C CA . THR A 1 317 ? 7.400 -3.767 -23.898 1.00 84.38 317 THR A CA 1
ATOM 2595 C C . THR A 1 317 ? 7.284 -3.589 -25.411 1.00 84.38 317 THR A C 1
ATOM 2597 O O . THR A 1 317 ? 7.482 -2.486 -25.914 1.00 84.38 317 THR A O 1
ATOM 2600 N N . LYS A 1 318 ? 6.954 -4.652 -26.159 1.00 85.50 318 LYS A N 1
ATOM 2601 C CA . LYS A 1 318 ? 6.764 -4.556 -27.617 1.00 85.50 318 LYS A CA 1
ATOM 2602 C C . LYS A 1 318 ? 5.597 -3.644 -27.973 1.00 85.50 318 LYS A C 1
ATOM 2604 O O . LYS A 1 318 ? 5.717 -2.866 -28.914 1.00 85.50 318 LYS A O 1
ATOM 2609 N N . ASP A 1 319 ? 4.491 -3.744 -27.246 1.00 87.44 319 ASP A N 1
ATOM 2610 C CA . ASP A 1 319 ? 3.314 -2.912 -27.491 1.00 87.44 319 ASP A CA 1
ATOM 2611 C C . ASP A 1 319 ? 3.571 -1.453 -27.099 1.00 87.44 319 ASP A C 1
ATOM 2613 O O . ASP A 1 319 ? 3.267 -0.551 -27.878 1.00 87.44 319 ASP A O 1
ATOM 2617 N N . LEU A 1 320 ? 4.266 -1.217 -25.984 1.00 86.31 320 LEU A N 1
ATOM 2618 C CA . LEU A 1 320 ? 4.735 0.108 -25.584 1.00 86.31 320 LEU A CA 1
ATOM 2619 C C . LEU A 1 320 ? 5.634 0.734 -26.658 1.00 86.31 320 LEU A C 1
ATOM 2621 O O . LEU A 1 320 ? 5.385 1.857 -27.075 1.00 86.31 320 LEU A O 1
ATOM 2625 N N . MET A 1 321 ? 6.627 -0.001 -27.171 1.00 85.50 321 MET A N 1
ATOM 2626 C CA . MET A 1 321 ? 7.518 0.482 -28.239 1.00 85.50 321 MET A CA 1
ATOM 2627 C C . MET A 1 321 ? 6.795 0.791 -29.557 1.00 85.50 321 MET A C 1
ATOM 2629 O O . MET A 1 321 ? 7.324 1.533 -30.382 1.00 85.50 321 MET A O 1
ATOM 2633 N N . ARG A 1 322 ? 5.613 0.208 -29.791 1.00 85.62 322 ARG A N 1
ATOM 2634 C CA . ARG A 1 322 ? 4.777 0.514 -30.962 1.00 85.62 322 ARG A CA 1
ATOM 2635 C C . ARG A 1 322 ? 3.940 1.771 -30.759 1.00 85.62 322 ARG A C 1
ATOM 2637 O O . ARG A 1 322 ? 3.736 2.505 -31.720 1.00 85.62 322 ARG A O 1
ATOM 2644 N N . MET A 1 323 ? 3.419 1.972 -29.550 1.00 86.00 323 MET A N 1
ATOM 2645 C CA . MET A 1 323 ? 2.499 3.069 -29.235 1.00 86.00 323 MET A CA 1
ATOM 2646 C C . MET A 1 323 ? 3.231 4.361 -28.869 1.00 86.00 323 MET A C 1
ATOM 2648 O O . MET A 1 323 ? 2.791 5.440 -29.256 1.00 86.00 323 MET A O 1
ATOM 2652 N N . VAL A 1 324 ? 4.364 4.251 -28.176 1.00 81.62 324 VAL A N 1
ATOM 2653 C CA . VAL A 1 324 ? 5.157 5.385 -27.701 1.00 81.62 324 VAL A CA 1
ATOM 2654 C C . VAL A 1 324 ? 6.430 5.499 -28.551 1.00 81.62 324 VAL A C 1
ATOM 2656 O O . VAL A 1 324 ? 7.314 4.644 -28.464 1.00 81.62 324 VAL A O 1
ATOM 2659 N N . PRO A 1 325 ? 6.564 6.531 -29.402 1.00 71.88 325 PRO A N 1
ATOM 2660 C CA . PRO A 1 325 ? 7.775 6.731 -30.189 1.00 71.88 325 PRO A CA 1
ATOM 2661 C C . PRO A 1 325 ? 8.956 7.126 -29.290 1.00 71.88 325 PRO A C 1
ATOM 2663 O O . PRO A 1 325 ? 8.807 7.916 -28.361 1.00 71.88 325 PRO A O 1
ATOM 2666 N N . ASN A 1 326 ? 10.153 6.616 -29.602 1.00 75.12 326 ASN A N 1
ATOM 2667 C CA . ASN A 1 326 ? 11.395 6.895 -28.866 1.00 75.12 326 ASN A CA 1
ATOM 2668 C C . ASN A 1 326 ? 11.318 6.571 -27.364 1.00 75.12 326 ASN A C 1
ATOM 2670 O O . ASN A 1 326 ? 11.754 7.375 -26.543 1.00 75.12 326 ASN A O 1
ATOM 2674 N N . VAL A 1 327 ? 10.768 5.406 -26.998 1.00 77.38 327 VAL A N 1
ATOM 2675 C CA . VAL A 1 327 ? 10.736 4.948 -25.599 1.00 77.38 327 VAL A CA 1
ATOM 2676 C C . VAL A 1 327 ? 12.120 5.067 -24.963 1.00 77.38 327 VAL A C 1
ATOM 2678 O O . VAL A 1 327 ? 13.082 4.441 -25.421 1.00 77.38 327 VAL A O 1
ATOM 2681 N N . LEU A 1 328 ? 12.214 5.840 -23.882 1.00 75.44 328 LEU A N 1
ATOM 2682 C CA . LEU A 1 328 ? 13.438 5.933 -23.106 1.00 75.44 328 LEU A CA 1
ATOM 2683 C C . LEU A 1 328 ? 13.690 4.607 -22.393 1.00 75.44 328 LEU A C 1
ATOM 2685 O O . LEU A 1 328 ? 12.941 4.159 -21.519 1.00 75.44 328 LEU A O 1
ATOM 2689 N N . THR A 1 329 ? 14.810 3.989 -22.730 1.00 69.31 329 THR A N 1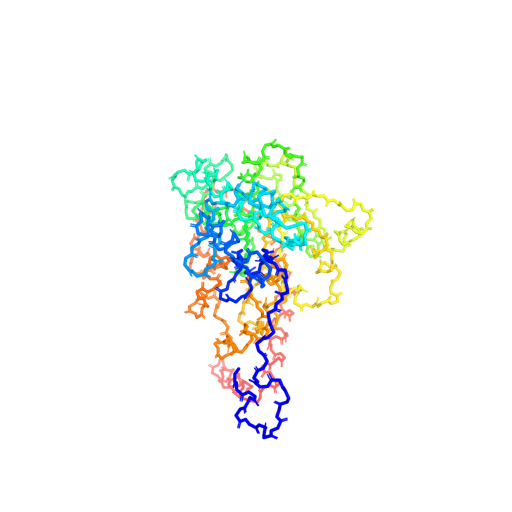
ATOM 2690 C CA . THR A 1 329 ? 15.381 2.925 -21.915 1.00 69.31 329 THR A CA 1
ATOM 2691 C C . THR A 1 329 ? 16.287 3.566 -20.872 1.00 69.31 329 THR A C 1
ATOM 2693 O O . THR A 1 329 ? 17.108 4.408 -21.257 1.00 69.31 329 THR A O 1
ATOM 2696 N N . PRO A 1 330 ? 16.199 3.178 -19.588 1.00 62.56 330 PRO A N 1
ATOM 2697 C CA . PRO A 1 330 ? 17.183 3.609 -18.612 1.00 62.56 330 PRO A CA 1
ATOM 2698 C C . PRO A 1 330 ? 18.549 3.268 -19.167 1.00 62.56 330 PRO A C 1
ATOM 2700 O O . PRO A 1 330 ? 18.738 2.152 -19.662 1.00 62.56 330 PRO A O 1
ATOM 2703 N N . GLY A 1 331 ? 19.431 4.276 -19.190 1.00 52.94 331 GLY A N 1
ATOM 2704 C CA . GLY A 1 331 ? 20.730 4.192 -19.845 1.00 52.94 331 GLY A CA 1
ATOM 2705 C C . GLY A 1 331 ? 21.330 2.844 -19.511 1.00 52.94 331 GLY A C 1
ATOM 2706 O O . GLY A 1 331 ? 21.506 2.570 -18.326 1.00 52.94 331 GLY A O 1
ATOM 2707 N N . ILE A 1 332 ? 21.475 2.001 -20.548 1.00 47.09 332 ILE A N 1
ATOM 2708 C CA . ILE A 1 332 ? 21.873 0.591 -20.474 1.00 47.09 332 ILE A CA 1
ATOM 2709 C C . ILE A 1 332 ? 22.751 0.443 -19.248 1.00 47.09 332 ILE A C 1
ATOM 2711 O O . ILE A 1 332 ? 23.804 1.085 -19.235 1.00 47.09 332 ILE A O 1
ATOM 2715 N N . GLU A 1 333 ? 22.302 -0.310 -18.228 1.00 47.94 333 GLU A N 1
ATOM 2716 C CA . GLU A 1 333 ? 23.164 -0.724 -17.119 1.00 47.94 333 GLU A CA 1
ATOM 2717 C C . GLU A 1 333 ? 24.516 -0.995 -17.740 1.00 47.94 333 GLU A C 1
ATOM 2719 O O . GLU A 1 333 ? 24.600 -1.903 -18.577 1.00 47.94 333 GLU A O 1
ATOM 2724 N N . THR A 1 334 ? 25.492 -0.110 -17.478 1.00 47.22 334 THR A N 1
ATOM 2725 C CA . THR A 1 334 ? 26.750 -0.119 -18.235 1.00 47.22 334 THR A CA 1
ATOM 2726 C C . THR A 1 334 ? 27.188 -1.565 -18.329 1.00 47.22 334 THR A C 1
ATOM 2728 O O . THR A 1 334 ? 27.037 -2.280 -17.342 1.00 47.22 334 THR A O 1
ATOM 2731 N N . ASN A 1 335 ? 27.656 -2.048 -19.483 1.00 50.34 335 ASN A N 1
ATOM 2732 C CA . ASN A 1 335 ? 28.060 -3.456 -19.613 1.00 50.34 335 ASN A CA 1
ATOM 2733 C C . ASN A 1 335 ? 28.890 -3.925 -18.397 1.00 50.34 335 ASN A C 1
ATOM 2735 O O . ASN A 1 335 ? 28.762 -5.059 -17.968 1.00 50.34 335 ASN A O 1
ATOM 2739 N N . ASN A 1 336 ? 29.617 -3.003 -17.763 1.00 48.41 336 ASN A N 1
ATOM 2740 C CA . ASN A 1 336 ? 30.251 -3.116 -16.452 1.00 48.41 336 ASN A CA 1
ATOM 2741 C C . ASN A 1 336 ? 29.367 -3.614 -15.287 1.00 48.41 336 ASN A C 1
ATOM 2743 O O . ASN A 1 336 ? 29.832 -4.476 -14.557 1.00 48.41 336 ASN A O 1
ATOM 2747 N N . LYS A 1 337 ? 28.137 -3.126 -15.076 1.00 55.16 337 LYS A N 1
ATOM 2748 C CA . LYS A 1 337 ? 27.223 -3.617 -14.028 1.00 55.16 337 LYS A CA 1
ATOM 2749 C C . LYS A 1 337 ? 26.695 -5.015 -14.349 1.00 55.16 337 LYS A C 1
ATOM 2751 O O . LYS A 1 337 ? 26.801 -5.888 -13.503 1.00 55.16 337 LYS A O 1
ATOM 2756 N N . LYS A 1 338 ? 26.272 -5.280 -15.591 1.00 51.03 338 LYS A N 1
ATOM 2757 C CA . LYS A 1 338 ? 25.896 -6.643 -16.027 1.00 51.03 338 LYS A CA 1
ATOM 2758 C C . LYS A 1 338 ? 27.052 -7.633 -15.889 1.00 51.03 338 LYS A C 1
ATOM 2760 O O . LYS A 1 338 ? 26.855 -8.763 -15.456 1.00 51.03 338 LYS A O 1
ATOM 2765 N N . VAL A 1 339 ? 28.264 -7.202 -16.235 1.00 58.06 339 VAL A N 1
ATOM 2766 C CA . VAL A 1 339 ? 29.492 -7.979 -16.037 1.00 58.06 339 VAL A CA 1
ATOM 2767 C C . VAL A 1 339 ? 29.789 -8.135 -14.547 1.00 58.06 339 VAL A C 1
ATOM 2769 O O . VAL A 1 339 ? 30.138 -9.230 -14.134 1.00 58.06 339 VAL A O 1
ATOM 2772 N N . SER A 1 340 ? 29.606 -7.104 -13.722 1.00 59.28 340 SER A N 1
ATOM 2773 C CA . SER A 1 340 ? 29.798 -7.173 -12.268 1.00 59.28 340 SER A CA 1
ATOM 2774 C C . SER A 1 340 ? 28.823 -8.148 -11.606 1.00 59.28 340 SER A C 1
ATOM 2776 O O . SER A 1 340 ? 29.241 -8.969 -10.796 1.00 59.28 340 SER A O 1
ATOM 2778 N N . ASP A 1 341 ? 27.548 -8.108 -11.984 1.00 59.91 341 ASP A N 1
ATOM 2779 C CA . ASP A 1 341 ? 26.512 -9.002 -11.469 1.00 59.91 341 ASP A CA 1
ATOM 2780 C C . ASP A 1 341 ? 26.741 -10.441 -11.952 1.00 59.91 341 ASP A C 1
ATOM 2782 O O . ASP A 1 341 ? 26.617 -11.387 -11.174 1.00 59.91 341 ASP A O 1
ATOM 2786 N N . PHE A 1 342 ? 27.182 -10.619 -13.204 1.00 75.00 342 PHE A N 1
ATOM 2787 C CA . PHE A 1 342 ? 27.637 -11.913 -13.713 1.00 75.00 342 PHE A CA 1
ATOM 2788 C C . PHE A 1 342 ? 28.856 -12.442 -12.944 1.00 75.00 342 PHE A C 1
ATOM 2790 O O . PHE A 1 342 ? 28.875 -13.611 -12.570 1.00 75.00 342 PHE A O 1
ATOM 2797 N N . ILE A 1 343 ? 29.855 -11.598 -12.665 1.00 73.75 343 ILE A N 1
ATOM 2798 C CA . ILE A 1 343 ? 31.053 -11.962 -11.892 1.00 73.75 343 ILE A CA 1
ATOM 2799 C C . ILE A 1 343 ? 30.667 -12.341 -10.455 1.00 73.75 343 ILE A C 1
ATOM 2801 O O . ILE A 1 343 ? 31.179 -13.328 -9.930 1.00 73.75 343 ILE A O 1
ATOM 2805 N N . ALA A 1 344 ? 29.741 -11.612 -9.827 1.00 67.06 344 ALA A N 1
ATOM 2806 C CA . ALA A 1 344 ? 29.258 -11.909 -8.479 1.00 67.06 344 ALA A CA 1
ATOM 2807 C C . ALA A 1 344 ? 28.486 -13.238 -8.424 1.00 67.06 344 ALA A C 1
ATOM 2809 O O . ALA A 1 344 ? 28.742 -14.066 -7.548 1.00 67.06 344 ALA A O 1
ATOM 2810 N N . ALA A 1 345 ? 27.594 -13.479 -9.390 1.00 72.44 345 ALA A N 1
ATOM 2811 C CA . ALA A 1 345 ? 26.877 -14.745 -9.519 1.00 72.44 345 ALA A CA 1
ATOM 2812 C C . ALA A 1 345 ? 27.830 -15.915 -9.819 1.00 72.44 345 ALA A C 1
ATOM 2814 O O . ALA A 1 345 ? 27.684 -16.995 -9.249 1.00 72.44 345 ALA A O 1
ATOM 2815 N N . LEU A 1 346 ? 28.849 -15.698 -10.659 1.00 81.06 346 LEU A N 1
ATOM 2816 C CA . LEU A 1 346 ? 29.903 -16.680 -10.910 1.00 81.06 346 LEU A CA 1
ATOM 2817 C C . LEU A 1 346 ? 30.682 -16.991 -9.626 1.00 81.06 346 LEU A C 1
ATOM 2819 O O . LEU A 1 346 ? 30.959 -18.156 -9.362 1.00 81.06 346 LEU A O 1
ATOM 2823 N N . GLY A 1 347 ? 30.982 -15.982 -8.804 1.00 75.56 347 GLY A N 1
ATOM 2824 C CA . GLY A 1 347 ? 31.603 -16.163 -7.490 1.00 75.56 347 GLY A CA 1
ATOM 2825 C C . GLY A 1 347 ? 30.803 -17.113 -6.598 1.00 75.56 347 GLY A C 1
ATOM 2826 O O . GLY A 1 347 ? 31.352 -18.096 -6.108 1.00 75.56 347 GLY A O 1
ATOM 2827 N N . GLN A 1 348 ? 29.489 -16.899 -6.488 1.00 77.31 348 GLN A N 1
ATOM 2828 C CA . GLN A 1 348 ? 28.598 -17.774 -5.711 1.00 77.31 348 GLN A CA 1
ATOM 2829 C C . GLN A 1 348 ? 28.571 -19.215 -6.249 1.00 77.31 348 GLN A C 1
ATOM 2831 O O . GLN A 1 348 ? 28.605 -20.171 -5.476 1.00 77.31 348 GLN A O 1
ATOM 2836 N N . VAL A 1 349 ? 28.565 -19.389 -7.575 1.00 84.88 349 VAL A N 1
ATOM 2837 C CA . VAL A 1 349 ? 28.615 -20.716 -8.220 1.00 84.88 349 VAL A CA 1
ATOM 2838 C C . VAL A 1 349 ? 29.951 -21.422 -7.977 1.00 84.88 349 VAL A C 1
ATOM 2840 O O . VAL A 1 349 ? 29.985 -22.646 -7.877 1.00 84.88 349 VAL A O 1
ATOM 2843 N N . LEU A 1 350 ? 31.058 -20.680 -7.889 1.00 78.62 350 LEU A N 1
ATOM 2844 C CA . LEU A 1 350 ? 32.383 -21.246 -7.627 1.00 78.62 350 LEU A CA 1
ATOM 2845 C C . LEU A 1 350 ? 32.591 -21.634 -6.157 1.00 78.62 350 LEU A C 1
ATOM 2847 O O . LEU A 1 350 ? 33.405 -22.524 -5.889 1.00 78.62 350 LEU A O 1
ATOM 2851 N N . GLU A 1 351 ? 31.885 -20.990 -5.227 1.00 80.81 351 GLU A N 1
ATOM 2852 C CA . GLU A 1 351 ? 31.907 -21.310 -3.793 1.00 80.81 351 GLU A CA 1
ATOM 2853 C C . GLU A 1 351 ? 31.114 -22.587 -3.464 1.00 80.81 351 GLU A C 1
ATOM 2855 O O . GLU A 1 351 ? 31.518 -23.346 -2.580 1.00 80.81 351 GLU A O 1
ATOM 2860 N N . ASP A 1 352 ? 30.049 -22.883 -4.215 1.00 86.06 352 ASP A N 1
ATOM 2861 C CA . ASP A 1 352 ? 29.269 -24.119 -4.094 1.00 86.06 352 ASP A CA 1
ATOM 2862 C C . ASP A 1 352 ? 29.904 -25.268 -4.904 1.00 86.06 352 ASP A C 1
ATOM 2864 O O . ASP A 1 352 ? 30.070 -25.206 -6.124 1.00 86.06 352 ASP A O 1
ATOM 2868 N N . GLN A 1 353 ? 30.255 -26.366 -4.227 1.00 76.69 353 GLN A N 1
ATOM 2869 C CA . GLN A 1 353 ? 30.931 -27.499 -4.859 1.00 76.69 353 GLN A CA 1
ATOM 2870 C C . GLN A 1 353 ? 30.072 -28.218 -5.909 1.00 76.69 353 GLN A C 1
ATOM 2872 O O . GLN A 1 353 ? 30.590 -28.591 -6.962 1.00 76.69 353 GLN A O 1
ATOM 2877 N N . THR A 1 354 ? 28.775 -28.379 -5.659 1.00 84.06 354 THR A N 1
ATOM 2878 C CA . THR A 1 354 ? 27.850 -29.055 -6.574 1.00 84.06 354 THR A CA 1
ATOM 2879 C C . THR A 1 354 ? 27.551 -28.179 -7.791 1.00 84.06 354 THR A C 1
ATOM 2881 O O . THR A 1 354 ? 27.502 -28.673 -8.921 1.00 84.06 354 THR A O 1
ATOM 2884 N N . ALA A 1 355 ? 27.398 -26.868 -7.592 1.00 77.56 355 ALA A N 1
ATOM 2885 C CA . ALA A 1 355 ? 27.200 -25.916 -8.683 1.00 77.56 355 ALA A CA 1
ATOM 2886 C C . ALA A 1 355 ? 28.452 -25.796 -9.569 1.00 77.56 355 ALA A C 1
ATOM 2888 O O . ALA A 1 355 ? 28.343 -25.788 -10.798 1.00 77.56 355 ALA A O 1
ATOM 2889 N N . ARG A 1 356 ? 29.644 -25.795 -8.963 1.00 86.69 356 ARG A N 1
ATOM 2890 C CA . ARG A 1 356 ? 30.936 -25.786 -9.663 1.00 86.69 356 ARG A CA 1
ATOM 2891 C C . ARG A 1 356 ? 31.156 -27.029 -10.525 1.00 86.69 356 ARG A C 1
ATOM 2893 O O . ARG A 1 356 ? 31.622 -26.905 -11.657 1.00 86.69 356 ARG A O 1
ATOM 2900 N N . GLU A 1 357 ? 30.811 -28.217 -10.029 1.00 86.81 357 GLU A N 1
ATOM 2901 C CA . GLU A 1 357 ? 30.890 -29.463 -10.808 1.00 86.81 357 GLU A CA 1
ATOM 2902 C C . GLU A 1 357 ? 29.963 -29.424 -12.031 1.00 86.81 357 GLU A C 1
ATOM 2904 O O . GLU A 1 357 ? 30.389 -29.748 -13.142 1.00 86.81 357 GLU A O 1
ATOM 2909 N N . LYS A 1 358 ? 28.737 -28.916 -11.859 1.00 85.25 358 LYS A N 1
ATOM 2910 C CA . LYS A 1 358 ? 27.785 -28.686 -12.958 1.00 85.25 358 LYS A CA 1
ATOM 2911 C C . LYS A 1 358 ? 28.294 -27.673 -13.981 1.00 85.25 358 LYS A C 1
ATOM 2913 O O . LYS A 1 358 ? 28.164 -27.895 -15.182 1.00 85.25 358 LYS A O 1
ATOM 2918 N N . LEU A 1 359 ? 28.886 -26.569 -13.523 1.00 84.75 359 LEU A N 1
ATOM 2919 C CA . LEU A 1 359 ? 29.467 -25.556 -14.403 1.00 84.75 359 LEU A CA 1
ATOM 2920 C C . LEU A 1 359 ? 30.610 -26.146 -15.243 1.00 84.75 359 LEU A C 1
ATOM 2922 O O . LEU A 1 359 ? 30.663 -25.925 -16.450 1.00 84.75 359 LEU A O 1
ATOM 2926 N N . LEU A 1 360 ? 31.493 -26.937 -14.627 1.00 83.25 360 LEU A N 1
ATOM 2927 C CA . LEU A 1 360 ? 32.583 -27.628 -15.323 1.00 83.25 360 LEU A CA 1
ATOM 2928 C C . LEU A 1 360 ? 32.071 -28.646 -16.345 1.00 83.25 360 LEU A C 1
ATOM 2930 O O . LEU A 1 360 ? 32.651 -28.771 -17.423 1.00 83.25 360 LEU A O 1
ATOM 2934 N N . GLU A 1 361 ? 30.996 -29.366 -16.030 1.00 89.75 361 GLU A N 1
ATOM 2935 C CA . GLU A 1 361 ? 30.365 -30.292 -16.970 1.00 89.75 361 GLU A CA 1
ATOM 2936 C C . GLU A 1 361 ? 29.793 -29.555 -18.188 1.00 89.75 361 GLU A C 1
ATOM 2938 O O . GLU A 1 361 ? 30.010 -29.978 -19.323 1.00 89.75 361 GLU A O 1
ATOM 2943 N N . LEU A 1 362 ? 29.118 -28.424 -17.969 1.00 82.56 362 LEU A N 1
ATOM 2944 C CA . LEU A 1 362 ? 28.573 -27.594 -19.043 1.00 82.56 362 LEU A CA 1
ATOM 2945 C C . LEU A 1 362 ? 29.677 -26.982 -19.913 1.00 82.56 362 LEU A C 1
ATOM 2947 O O . LEU A 1 362 ? 29.574 -27.018 -21.135 1.00 82.56 362 LEU A O 1
ATOM 2951 N N . LEU A 1 363 ? 30.760 -26.484 -19.311 1.00 80.88 363 LEU A N 1
ATOM 2952 C CA . LEU A 1 363 ? 31.891 -25.912 -20.050 1.00 80.88 363 LEU A CA 1
ATOM 2953 C C . LEU A 1 363 ? 32.604 -26.953 -20.919 1.00 80.88 363 LEU A C 1
ATOM 2955 O O . LEU A 1 363 ? 32.979 -26.648 -22.047 1.00 80.88 363 LEU A O 1
ATOM 2959 N N . LYS A 1 364 ? 32.732 -28.196 -20.438 1.00 81.94 364 LYS A N 1
ATOM 2960 C CA . LYS A 1 364 ? 33.291 -29.314 -21.218 1.00 81.94 364 LYS A CA 1
ATOM 2961 C C . LYS A 1 364 ? 32.428 -29.732 -22.409 1.00 81.94 364 LYS A C 1
ATOM 2963 O O . LYS A 1 364 ? 32.939 -30.407 -23.287 1.00 81.94 364 LYS A O 1
ATOM 2968 N N . ARG A 1 365 ? 31.138 -29.381 -22.429 1.00 75.00 365 ARG A N 1
ATOM 2969 C CA . ARG A 1 365 ? 30.238 -29.637 -23.568 1.00 75.00 365 ARG A CA 1
ATOM 2970 C C . ARG A 1 365 ? 30.283 -28.528 -24.625 1.00 75.00 365 ARG A C 1
ATOM 2972 O O . ARG A 1 365 ? 29.743 -28.719 -25.709 1.00 75.00 365 ARG A O 1
ATOM 2979 N N . CYS A 1 366 ? 30.876 -27.382 -24.297 1.00 57.75 366 CYS A N 1
ATOM 2980 C CA . CYS A 1 366 ? 30.991 -26.221 -25.183 1.00 57.75 366 CYS A CA 1
ATOM 2981 C C . CYS A 1 366 ? 32.359 -26.115 -25.882 1.00 57.75 366 CYS A C 1
ATOM 2983 O O . CYS A 1 366 ? 32.534 -25.225 -26.714 1.00 57.75 366 CYS A O 1
ATOM 2985 N N . ILE A 1 367 ? 33.309 -26.987 -25.530 1.00 46.53 367 ILE A N 1
ATOM 2986 C CA . ILE A 1 367 ? 34.603 -27.198 -26.199 1.00 46.53 367 ILE A CA 1
ATOM 2987 C C . ILE A 1 367 ? 34.485 -28.497 -26.989 1.00 46.53 367 ILE A C 1
ATOM 2989 O O . ILE A 1 367 ? 34.963 -28.523 -28.144 1.00 46.53 367 ILE A O 1
#

Mean predicted aligned error: 10.05 Å

Nearest PDB structures (foldseek):
  9fd2-assembly1_e  TM=7.766E-01  e=5.568E-07  Homo sapiens
  7opc-assembly1_b  TM=7.637E-01  e=4.724E-07  Homo sapiens
  9bz0-assembly1_b  TM=7.540E-01  e=1.493E-06  Homo sapiens
  1z63-assembly2_B  TM=7.003E-01  e=9.631E-07  Saccharolobus solfataricus
  7oop-assembly1_b  TM=7.732E-01  e=4.004E-06  Homo sapiens

Radius of gyration: 25.35 Å; Cα contacts (8 Å, |Δi|>4): 485; chains: 1; bounding box: 62×51×73 Å

Organism: NCBI:txid1305617

Secondary structure (DSSP, 8-state):
-THHHHSTT-TTTT-----SS-EEEEE-SSS-EEEEE--STTHHHHHHHHHHHS-TTSBPPGGGGGGHHHHHHHHHHH-TT-EE-THHHHHHHHHHHHHHHHHHHHHH-TTSS--STTGGGS-HHHHHHHHHHHHHS-EEEE-S-HHHHHHHHHHHHHHHHHH-TT----EEEEESSHHHHHHHHHHHHHHT-TTS-EEEEEHHHHHHHHHHH----SEEEETTGGGGGSTT-HHHHHHTTS--SEEEEEES-GGG--HHHHHHHHTTT-TTTT-SHHHHHHHHGGGPSPPTT-TT--TTTTTTEEE--HHHHHHHHHHHHHHSTTPPPP----HHHHHHHHHHHHHHHHHSHHHHHHHHHHHHT--

Solvent-accessible surface area (backbone atoms only — not comparable to full-atom values): 20426 Å² total; per-residue (Å²): 124,69,69,52,78,77,36,93,81,50,91,58,63,84,59,81,85,70,50,63,48,31,35,40,37,67,39,71,76,96,48,83,44,46,32,60,48,77,15,70,55,64,38,70,61,47,52,52,57,40,65,75,62,29,47,98,89,31,35,52,49,76,93,48,51,86,45,47,65,60,52,50,54,56,44,37,72,75,37,78,70,46,41,74,44,78,62,37,61,56,51,44,48,54,54,51,53,50,55,52,48,34,52,52,42,46,69,77,26,75,82,56,32,43,74,45,87,65,26,63,57,47,46,68,72,53,18,30,52,30,26,56,45,55,46,58,39,35,35,41,37,36,41,81,63,64,50,65,51,51,54,39,50,52,36,37,51,55,50,50,57,67,70,52,73,91,58,86,49,40,26,37,40,35,24,88,42,70,69,53,43,52,41,54,51,54,47,34,58,73,64,70,47,69,83,49,60,63,45,76,38,40,41,75,58,48,27,54,44,46,77,73,67,60,65,66,28,48,36,38,37,32,66,64,36,69,60,33,44,40,80,85,32,58,47,44,57,29,50,73,72,48,62,59,77,22,41,35,31,25,30,62,57,57,45,79,38,50,66,68,37,47,52,48,39,52,39,64,72,40,70,64,73,68,45,59,64,70,56,42,47,69,71,48,50,84,61,57,59,36,47,60,72,48,84,63,58,54,77,84,47,55,81,39,49,45,66,50,43,72,66,57,49,54,51,52,47,55,48,36,58,70,60,36,80,84,66,72,66,65,75,66,70,50,70,65,53,56,48,48,53,50,50,52,53,49,50,57,34,64,71,35,68,69,52,35,53,52,50,53,54,54,53,65,72,76,106

Sequence (367 aa):
MHLAQEVPGYPWANITYSAPYSSIYVSYKGGRSIKFRVGDNFSREFNALKREYFSEDDTLPVERYKDLDEICERAIAIDSSFRCYEDVFEFARQINDQIVWEKNVEQLFPTHKVDTPYAMQLPESLRAKVYDYCHQGYGLIVNITDTVVAHEILALAEAICTIETDHEPLGIILVEDVIRLNYWRALLDQSGLDDLPIQVVIDQQFAKQVYTTSPTSSFVYVDKADNLKEWRNPVSSALKRFKTEHLYMRISNISALTPVQLSSILQHINPYVLGPFYKFIHQYRPIFPLHNDGSNLPDLLAPFVFFHDKEDITRTTKDLMRMVPNVLTPGIETNNKKVSDFIAALGQVLEDQTAREKLLELLKRCI

pLDDT: mean 85.95, std 12.5, range [44.31, 98.12]

Foldseek 3Di:
DVVLVVDPCPPCSPPPDFDQEKEWDFDLPPHTFIFTDAGPPPNVQSVVLQVVAADPVRTGDLVCLVCVVVSVVSRCVSPVRYYYDPVSNVVSVLVVVLVVQLVLLCVCCVVCFQDPPLSVLADRVLRNVLSLLSNLQEAEEAAQFDQSVLSSVVSNLRSQCVSPVPDPAQAEEEDADPLVQVLSVVVCVLSVVPVRSYDYDYQVVLLVCCVPPVGAHQHYEYEALLVQLDVPRSSVVSLQSHDYRHYYYYHHFQLPDQLSSVLSSCVSNPVPLQRDSVCSCVPCRVLHPQHLQRPSPDPSRVSHYHHDDPVNCVVSVVRSCVSRPPRDGSPPPPVVNVVVVVVVVVVVLCVDPVSVVVVVVVVVVVD